Protein AF-A0A7W0F976-F1 (afdb_monomer)

Mean predicted aligned error: 13.37 Å

Sequence (453 aa):
MKKIIIAAAFLLFPNFLSAFEAGQNMPNFGLPSSDGSYYTLAGLLGNSRALVFSFFDSKCDPCRKELPSLSAAEKKYAGDKSVKFFMVAVGEDRQVINECIKEWGITQPVLYDESADLAKQCSVVTGSVKNIPRTFIVDKNGVVTKIFKGYQKDMLPALLLEIDKALNVQESVEKTIRILYTNSANGVIESCDCPSDPYGGLVRRLTFFSKLNPADIRISAGDFFSPNSEKIKNNYTIRIMEKLKFDAVCIGDQEFRTGSDFLKEMLSEHELPVVNANLQICDEKSCSVFGESFIIKEVKGVKIGITGVTSNSCFVFYPPKIKEGLKITASPEEALRDIVPLMRKKCDYVFAVVHAGEKEVEEIAKNIKGIDVIFSGHTQTLTYKRGNPVIVQAGAGGRYVGELTMRVSSGTAVYENKFFPLTQDIDKDAWGLSLNEKYLIEYKKSLEKFQKN

Structure (mmCIF, N/CA/C/O backbone):
data_AF-A0A7W0F976-F1
#
_entry.id   AF-A0A7W0F976-F1
#
loop_
_atom_site.group_PDB
_atom_site.id
_atom_site.type_symbol
_atom_site.label_atom_id
_atom_site.label_alt_id
_atom_site.label_comp_id
_atom_site.label_asym_id
_atom_site.label_entity_id
_atom_site.label_seq_id
_atom_site.pdbx_PDB_ins_code
_atom_site.Cartn_x
_atom_site.Cartn_y
_atom_site.Cartn_z
_atom_site.occupancy
_atom_site.B_iso_or_equiv
_atom_site.auth_seq_id
_atom_site.auth_comp_id
_atom_site.auth_asym_id
_atom_site.auth_atom_id
_atom_site.pdbx_PDB_model_num
ATOM 1 N N . MET A 1 1 ? 48.209 -16.416 23.752 1.00 39.00 1 MET A N 1
ATOM 2 C CA . MET A 1 1 ? 46.781 -16.440 23.360 1.00 39.00 1 MET A CA 1
ATOM 3 C C . MET A 1 1 ? 45.926 -16.117 24.582 1.00 39.00 1 MET A C 1
ATOM 5 O O . MET A 1 1 ? 45.677 -17.001 25.390 1.00 39.00 1 MET A O 1
ATOM 9 N N . LYS A 1 2 ? 45.560 -14.844 24.783 1.00 31.98 2 LYS A N 1
ATOM 10 C CA . LYS A 1 2 ? 44.650 -14.424 25.864 1.00 31.98 2 LYS A CA 1
ATOM 11 C C . LYS A 1 2 ? 43.218 -14.487 25.325 1.00 31.98 2 LYS A C 1
ATOM 13 O O . LYS A 1 2 ? 42.910 -13.799 24.359 1.00 31.98 2 LYS A O 1
ATOM 18 N N . LYS A 1 3 ? 42.379 -15.345 25.911 1.00 34.50 3 LYS A N 1
ATOM 19 C CA . LYS A 1 3 ? 40.943 -15.427 25.610 1.00 34.50 3 LYS A CA 1
ATOM 20 C C . LYS A 1 3 ? 40.235 -14.257 26.297 1.00 34.50 3 LYS A C 1
ATOM 22 O O . LYS A 1 3 ? 40.273 -14.162 27.519 1.00 34.50 3 LYS A O 1
ATOM 27 N N . ILE A 1 4 ? 39.625 -13.374 25.513 1.00 36.88 4 ILE A N 1
ATOM 28 C CA . ILE A 1 4 ? 38.732 -12.318 25.999 1.00 36.88 4 ILE A CA 1
ATOM 29 C C . ILE A 1 4 ? 37.325 -12.916 26.040 1.00 36.88 4 ILE A C 1
ATOM 31 O O . ILE A 1 4 ? 36.792 -13.321 25.010 1.00 36.88 4 ILE A O 1
ATOM 35 N N . ILE A 1 5 ? 36.754 -13.014 27.238 1.00 37.31 5 ILE A N 1
ATOM 36 C CA . ILE A 1 5 ? 35.351 -13.368 27.452 1.00 37.31 5 ILE A CA 1
ATOM 37 C C . ILE A 1 5 ? 34.561 -12.061 27.350 1.00 37.31 5 ILE A C 1
ATOM 39 O O . ILE A 1 5 ? 34.717 -11.180 28.192 1.00 37.31 5 ILE A O 1
ATOM 43 N N . ILE A 1 6 ? 33.748 -11.917 26.303 1.00 37.00 6 ILE A N 1
ATOM 44 C CA . ILE A 1 6 ? 32.803 -10.804 26.167 1.00 37.00 6 ILE A CA 1
ATOM 45 C C . ILE A 1 6 ? 31.517 -11.221 26.884 1.00 37.00 6 ILE A C 1
ATOM 47 O O . ILE A 1 6 ? 30.798 -12.104 26.421 1.00 37.00 6 ILE A O 1
ATOM 51 N N . ALA A 1 7 ? 31.248 -10.604 28.033 1.00 33.31 7 ALA A N 1
ATOM 52 C CA . ALA A 1 7 ? 29.966 -10.711 28.713 1.00 33.31 7 ALA A CA 1
ATOM 53 C C . ALA A 1 7 ? 28.938 -9.838 27.974 1.00 33.31 7 ALA A C 1
ATOM 55 O O . ALA A 1 7 ? 29.075 -8.617 27.918 1.00 33.31 7 ALA A O 1
ATOM 56 N N . ALA A 1 8 ? 27.920 -10.466 27.388 1.00 36.16 8 ALA A N 1
ATOM 57 C CA . ALA A 1 8 ? 26.780 -9.767 26.811 1.00 36.16 8 ALA A CA 1
ATOM 58 C C . ALA A 1 8 ? 25.874 -9.257 27.942 1.00 36.16 8 ALA A C 1
ATOM 60 O O . ALA A 1 8 ? 25.174 -10.033 28.591 1.00 36.16 8 ALA A O 1
ATOM 61 N N . ALA A 1 9 ? 25.897 -7.948 28.192 1.00 33.84 9 ALA A N 1
ATOM 62 C CA . ALA A 1 9 ? 24.925 -7.293 29.054 1.00 33.84 9 ALA A CA 1
ATOM 63 C C . ALA A 1 9 ? 23.592 -7.170 28.297 1.00 33.84 9 ALA A C 1
ATOM 65 O O . ALA A 1 9 ? 23.426 -6.302 27.442 1.00 33.84 9 ALA A O 1
ATOM 66 N N . PHE A 1 10 ? 22.642 -8.055 28.603 1.00 33.34 10 PHE A N 1
ATOM 67 C CA . PHE A 1 10 ? 21.238 -7.871 28.240 1.00 33.34 10 PHE A CA 1
ATOM 68 C C . PHE A 1 10 ? 20.685 -6.695 29.054 1.00 33.34 10 PHE A C 1
ATOM 70 O O . PHE A 1 10 ? 20.311 -6.843 30.217 1.00 33.34 10 PHE A O 1
ATOM 77 N N . LEU A 1 11 ? 20.655 -5.507 28.450 1.00 35.22 11 LEU A N 1
ATOM 78 C CA . LEU A 1 11 ? 19.847 -4.397 28.945 1.00 35.22 11 LEU A CA 1
ATOM 79 C C . LEU A 1 11 ? 18.375 -4.776 28.749 1.00 35.22 11 LEU A C 1
ATOM 81 O O . LEU A 1 11 ? 17.822 -4.647 27.659 1.00 35.22 11 LEU A O 1
ATOM 85 N N . LEU A 1 12 ? 17.757 -5.292 29.811 1.00 33.69 12 LEU A N 1
ATOM 86 C CA . LEU A 1 12 ? 16.308 -5.411 29.920 1.00 33.69 12 LEU A CA 1
ATOM 87 C C . LEU A 1 12 ? 15.731 -3.992 29.931 1.00 33.69 12 LEU A C 1
ATOM 89 O O . LEU A 1 12 ? 15.704 -3.328 30.965 1.00 33.69 12 LEU A O 1
ATOM 93 N N . PHE A 1 13 ? 15.293 -3.515 28.767 1.00 34.88 13 PHE A N 1
ATOM 94 C CA . PHE A 1 13 ? 14.397 -2.371 28.705 1.00 34.88 13 PHE A CA 1
ATOM 95 C C . PHE A 1 13 ? 13.114 -2.762 29.450 1.00 34.88 13 PHE A C 1
ATOM 97 O O . PHE A 1 13 ? 12.502 -3.773 29.090 1.00 34.88 13 PHE A O 1
ATOM 104 N N . PRO A 1 14 ? 12.692 -2.028 30.495 1.00 35.31 14 PRO A N 1
ATOM 105 C CA . PRO A 1 14 ? 11.383 -2.259 31.071 1.00 35.31 14 PRO A CA 1
ATOM 106 C C . PRO A 1 14 ? 10.358 -2.011 29.965 1.00 35.31 14 PRO A C 1
ATOM 108 O O . PRO A 1 14 ? 10.320 -0.926 29.382 1.00 35.31 14 PRO A O 1
ATOM 111 N N . ASN A 1 15 ? 9.554 -3.030 29.654 1.00 32.34 15 ASN A N 1
ATOM 112 C CA . ASN A 1 15 ? 8.349 -2.863 28.856 1.00 32.34 15 ASN A CA 1
ATOM 113 C C . ASN A 1 15 ? 7.480 -1.835 29.583 1.00 32.34 15 ASN A C 1
ATOM 115 O O . ASN A 1 15 ? 6.777 -2.167 30.537 1.00 32.34 15 ASN A O 1
ATOM 119 N N . PHE A 1 16 ? 7.554 -0.576 29.161 1.00 37.72 16 PHE A N 1
ATOM 120 C CA . PHE A 1 16 ? 6.522 0.395 29.470 1.00 37.72 16 PHE A CA 1
ATOM 121 C C . PHE A 1 16 ? 5.251 -0.140 28.812 1.00 37.72 16 PHE A C 1
ATOM 123 O O . PHE A 1 16 ? 5.076 -0.009 27.601 1.00 37.72 16 PHE A O 1
ATOM 130 N N . LEU A 1 17 ? 4.396 -0.814 29.589 1.00 49.00 17 LEU A N 1
ATOM 131 C CA . LEU A 1 17 ? 3.037 -1.091 29.147 1.00 49.00 17 LEU A CA 1
ATOM 132 C C . LEU A 1 17 ? 2.390 0.266 28.857 1.00 49.00 17 LEU A C 1
ATOM 134 O O . LEU A 1 17 ? 2.213 1.086 29.759 1.00 49.00 17 LEU A O 1
ATOM 138 N N . SER A 1 18 ? 2.092 0.514 27.585 1.00 59.41 18 SER A N 1
ATOM 139 C CA . SER A 1 18 ? 1.303 1.665 27.161 1.00 59.41 18 SER A CA 1
ATOM 140 C C . SER A 1 18 ? -0.062 1.620 27.844 1.00 59.41 18 SER A C 1
ATOM 142 O O . SER A 1 18 ? -0.662 0.549 27.943 1.00 59.41 18 SER A O 1
ATOM 144 N N . ALA A 1 19 ? -0.560 2.773 28.290 1.00 78.56 19 ALA A N 1
ATOM 145 C CA . ALA A 1 19 ? -1.901 2.874 28.851 1.00 78.56 19 ALA A CA 1
ATOM 146 C C . ALA A 1 19 ? -2.960 2.433 27.823 1.00 78.56 19 ALA A C 1
ATOM 148 O O . ALA A 1 19 ? -2.797 2.661 26.626 1.00 78.56 19 ALA A O 1
ATOM 149 N N . PHE A 1 20 ? -4.042 1.814 28.295 1.00 85.81 20 PHE A N 1
ATOM 150 C CA . PHE A 1 20 ? -5.182 1.455 27.452 1.00 85.81 20 PHE A CA 1
ATOM 151 C C . PHE A 1 20 ? -5.939 2.714 26.987 1.00 85.81 20 PHE A C 1
ATOM 153 O O . PHE A 1 20 ? -6.251 3.601 27.794 1.00 85.81 20 PHE A O 1
ATOM 160 N N . GLU A 1 21 ? -6.250 2.794 25.693 1.00 89.62 21 GLU A N 1
ATOM 161 C CA . GLU A 1 21 ? -6.800 3.981 25.026 1.00 89.62 21 GLU A CA 1
ATOM 162 C C . GLU A 1 21 ? -8.001 3.656 24.123 1.00 89.62 21 GLU A C 1
ATOM 164 O O . GLU A 1 21 ? -8.228 2.515 23.723 1.00 89.62 21 GLU A O 1
ATOM 169 N N . ALA A 1 22 ? -8.802 4.680 23.804 1.00 87.06 22 ALA A N 1
ATOM 170 C CA . ALA A 1 22 ? -9.892 4.541 22.840 1.00 87.06 22 ALA A CA 1
ATOM 171 C C . ALA A 1 22 ? -9.341 4.191 21.442 1.00 87.06 22 ALA A C 1
ATOM 173 O O . ALA A 1 22 ? -8.258 4.635 21.067 1.00 87.06 22 ALA A O 1
ATOM 174 N N . GLY A 1 23 ? -10.092 3.402 20.675 1.00 82.56 23 GLY A N 1
ATOM 175 C CA . GLY A 1 23 ? -9.676 2.803 19.403 1.00 82.56 23 GLY A CA 1
ATOM 176 C C . GLY A 1 23 ? -9.098 1.390 19.544 1.00 82.56 23 GLY A C 1
ATOM 177 O O . GLY A 1 23 ? -8.961 0.689 18.545 1.00 82.56 23 GLY A O 1
ATOM 178 N N . GLN A 1 24 ? -8.796 0.942 20.767 1.00 86.31 24 GLN A N 1
ATOM 179 C CA . GLN A 1 24 ? -8.396 -0.438 21.052 1.00 86.31 24 GLN A CA 1
ATOM 180 C C . GLN A 1 24 ? -9.617 -1.349 21.248 1.00 86.31 24 GLN A C 1
ATOM 182 O O . GLN A 1 24 ? -10.700 -0.891 21.616 1.00 86.31 24 GLN A O 1
ATOM 187 N N . ASN A 1 25 ? -9.440 -2.654 21.033 1.00 88.19 25 ASN A N 1
ATOM 188 C CA . ASN A 1 25 ? -10.476 -3.643 21.331 1.00 88.19 25 ASN A CA 1
ATOM 189 C C . ASN A 1 25 ? -10.624 -3.837 22.844 1.00 88.19 25 ASN A C 1
ATOM 191 O O . ASN A 1 25 ? -9.624 -3.929 23.560 1.00 88.19 25 ASN A O 1
ATOM 195 N N . MET A 1 26 ? -11.865 -3.951 23.317 1.00 93.00 26 MET A N 1
ATOM 196 C CA . MET A 1 26 ? -12.155 -4.342 24.694 1.00 93.00 26 MET A CA 1
ATOM 197 C C . MET A 1 26 ? -11.534 -5.726 24.962 1.00 93.00 26 MET A C 1
ATOM 199 O O . MET A 1 26 ? -11.744 -6.640 24.157 1.00 93.00 26 MET A O 1
ATOM 203 N N . PRO A 1 27 ? -10.766 -5.915 26.053 1.00 90.69 27 PRO A N 1
ATOM 204 C CA . PRO A 1 27 ? -10.184 -7.212 26.372 1.00 90.69 27 PRO A CA 1
ATOM 205 C C . PRO A 1 27 ? -11.263 -8.281 26.531 1.00 90.69 27 PRO A C 1
ATOM 207 O O . PRO A 1 27 ? -12.332 -8.023 27.086 1.00 90.69 27 PRO A O 1
ATOM 210 N N . ASN A 1 28 ? -10.983 -9.494 26.055 1.00 88.19 28 ASN A N 1
ATOM 211 C CA . ASN A 1 28 ? -11.921 -10.596 26.215 1.00 88.19 28 ASN A CA 1
ATOM 212 C C . ASN A 1 28 ? -12.048 -10.975 27.699 1.00 88.19 28 ASN A C 1
ATOM 214 O O . ASN A 1 28 ? -11.053 -11.034 28.420 1.00 88.19 28 ASN A O 1
ATOM 218 N N . PHE A 1 29 ? -13.268 -11.267 28.140 1.00 92.31 29 PHE A N 1
ATOM 219 C CA . PHE A 1 29 ? -13.553 -11.659 29.516 1.00 92.31 29 PHE A CA 1
ATOM 220 C C . PHE A 1 29 ? -14.713 -12.649 29.585 1.00 92.31 29 PHE A C 1
ATOM 222 O O . PHE A 1 29 ? -15.532 -12.745 28.667 1.00 92.31 29 PHE A O 1
ATOM 229 N N . GLY A 1 30 ? -14.786 -13.341 30.719 1.00 95.00 30 GLY A N 1
ATOM 230 C CA . GLY A 1 30 ? -15.951 -14.084 31.177 1.00 95.00 30 GLY A CA 1
ATOM 231 C C . GLY A 1 30 ? -16.127 -13.832 32.669 1.00 95.00 30 GLY A C 1
ATOM 232 O O . GLY A 1 30 ? -15.273 -14.247 33.452 1.00 95.00 30 GLY A O 1
ATOM 233 N N . LEU A 1 31 ? -17.190 -13.130 33.063 1.00 96.94 31 LEU A N 1
ATOM 234 C CA . LEU A 1 31 ? -17.416 -12.729 34.452 1.00 96.94 31 LEU A CA 1
ATOM 235 C C . LEU A 1 31 ? -18.829 -13.112 34.920 1.00 96.94 31 LEU A C 1
ATOM 237 O O . LEU A 1 31 ? -19.793 -12.950 34.164 1.00 96.94 31 LEU A O 1
ATOM 241 N N . PRO A 1 32 ? -18.977 -13.595 36.167 1.00 97.69 32 PRO A N 1
ATOM 242 C CA . PRO A 1 32 ? -20.282 -13.764 36.792 1.00 97.69 32 PRO A CA 1
ATOM 243 C C . PRO A 1 32 ? -20.894 -12.400 37.135 1.00 97.69 32 PRO A C 1
ATOM 245 O O . PRO A 1 32 ? -20.165 -11.429 37.360 1.00 97.69 32 PRO A O 1
ATOM 248 N N . SER A 1 33 ? -22.224 -12.336 37.211 1.00 97.94 33 SER A N 1
ATOM 249 C CA . SER A 1 33 ? -22.961 -11.102 37.490 1.00 97.94 33 SER A CA 1
ATOM 250 C C . SER A 1 33 ? -23.972 -11.219 38.630 1.00 97.94 33 SER A C 1
ATOM 252 O O . SER A 1 33 ? -24.412 -12.313 38.985 1.00 97.94 33 SER A O 1
ATOM 254 N N . SER A 1 34 ? -24.344 -10.074 39.207 1.00 97.00 34 SER A N 1
ATOM 255 C CA . SER A 1 34 ? -25.333 -9.943 40.283 1.00 97.00 34 SER A CA 1
ATOM 256 C C . SER A 1 34 ? -26.747 -10.384 39.906 1.00 97.00 34 SER A C 1
ATOM 258 O O . SER A 1 34 ? -27.543 -10.678 40.795 1.00 97.00 34 SER A O 1
ATOM 260 N N . ASP A 1 35 ? -27.061 -10.477 38.613 1.00 95.44 35 ASP A N 1
ATOM 261 C CA . ASP A 1 35 ? -28.325 -11.030 38.112 1.00 95.44 35 ASP A CA 1
ATOM 262 C C . ASP A 1 35 ? -28.331 -12.574 38.039 1.00 95.44 35 ASP A C 1
ATOM 264 O O . ASP A 1 35 ? -29.322 -13.173 37.623 1.00 95.44 35 ASP A O 1
ATOM 268 N N . GLY A 1 36 ? -27.235 -13.224 38.447 1.00 95.56 36 GLY A N 1
ATOM 269 C CA . GLY A 1 36 ? -27.052 -14.676 38.399 1.00 95.56 36 GLY A CA 1
ATOM 270 C C . GLY A 1 36 ? -26.530 -15.208 37.061 1.00 95.56 36 GLY A C 1
ATOM 271 O O . GLY A 1 36 ? -26.254 -16.405 36.956 1.00 95.56 36 GLY A O 1
ATOM 272 N N . SER A 1 37 ? -26.359 -14.353 36.051 1.00 97.06 37 SER A N 1
ATOM 273 C CA . SER A 1 37 ? -25.851 -14.733 34.731 1.00 97.06 37 SER A CA 1
ATOM 274 C C . SER A 1 37 ? -24.322 -14.748 34.680 1.00 97.06 37 SER A C 1
ATOM 276 O O . SER A 1 37 ? -23.628 -14.162 35.514 1.00 97.06 37 SER A O 1
ATOM 278 N N . TYR A 1 38 ? -23.784 -15.400 33.649 1.00 9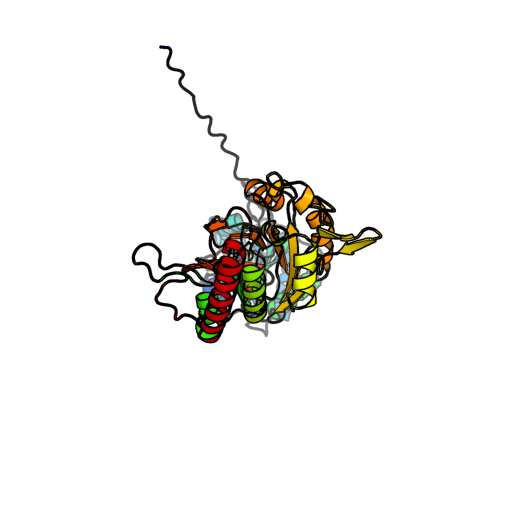6.44 38 TYR A N 1
ATOM 279 C CA . TYR A 1 38 ? -22.367 -15.351 33.299 1.00 96.44 38 TYR A CA 1
ATOM 280 C C . TYR A 1 38 ? -22.209 -14.684 31.933 1.00 96.44 38 TYR A C 1
ATOM 282 O O . TYR A 1 38 ? -22.713 -15.193 30.930 1.00 96.44 38 TYR A O 1
ATOM 290 N N . TYR A 1 39 ? -21.523 -13.545 31.891 1.00 96.38 39 TYR A N 1
ATOM 291 C CA . TYR A 1 39 ? -21.369 -12.751 30.676 1.00 96.38 39 TYR A CA 1
ATOM 292 C C . TYR A 1 39 ? -19.974 -12.916 30.093 1.00 96.38 39 TYR A C 1
ATOM 294 O O . TYR A 1 39 ? -18.972 -12.768 30.791 1.00 96.38 39 TYR A O 1
ATOM 302 N N . THR A 1 40 ? -19.915 -13.162 28.787 1.00 94.12 40 THR A N 1
ATOM 303 C CA . THR A 1 40 ? -18.681 -13.091 28.002 1.00 94.12 40 THR A CA 1
ATOM 304 C C . THR A 1 40 ? -18.750 -11.927 27.027 1.00 94.12 40 THR A C 1
ATOM 306 O O . THR A 1 40 ? -19.834 -11.602 26.533 1.00 94.12 40 THR A O 1
ATOM 309 N N . LEU A 1 41 ? -17.605 -11.322 26.696 1.00 90.19 41 LEU A N 1
ATOM 310 C CA . LEU A 1 41 ? -17.572 -10.239 25.706 1.00 90.19 41 LEU A CA 1
ATOM 311 C C . LEU A 1 41 ? -18.182 -10.691 24.368 1.00 90.19 41 LEU A C 1
ATOM 313 O O . LEU A 1 41 ? -19.023 -9.997 23.808 1.00 90.19 41 LEU A O 1
ATOM 317 N N . ALA A 1 42 ? -17.823 -11.888 23.896 1.00 87.00 42 ALA A N 1
ATOM 318 C CA . ALA A 1 42 ? -18.360 -12.448 22.655 1.00 87.00 42 ALA A CA 1
ATOM 319 C C . ALA A 1 42 ? -19.893 -12.609 22.685 1.00 87.00 42 ALA A C 1
ATOM 321 O O . ALA A 1 42 ? -20.570 -12.246 21.724 1.00 87.00 42 ALA A O 1
ATOM 322 N N . GLY A 1 43 ? -20.457 -13.106 23.793 1.00 88.88 43 GLY A N 1
ATOM 323 C CA . GLY A 1 43 ? -21.909 -13.250 23.945 1.00 88.88 43 GLY A CA 1
ATOM 324 C C . GLY A 1 43 ? -22.645 -11.908 23.990 1.00 88.88 43 GLY A C 1
ATOM 325 O O . GLY A 1 43 ? -23.747 -11.784 23.449 1.00 88.88 43 GLY A O 1
ATOM 326 N N . LEU A 1 44 ? -22.019 -10.892 24.592 1.00 92.50 44 LEU A N 1
ATOM 327 C CA . LEU A 1 44 ? -22.548 -9.529 24.644 1.00 92.50 44 LEU A CA 1
ATOM 328 C C . LEU A 1 44 ? -22.547 -8.857 23.267 1.00 92.50 44 LEU A C 1
ATOM 330 O O . LEU A 1 44 ? -23.569 -8.290 22.872 1.00 92.50 44 LEU A O 1
ATOM 334 N N . LEU A 1 45 ? -21.440 -8.961 22.526 1.00 88.12 45 LEU A N 1
ATOM 335 C CA . LEU A 1 45 ? -21.307 -8.397 21.178 1.00 88.12 45 LEU A CA 1
ATOM 336 C C . LEU A 1 45 ? -22.258 -9.056 20.171 1.00 88.12 45 LEU A C 1
ATOM 338 O O . LEU A 1 45 ? -22.756 -8.385 19.274 1.00 88.12 45 LEU A O 1
ATOM 342 N N . GLY A 1 46 ? -22.590 -10.339 20.349 1.00 84.12 46 GLY A N 1
ATOM 343 C CA . GLY A 1 46 ? -23.538 -11.039 19.475 1.00 84.12 46 GLY A CA 1
ATOM 344 C C . GLY A 1 46 ? -24.972 -10.490 19.505 1.00 84.12 46 GLY A C 1
ATOM 345 O O . GLY A 1 46 ? -25.738 -10.754 18.584 1.00 84.12 46 GLY A O 1
ATOM 346 N N . ASN A 1 47 ? -25.343 -9.730 20.542 1.00 82.81 47 ASN A N 1
ATOM 347 C CA . ASN A 1 47 ? -26.716 -9.258 20.761 1.00 82.81 47 ASN A CA 1
ATOM 348 C C . ASN A 1 47 ? -26.827 -7.743 20.995 1.00 82.81 47 ASN A C 1
ATOM 350 O O . ASN A 1 47 ? -27.931 -7.241 21.217 1.00 82.81 47 ASN A O 1
ATOM 354 N N . SER A 1 48 ? -25.709 -7.015 20.969 1.00 88.12 48 SER A N 1
ATOM 355 C CA . SER A 1 48 ? -25.658 -5.597 21.341 1.00 88.12 48 SER A CA 1
ATOM 356 C C . SER A 1 48 ? -24.897 -4.789 20.298 1.00 88.12 48 SER A C 1
ATOM 358 O O . SER A 1 48 ? -23.907 -5.247 19.736 1.00 88.12 48 SER A O 1
ATOM 360 N N . ARG A 1 49 ? -25.349 -3.560 20.053 1.00 88.94 49 ARG A N 1
ATOM 361 C CA . ARG A 1 49 ? -24.668 -2.579 19.200 1.00 88.94 49 ARG A CA 1
ATOM 362 C C . ARG A 1 49 ? -23.822 -1.586 19.990 1.00 88.94 49 ARG A C 1
ATOM 364 O O . ARG A 1 49 ? -22.894 -1.017 19.425 1.00 88.94 49 ARG A O 1
ATOM 371 N N . ALA A 1 50 ? -24.134 -1.389 21.269 1.00 95.12 50 ALA A N 1
ATOM 372 C CA . ALA A 1 50 ? -23.342 -0.581 22.183 1.00 95.12 50 ALA A CA 1
ATOM 373 C C . ALA A 1 50 ? -23.320 -1.213 23.582 1.00 95.12 50 ALA A C 1
ATOM 375 O O . ALA A 1 50 ? -24.361 -1.598 24.121 1.00 95.12 50 ALA A O 1
ATOM 376 N N . LEU A 1 51 ? -22.136 -1.300 24.182 1.00 97.06 51 LEU A N 1
ATOM 377 C CA . LEU A 1 51 ? -21.939 -1.756 25.558 1.00 97.06 51 LEU A CA 1
ATOM 378 C C . LEU A 1 51 ? -21.312 -0.629 26.377 1.00 97.06 51 LEU A C 1
ATOM 380 O O . LEU A 1 51 ? -20.393 0.045 25.910 1.00 97.06 51 LEU A O 1
ATOM 384 N N . VAL A 1 52 ? -21.783 -0.448 27.606 1.00 97.94 52 VAL A N 1
ATOM 385 C CA . VAL A 1 52 ? -21.241 0.518 28.563 1.00 97.94 52 VAL A CA 1
ATOM 386 C C . VAL A 1 52 ? -20.758 -0.231 29.797 1.00 97.94 52 VAL A C 1
ATOM 388 O O . VAL A 1 52 ? -21.548 -0.919 30.438 1.00 97.94 52 VAL A O 1
ATOM 391 N N . PHE A 1 53 ? -19.479 -0.082 30.142 1.00 98.19 53 PHE A N 1
ATOM 392 C CA . PHE A 1 53 ? -18.880 -0.676 31.342 1.00 98.19 53 PHE A CA 1
ATOM 393 C C . PHE A 1 53 ? -18.342 0.426 32.255 1.00 98.19 53 PHE A C 1
ATOM 395 O O . PHE A 1 53 ? -17.401 1.111 31.857 1.00 98.19 53 PHE A O 1
ATOM 402 N N . SER A 1 54 ? -18.891 0.592 33.463 1.00 97.94 54 SER A N 1
ATOM 403 C CA . SER A 1 54 ? -18.325 1.492 34.486 1.00 97.94 54 SER A CA 1
ATOM 404 C C . SER A 1 54 ? -17.655 0.705 35.607 1.00 97.94 54 SER A C 1
ATOM 406 O O . SER A 1 54 ? -18.294 -0.083 36.304 1.00 97.94 54 SER A O 1
ATOM 408 N N . PHE A 1 55 ? -16.351 0.912 35.777 1.00 98.25 55 PHE A N 1
ATOM 409 C CA . PHE A 1 55 ? -15.551 0.263 36.811 1.00 98.25 55 PHE A CA 1
ATOM 410 C C . PHE A 1 55 ? -15.620 1.041 38.125 1.00 98.25 55 PHE A C 1
ATOM 412 O O . PHE A 1 55 ? -15.375 2.251 38.140 1.00 98.25 55 PHE A O 1
ATOM 419 N N . PHE A 1 56 ? -15.874 0.337 39.229 1.00 97.94 56 PHE A N 1
ATOM 420 C CA . PHE A 1 56 ? -16.018 0.915 40.565 1.00 97.94 56 PHE A CA 1
ATOM 421 C C . PHE A 1 56 ? -15.523 -0.029 41.673 1.00 97.94 56 PHE A C 1
ATOM 423 O O . PHE A 1 56 ? -15.187 -1.190 41.431 1.00 97.94 56 PHE A O 1
ATOM 430 N N . ASP A 1 57 ? -15.494 0.490 42.898 1.00 96.81 57 ASP A N 1
ATOM 431 C CA . ASP A 1 57 ? -15.389 -0.289 44.129 1.00 96.81 57 ASP A CA 1
ATOM 432 C C . ASP A 1 57 ? -16.332 0.283 45.203 1.00 96.81 57 ASP A C 1
ATOM 434 O O . ASP A 1 57 ? -16.872 1.388 45.054 1.00 96.81 57 ASP A O 1
ATOM 438 N N . SER A 1 58 ? -16.549 -0.477 46.275 1.00 95.25 58 SER A N 1
ATOM 439 C CA . SER A 1 58 ? -17.523 -0.193 47.335 1.00 95.25 58 SER A CA 1
ATOM 440 C C . SER A 1 58 ? -17.234 1.078 48.144 1.00 95.25 58 SER A C 1
ATOM 442 O O . SER A 1 58 ? -18.105 1.567 48.863 1.00 95.25 58 SER A O 1
ATOM 444 N N . LYS A 1 59 ? -16.024 1.640 48.027 1.00 94.31 59 LYS A N 1
ATOM 445 C CA . LYS A 1 59 ? -15.550 2.812 48.787 1.00 94.31 59 LYS A CA 1
ATOM 446 C C . LYS A 1 59 ? -15.342 4.044 47.900 1.00 94.31 59 LYS A C 1
ATOM 448 O O . LYS A 1 59 ? -14.792 5.050 48.348 1.00 94.31 59 LYS A O 1
ATOM 453 N N . CYS A 1 60 ? -15.771 3.985 46.643 1.00 94.38 60 CYS A N 1
ATOM 454 C CA . CYS A 1 60 ? -15.547 5.035 45.661 1.00 94.38 60 CYS A CA 1
ATOM 455 C C . CYS A 1 60 ? -16.669 6.090 45.657 1.00 94.38 60 CYS A C 1
ATOM 457 O O . CYS A 1 60 ? -17.637 6.001 44.896 1.00 94.38 60 CYS A O 1
ATOM 459 N N . ASP A 1 61 ? -16.495 7.164 46.432 1.00 94.31 61 ASP A N 1
ATOM 460 C CA . ASP A 1 61 ? -17.427 8.304 46.438 1.00 94.31 61 ASP A CA 1
ATOM 461 C C . ASP A 1 61 ? -17.677 8.913 45.043 1.00 94.31 61 ASP A C 1
ATOM 463 O O . ASP A 1 61 ? -18.832 9.213 44.719 1.00 94.31 61 ASP A O 1
ATOM 467 N N . PRO A 1 62 ? -16.660 9.114 44.174 1.00 95.44 62 PRO A N 1
ATOM 468 C CA . PRO A 1 62 ? -16.915 9.624 42.831 1.00 95.44 62 PRO A CA 1
ATOM 469 C C . PRO A 1 62 ? -17.724 8.646 41.968 1.00 95.44 62 PRO A C 1
ATOM 471 O O . PRO A 1 62 ? -18.541 9.098 41.172 1.00 95.44 62 PRO A O 1
ATOM 474 N N . CYS A 1 63 ? -17.561 7.332 42.152 1.00 96.19 63 CYS A N 1
ATOM 475 C CA . CYS A 1 63 ? -18.356 6.317 41.458 1.00 96.19 63 CYS A CA 1
ATOM 476 C C . CYS A 1 63 ? -19.827 6.409 41.880 1.00 96.19 63 CYS A C 1
ATOM 478 O O . CYS A 1 63 ? -20.716 6.440 41.032 1.00 96.19 63 CYS A O 1
ATOM 480 N N . ARG A 1 64 ? -20.097 6.580 43.182 1.00 94.94 64 ARG A N 1
ATOM 481 C CA . ARG A 1 64 ? -21.459 6.809 43.689 1.00 94.94 64 ARG A CA 1
ATOM 482 C C . ARG A 1 64 ? -22.099 8.067 43.091 1.00 94.94 64 ARG A C 1
ATOM 484 O O . ARG A 1 64 ? -23.294 8.071 42.808 1.00 94.94 64 ARG A O 1
ATOM 491 N N . LYS A 1 65 ? -21.314 9.128 42.865 1.00 94.56 65 LYS A N 1
ATOM 492 C CA . LYS A 1 65 ? -21.776 10.356 42.187 1.00 94.56 65 LYS A CA 1
ATOM 493 C C . LYS A 1 65 ? -22.032 10.161 40.685 1.00 94.56 65 LYS A C 1
ATOM 495 O O . LYS A 1 65 ? -22.837 10.900 40.127 1.00 94.56 65 LYS A O 1
ATOM 500 N N . GLU A 1 66 ? -21.390 9.183 40.044 1.00 95.12 66 GLU A N 1
ATOM 501 C CA . GLU A 1 66 ? -21.579 8.828 38.627 1.00 95.12 66 GLU A CA 1
ATOM 502 C C . GLU A 1 66 ? -22.909 8.096 38.374 1.00 95.12 66 GLU A C 1
ATOM 504 O O . GLU A 1 66 ? -23.566 8.325 37.353 1.00 95.12 66 GLU A O 1
ATOM 509 N N . LEU A 1 67 ? -23.337 7.258 39.328 1.00 94.44 67 LEU A N 1
ATOM 510 C CA . LEU A 1 67 ? -24.503 6.372 39.209 1.00 94.44 67 LEU A CA 1
ATOM 511 C C . LEU A 1 67 ? -25.796 7.036 38.704 1.00 94.44 67 LEU A C 1
ATOM 513 O O . LEU A 1 67 ? -26.459 6.428 37.856 1.00 94.44 67 LEU A O 1
ATOM 517 N N . PRO A 1 68 ? -26.189 8.253 39.143 1.00 94.56 68 PRO A N 1
ATOM 518 C CA . PRO A 1 68 ? -27.392 8.900 38.626 1.00 94.56 68 PRO A CA 1
ATOM 519 C C . PRO A 1 68 ? -27.324 9.169 37.119 1.00 94.56 68 PRO A C 1
ATOM 521 O O . PRO A 1 68 ? -28.331 9.024 36.428 1.00 94.56 68 PRO A O 1
ATOM 524 N N . SER A 1 69 ? -26.143 9.515 36.591 1.00 95.06 69 SER A N 1
ATOM 525 C CA . SER A 1 69 ? -25.955 9.743 35.152 1.00 95.06 69 SER A CA 1
ATOM 526 C C . SER A 1 69 ? -26.013 8.435 34.365 1.00 95.06 69 SER A C 1
ATOM 528 O O . SER A 1 69 ? -26.657 8.387 33.319 1.00 95.06 69 SER A O 1
ATOM 530 N N . LEU A 1 70 ? -25.403 7.361 34.880 1.00 95.12 70 LEU A N 1
ATOM 531 C CA . LEU A 1 70 ? -25.475 6.029 34.266 1.00 95.12 70 LEU A CA 1
ATOM 532 C C . LEU A 1 70 ? -26.916 5.503 34.237 1.00 95.12 70 LEU A C 1
ATOM 534 O O . LEU A 1 70 ? -27.395 5.080 33.188 1.00 95.12 70 LEU A O 1
ATOM 538 N N . SER A 1 71 ? -27.640 5.630 35.349 1.00 94.94 71 SER A N 1
ATOM 539 C CA . SER A 1 71 ? -29.037 5.188 35.455 1.00 94.94 71 SER A CA 1
ATOM 540 C C . SER A 1 71 ? -29.978 6.011 34.572 1.00 94.94 71 SER A C 1
ATOM 542 O O . SER A 1 71 ? -30.898 5.471 33.959 1.00 94.94 71 SER A O 1
ATOM 544 N N . ALA A 1 72 ? -29.748 7.324 34.456 1.00 94.88 72 ALA A N 1
ATOM 545 C CA . ALA A 1 72 ? -30.500 8.169 33.532 1.00 94.88 72 ALA A CA 1
ATOM 546 C C . ALA A 1 72 ? -30.232 7.800 32.062 1.00 94.88 72 ALA A C 1
ATOM 548 O O . ALA A 1 72 ? -31.169 7.779 31.258 1.00 94.88 72 ALA A O 1
ATOM 549 N N . ALA A 1 73 ? -28.981 7.480 31.714 1.00 95.25 73 ALA A N 1
ATOM 550 C CA . ALA A 1 73 ? -28.622 7.018 30.378 1.00 95.25 73 ALA A CA 1
ATOM 551 C C . ALA A 1 73 ? -29.267 5.664 30.055 1.00 95.25 73 ALA A C 1
ATOM 553 O O . ALA A 1 73 ? -29.907 5.537 29.014 1.00 95.25 73 ALA A O 1
ATOM 554 N N . GLU A 1 74 ? -29.186 4.689 30.959 1.00 94.81 74 GLU A N 1
ATOM 555 C CA . GLU A 1 74 ? -29.842 3.389 30.789 1.00 94.81 74 GLU A CA 1
ATOM 556 C C . GLU A 1 74 ? -31.355 3.536 30.615 1.00 94.81 74 GLU A C 1
ATOM 558 O O . GLU A 1 74 ? -31.931 2.965 29.690 1.00 94.81 74 GLU A O 1
ATOM 563 N N . LYS A 1 75 ? -32.002 4.388 31.420 1.00 95.06 75 LYS A N 1
ATOM 564 C CA . LYS A 1 75 ? -33.436 4.666 31.288 1.00 95.06 75 LYS A CA 1
ATOM 565 C C . LYS A 1 75 ? -33.802 5.242 29.916 1.00 95.06 75 LYS A C 1
ATOM 567 O O . LYS A 1 75 ? -34.856 4.887 29.389 1.00 95.06 75 LYS A O 1
ATOM 572 N N . LYS A 1 76 ? -32.957 6.096 29.319 1.00 95.25 76 LYS A N 1
ATOM 573 C CA . LYS A 1 76 ? -33.174 6.610 27.951 1.00 95.25 76 LYS A CA 1
ATOM 574 C C . LYS A 1 76 ? -33.180 5.475 26.920 1.00 95.25 76 LYS A C 1
ATOM 576 O O . LYS A 1 76 ? -33.982 5.525 25.991 1.00 95.25 76 LYS A O 1
ATOM 581 N N . TYR A 1 77 ? -32.333 4.460 27.094 1.00 94.69 77 TYR A N 1
ATOM 582 C CA . TYR A 1 77 ? -32.208 3.327 26.169 1.00 94.69 77 TYR A CA 1
ATOM 583 C C . TYR A 1 77 ? -32.981 2.072 26.603 1.00 94.69 77 TYR A C 1
ATOM 585 O O . TYR A 1 77 ? -32.845 1.034 25.969 1.00 94.69 77 TYR A O 1
ATOM 593 N N . ALA A 1 78 ? -33.841 2.139 27.625 1.00 89.25 78 ALA A N 1
ATOM 594 C CA . ALA A 1 78 ? -34.540 0.965 28.162 1.00 89.25 78 ALA A CA 1
ATOM 595 C C . ALA A 1 78 ? -35.395 0.203 27.121 1.00 89.25 78 ALA A C 1
ATOM 597 O O . ALA A 1 78 ? -35.637 -0.994 27.274 1.00 89.25 78 ALA A O 1
ATOM 598 N N . GLY A 1 79 ? -35.848 0.882 26.059 1.00 87.50 79 GLY A N 1
ATOM 599 C CA . GLY A 1 79 ? -36.565 0.269 24.933 1.00 87.50 79 GLY A CA 1
ATOM 600 C C . GLY A 1 79 ? -35.670 -0.318 23.831 1.00 87.50 79 GLY A C 1
ATOM 601 O O . GLY A 1 79 ? -36.160 -1.091 23.008 1.00 87.50 79 GLY A O 1
ATOM 602 N N . ASP A 1 80 ? -34.379 0.016 23.806 1.00 91.31 80 ASP A N 1
ATOM 603 C CA . ASP A 1 80 ? -33.421 -0.444 22.801 1.00 91.31 80 ASP A CA 1
ATOM 604 C C . ASP A 1 80 ? -32.553 -1.569 23.372 1.00 91.31 80 ASP A C 1
ATOM 606 O O . ASP A 1 80 ? -31.549 -1.353 24.050 1.00 91.31 80 ASP A O 1
ATOM 610 N N . LYS A 1 81 ? -32.931 -2.812 23.058 1.00 88.31 81 LYS A N 1
ATOM 611 C CA . LYS A 1 81 ? -32.211 -4.008 23.520 1.00 88.31 81 LYS A CA 1
ATOM 612 C C . LYS A 1 81 ? -30.770 -4.092 23.008 1.00 88.31 81 LYS A C 1
ATOM 614 O O . LYS A 1 81 ? -30.029 -4.930 23.520 1.00 88.31 81 LYS A O 1
ATOM 619 N N . SER A 1 82 ? -30.388 -3.270 22.028 1.00 90.44 82 SER A N 1
ATOM 620 C CA . SER A 1 82 ? -29.036 -3.235 21.478 1.00 90.44 82 SER A CA 1
ATOM 621 C C . SER A 1 82 ? -28.057 -2.395 22.309 1.00 90.44 82 SER A C 1
ATOM 623 O O . SER A 1 82 ? -26.855 -2.465 22.052 1.00 90.44 82 SER A O 1
ATOM 625 N N . VAL A 1 83 ? -28.523 -1.659 23.325 1.00 95.50 83 VAL A N 1
ATOM 626 C CA . VAL A 1 83 ? -27.659 -0.995 24.312 1.00 95.50 83 VAL A CA 1
ATOM 627 C C . VAL A 1 83 ? -27.692 -1.764 25.626 1.00 95.50 83 VAL A C 1
ATOM 629 O O . VAL A 1 83 ? -28.765 -2.074 26.148 1.00 95.50 83 VAL A O 1
ATOM 632 N N . LYS A 1 84 ? -26.520 -2.056 26.194 1.00 95.94 84 LYS A N 1
ATOM 633 C CA . LYS A 1 84 ? -26.406 -2.688 27.514 1.00 95.94 84 LYS A CA 1
ATOM 634 C C . LYS A 1 84 ? -25.464 -1.917 28.423 1.00 95.94 84 LYS A C 1
ATOM 636 O O . LYS A 1 84 ? -24.421 -1.442 27.982 1.00 95.94 84 LYS A O 1
ATOM 641 N N . PHE A 1 85 ? -25.835 -1.839 29.694 1.00 97.31 85 PHE A N 1
ATOM 642 C CA . PHE A 1 85 ? -25.066 -1.189 30.744 1.00 97.31 85 PHE A CA 1
ATOM 643 C C . PHE A 1 85 ? -24.641 -2.225 31.775 1.00 97.31 85 PHE A C 1
ATOM 645 O O . PHE A 1 85 ? -25.435 -3.073 32.175 1.00 97.31 85 PHE A O 1
ATOM 652 N N . PHE A 1 86 ? -23.390 -2.131 32.205 1.00 97.88 86 PHE A N 1
ATOM 653 C CA . PHE A 1 86 ? -22.808 -2.973 33.234 1.00 97.88 86 PHE A CA 1
ATOM 654 C C . PHE A 1 86 ? -21.969 -2.120 34.175 1.00 97.88 86 PHE A C 1
ATOM 656 O O . PHE A 1 86 ? -21.174 -1.277 33.745 1.00 97.88 86 PHE A O 1
ATOM 663 N N . MET A 1 87 ? -22.101 -2.387 35.467 1.00 98.12 87 MET A N 1
ATOM 664 C CA . MET A 1 87 ? -21.101 -1.969 36.444 1.00 98.12 87 MET A CA 1
ATOM 665 C C . MET A 1 87 ? -20.067 -3.089 36.580 1.00 98.12 87 MET A C 1
ATOM 667 O O . MET A 1 87 ? -20.415 -4.261 36.470 1.00 98.12 87 MET A O 1
ATOM 671 N N . VAL A 1 88 ? -18.803 -2.762 36.831 1.00 98.38 88 VAL A N 1
ATOM 672 C CA . VAL A 1 88 ? -17.724 -3.743 37.023 1.00 98.38 88 VAL A CA 1
ATOM 673 C C . VAL A 1 88 ? -17.070 -3.496 38.375 1.00 98.38 88 VAL A C 1
ATOM 675 O O . VAL A 1 88 ? -16.400 -2.481 38.570 1.00 98.38 88 VAL A O 1
ATOM 678 N N . ALA A 1 89 ? -17.291 -4.408 39.316 1.00 98.06 89 ALA A N 1
ATOM 679 C CA . ALA A 1 89 ? -16.740 -4.327 40.662 1.00 98.06 89 ALA A CA 1
ATOM 680 C C . ALA A 1 89 ? -15.305 -4.867 40.686 1.00 98.06 89 ALA A C 1
ATOM 682 O O . ALA A 1 89 ? -15.072 -6.009 40.289 1.00 98.06 89 ALA A O 1
ATOM 683 N N . VAL A 1 90 ? -14.349 -4.053 41.143 1.00 97.31 90 VAL A N 1
ATOM 684 C CA . VAL A 1 90 ? -12.912 -4.333 40.985 1.00 97.31 90 VAL A CA 1
ATOM 685 C C . VAL A 1 90 ? -12.268 -4.838 42.272 1.00 97.31 90 VAL A C 1
ATOM 687 O O . VAL A 1 90 ? -12.009 -4.054 43.192 1.00 97.31 90 VAL A O 1
ATOM 690 N N . GLY A 1 91 ? -11.868 -6.110 42.279 1.00 93.50 91 GLY A N 1
ATOM 691 C CA . GLY A 1 91 ? -10.976 -6.670 43.295 1.00 93.50 91 GLY A CA 1
ATOM 692 C C . GLY A 1 91 ? -11.578 -6.737 44.700 1.00 93.50 91 GLY A C 1
ATOM 693 O O . GLY A 1 91 ? -10.861 -6.504 45.671 1.00 93.50 91 GLY A O 1
ATOM 694 N N . GLU A 1 92 ? -12.887 -6.968 44.808 1.00 94.75 92 GLU A N 1
ATOM 695 C CA . GLU A 1 92 ? -13.614 -7.047 46.079 1.00 94.75 92 GLU A CA 1
ATOM 696 C C . GLU A 1 92 ? -14.484 -8.303 46.146 1.00 94.75 92 GLU A C 1
ATOM 698 O O . GLU A 1 92 ? -14.940 -8.813 45.124 1.00 94.75 92 GLU A O 1
ATOM 703 N N . ASP A 1 93 ? -14.716 -8.775 47.371 1.00 96.06 93 ASP A N 1
ATOM 704 C CA . ASP A 1 93 ? -15.561 -9.932 47.652 1.00 96.06 93 ASP A CA 1
ATOM 705 C C . ASP A 1 93 ? -17.029 -9.671 47.271 1.00 96.06 93 ASP A C 1
ATOM 707 O O . ASP A 1 93 ? -17.572 -8.579 47.485 1.00 96.06 93 ASP A O 1
ATOM 711 N N . ARG A 1 94 ? -17.702 -10.695 46.734 1.00 95.44 94 ARG A N 1
ATOM 712 C CA . ARG A 1 94 ? -19.089 -10.580 46.255 1.00 95.44 94 ARG A CA 1
ATOM 713 C C . ARG A 1 94 ? -20.069 -10.146 47.329 1.00 95.44 94 ARG A C 1
ATOM 715 O O . ARG A 1 94 ? -21.025 -9.448 47.000 1.00 95.44 94 ARG A O 1
ATOM 722 N N . GLN A 1 95 ? -19.887 -10.557 48.582 1.00 96.06 95 GLN A N 1
ATOM 723 C CA . GLN A 1 95 ? -20.793 -10.171 49.658 1.00 96.06 95 GLN A CA 1
ATOM 724 C C . GLN A 1 95 ? -20.737 -8.658 49.890 1.00 96.06 95 GLN A C 1
ATOM 726 O O . GLN A 1 95 ? -21.787 -8.015 49.926 1.00 96.06 95 GLN A O 1
ATOM 731 N N . VAL A 1 96 ? -19.529 -8.088 49.937 1.00 97.12 96 VAL A N 1
ATOM 732 C CA . VAL A 1 96 ? -19.309 -6.638 50.083 1.00 97.12 96 VAL A CA 1
ATOM 733 C C . VAL A 1 96 ? -19.957 -5.878 48.926 1.00 97.12 96 VAL A C 1
ATOM 735 O O . VAL A 1 96 ? -20.678 -4.901 49.134 1.00 97.12 96 VAL A O 1
ATOM 738 N N . ILE A 1 97 ? -19.765 -6.359 47.696 1.00 97.69 97 ILE A N 1
ATOM 739 C CA . ILE A 1 97 ? -20.376 -5.746 46.513 1.00 97.69 97 ILE A CA 1
ATOM 740 C C . ILE A 1 97 ? -21.902 -5.865 46.537 1.00 97.69 97 ILE A C 1
ATOM 742 O O . ILE A 1 97 ? -22.591 -4.910 46.195 1.00 97.69 97 ILE A O 1
ATOM 746 N N . ASN A 1 98 ? -22.460 -6.991 46.978 1.00 97.25 98 ASN A N 1
ATOM 747 C CA . ASN A 1 98 ? -23.909 -7.183 47.065 1.00 97.25 98 ASN A CA 1
ATOM 748 C C . ASN A 1 98 ? -24.573 -6.276 48.105 1.00 97.25 98 ASN A C 1
ATOM 750 O O . ASN A 1 98 ? -25.703 -5.828 47.897 1.00 97.25 98 ASN A O 1
ATOM 754 N N . GLU A 1 99 ? -23.891 -5.999 49.213 1.00 97.19 99 GLU A N 1
ATOM 755 C CA . GLU A 1 99 ? -24.322 -4.997 50.189 1.00 97.19 99 GLU A CA 1
ATOM 756 C C . GLU A 1 99 ? -24.266 -3.590 49.575 1.00 97.19 99 GLU A C 1
ATOM 758 O O . GLU A 1 99 ? -25.260 -2.862 49.629 1.00 97.19 99 GLU A O 1
ATOM 763 N N . CYS A 1 100 ? -23.174 -3.258 48.879 1.00 97.06 100 CYS A N 1
ATOM 764 C CA . CYS A 1 100 ? -23.010 -1.990 48.165 1.00 97.06 100 CYS A CA 1
ATOM 765 C C . CYS A 1 100 ? -24.096 -1.765 47.095 1.00 97.06 100 CYS A C 1
ATOM 767 O O . CYS A 1 100 ? -24.686 -0.687 47.041 1.00 97.06 100 CYS A O 1
ATOM 769 N N . ILE A 1 101 ? -24.434 -2.783 46.293 1.00 97.25 101 ILE A N 1
ATOM 770 C CA . ILE A 1 101 ? -25.511 -2.726 45.287 1.00 97.25 101 ILE A CA 1
ATOM 771 C C . ILE A 1 101 ? -26.834 -2.303 45.930 1.00 97.25 101 ILE A C 1
ATOM 773 O O . ILE A 1 101 ? -27.517 -1.418 45.409 1.00 97.25 101 ILE A O 1
ATOM 777 N N . LYS A 1 102 ? -27.183 -2.911 47.072 1.00 96.31 102 LYS A N 1
ATOM 778 C CA . LYS A 1 102 ? -28.416 -2.602 47.809 1.00 96.31 102 LYS A CA 1
ATOM 779 C C . LYS A 1 102 ? -28.381 -1.196 48.398 1.00 96.31 102 LYS A C 1
ATOM 781 O O . LYS A 1 102 ? -29.364 -0.472 48.277 1.00 96.31 102 LYS A O 1
ATOM 786 N N . GLU A 1 103 ? -27.269 -0.810 49.019 1.00 96.56 103 GLU A N 1
ATOM 787 C CA . GLU A 1 103 ? -27.117 0.498 49.663 1.00 96.56 103 GLU A CA 1
ATOM 788 C C . GLU A 1 103 ? -27.151 1.648 48.648 1.00 96.56 103 GLU A C 1
ATOM 790 O O . GLU A 1 103 ? -27.771 2.686 48.883 1.00 96.56 103 GLU A O 1
ATOM 795 N N . TRP A 1 104 ? -26.480 1.477 47.509 1.00 96.00 104 TRP A N 1
ATOM 796 C CA . TRP A 1 104 ? -26.355 2.515 46.486 1.00 96.00 104 TRP A CA 1
ATOM 797 C C . TRP A 1 104 ? -27.521 2.513 45.493 1.00 96.00 104 TRP A C 1
ATOM 799 O O . TRP A 1 104 ? -27.646 3.455 44.711 1.00 96.00 104 TRP A O 1
ATOM 809 N N . GLY A 1 105 ? -28.381 1.491 45.530 1.00 94.50 105 GLY A N 1
ATOM 810 C CA . GLY A 1 105 ? -29.511 1.351 44.614 1.00 94.50 105 GLY A CA 1
ATOM 811 C C . GLY A 1 105 ? -29.069 1.122 43.168 1.00 94.50 105 GLY A C 1
ATOM 812 O O . GLY A 1 105 ? -29.677 1.669 42.248 1.00 94.50 105 GLY A O 1
ATOM 813 N N . ILE A 1 106 ? -27.994 0.352 42.963 1.00 94.75 106 ILE A N 1
ATOM 814 C CA . ILE A 1 106 ? -27.496 0.016 41.623 1.00 94.75 106 ILE A CA 1
ATOM 815 C C . ILE A 1 106 ? -28.523 -0.894 40.945 1.00 94.75 106 ILE A C 1
ATOM 817 O O . ILE A 1 106 ? -28.879 -1.945 41.476 1.00 94.75 106 ILE A O 1
ATOM 821 N N . THR A 1 107 ? -29.006 -0.476 39.777 1.00 89.50 107 THR A N 1
ATOM 822 C CA . THR A 1 107 ? -30.041 -1.200 39.015 1.00 89.50 107 THR A CA 1
ATOM 823 C C . THR A 1 107 ? -29.468 -1.972 37.830 1.00 89.50 107 THR A C 1
ATOM 825 O O . THR A 1 107 ? -30.072 -2.948 37.390 1.00 89.50 107 THR A O 1
ATOM 828 N N . GLN A 1 108 ? -28.285 -1.579 37.359 1.00 93.00 108 GLN A N 1
ATOM 829 C CA . GLN A 1 108 ? -27.541 -2.267 36.312 1.00 93.00 108 GLN A CA 1
ATOM 830 C C . GLN A 1 108 ? -27.011 -3.617 36.821 1.00 93.00 108 GLN A C 1
ATOM 832 O O . GLN A 1 108 ? -26.603 -3.713 37.985 1.00 93.00 108 GLN A O 1
ATOM 837 N N . PRO A 1 109 ? -26.905 -4.644 35.959 1.00 96.38 109 PRO A N 1
ATOM 838 C CA . PRO A 1 109 ? -26.133 -5.839 36.275 1.00 96.38 109 PRO A CA 1
ATOM 839 C C . PRO A 1 109 ? -24.687 -5.479 36.642 1.00 96.38 109 PRO A C 1
ATOM 841 O O . PRO A 1 109 ? -24.021 -4.697 35.953 1.00 96.38 109 PRO A O 1
ATOM 844 N N . VAL A 1 110 ? -24.192 -6.058 37.734 1.00 98.44 110 VAL A N 1
ATOM 845 C CA . VAL A 1 110 ? -22.825 -5.843 38.220 1.00 98.44 110 VAL A CA 1
ATOM 846 C C . VAL A 1 110 ? -21.991 -7.069 37.902 1.00 98.44 110 VAL A C 1
ATOM 848 O O . VAL A 1 110 ? -22.354 -8.165 38.314 1.00 98.44 110 VAL A O 1
ATOM 851 N N . LEU A 1 111 ? -20.901 -6.905 37.157 1.00 98.44 111 LEU A N 1
ATOM 852 C CA . LEU A 1 111 ? -19.915 -7.945 36.870 1.00 98.44 111 LEU A CA 1
ATOM 853 C C . LEU A 1 111 ? -18.871 -7.986 37.990 1.00 98.44 111 LEU A C 1
ATOM 855 O O . LEU A 1 111 ? -18.325 -6.945 38.364 1.00 98.44 111 LEU A O 1
ATOM 859 N N . TYR A 1 112 ? -18.573 -9.178 38.505 1.00 98.19 112 TYR A N 1
ATOM 860 C CA . TYR A 1 112 ? -17.587 -9.356 39.575 1.00 98.19 112 TYR A CA 1
ATOM 861 C C . TYR A 1 112 ? -16.194 -9.638 38.996 1.00 98.19 112 TYR A C 1
ATOM 863 O O . TYR A 1 112 ? -15.909 -10.766 38.599 1.00 98.19 112 TYR A O 1
ATOM 871 N N . ASP A 1 113 ? -15.315 -8.633 38.971 1.00 97.38 113 ASP A N 1
ATOM 872 C CA . ASP A 1 113 ? -13.897 -8.766 38.598 1.00 97.38 113 ASP A CA 1
ATOM 873 C C . ASP A 1 113 ? -13.037 -8.955 39.862 1.00 97.38 113 ASP A C 1
ATOM 875 O O . ASP A 1 113 ? -12.229 -8.102 40.237 1.00 97.38 113 ASP A O 1
ATOM 879 N N . GLU A 1 114 ? -13.255 -10.070 40.569 1.00 95.38 114 GLU A N 1
ATOM 880 C CA . GLU A 1 114 ? -12.663 -10.361 41.891 1.00 95.38 114 GLU A CA 1
ATOM 881 C C . GLU A 1 114 ? -11.124 -10.417 41.863 1.00 95.38 114 GLU A C 1
ATOM 883 O O . GLU A 1 114 ? -10.470 -10.020 42.826 1.00 95.38 114 GLU A O 1
ATOM 888 N N . SER A 1 115 ? -10.521 -10.855 40.751 1.00 93.50 115 SER A N 1
ATOM 889 C CA . SER A 1 115 ? -9.062 -10.856 40.551 1.00 93.50 115 SER A CA 1
ATOM 890 C C . SER A 1 115 ? -8.515 -9.536 39.988 1.00 93.50 115 SER A C 1
ATOM 892 O O . SER A 1 115 ? -7.293 -9.356 39.884 1.00 93.50 115 SER A O 1
ATOM 894 N N . ALA A 1 116 ? -9.403 -8.592 39.654 1.00 95.81 116 ALA A N 1
ATOM 895 C CA . ALA A 1 116 ? -9.108 -7.340 38.963 1.00 95.81 116 ALA A CA 1
ATOM 896 C C . ALA A 1 116 ? -8.396 -7.534 37.606 1.00 95.81 116 ALA A C 1
ATOM 898 O O . ALA A 1 116 ? -7.649 -6.655 37.168 1.00 95.81 116 ALA A O 1
ATOM 899 N N . ASP A 1 117 ? -8.544 -8.690 36.958 1.00 94.56 117 ASP A N 1
ATOM 900 C CA . ASP A 1 117 ? -7.789 -9.022 35.746 1.00 94.56 117 ASP A CA 1
ATOM 901 C C . ASP A 1 117 ? -8.292 -8.251 34.531 1.00 94.56 117 ASP A C 1
ATOM 903 O O . ASP A 1 117 ? -7.481 -7.785 33.722 1.00 94.56 117 ASP A O 1
ATOM 907 N N . LEU A 1 118 ? -9.608 -8.058 34.411 1.00 95.19 118 LEU A N 1
ATOM 908 C CA . LEU A 1 118 ? -10.160 -7.197 33.367 1.00 95.19 118 LEU A CA 1
ATOM 909 C C . LEU A 1 118 ? -9.760 -5.740 33.627 1.00 95.19 118 LEU A C 1
ATOM 911 O O . LEU A 1 118 ? -9.296 -5.045 32.721 1.00 95.19 118 LEU A O 1
ATOM 915 N N . ALA A 1 119 ? -9.852 -5.289 34.878 1.00 96.25 119 ALA A N 1
ATOM 916 C CA . ALA A 1 119 ? -9.469 -3.940 35.272 1.00 96.25 119 ALA A CA 1
ATOM 917 C C . ALA A 1 119 ? -7.979 -3.643 35.004 1.00 96.25 119 ALA A C 1
ATOM 919 O O . ALA A 1 119 ? -7.646 -2.541 34.561 1.00 96.25 119 ALA A O 1
ATOM 920 N N . LYS A 1 120 ? -7.072 -4.606 35.212 1.00 95.00 120 LYS A N 1
ATOM 921 C CA . LYS A 1 120 ? -5.647 -4.472 34.848 1.00 95.00 120 LYS A CA 1
ATOM 922 C C . LYS A 1 120 ? -5.457 -4.364 33.334 1.00 95.00 120 LYS A C 1
ATOM 924 O O . LYS A 1 120 ? -4.745 -3.470 32.879 1.00 95.00 120 LYS A O 1
ATOM 929 N N . GLN A 1 121 ? -6.113 -5.223 32.549 1.00 92.00 121 GLN A N 1
ATOM 930 C CA . GLN A 1 121 ? -6.018 -5.202 31.080 1.00 92.00 121 GLN A CA 1
ATOM 931 C C . GLN A 1 121 ? -6.532 -3.885 30.482 1.00 92.00 121 GLN A C 1
ATOM 933 O O . GLN A 1 121 ? -5.930 -3.346 29.557 1.00 92.00 121 GLN A O 1
ATOM 938 N N . CYS A 1 122 ? -7.581 -3.311 31.070 1.00 93.00 122 CYS A N 1
ATOM 939 C CA . CYS A 1 122 ? -8.118 -2.004 30.688 1.00 93.00 122 CYS A CA 1
ATOM 940 C C . CYS A 1 122 ? -7.346 -0.813 31.292 1.00 93.00 122 CYS A C 1
ATOM 942 O O . CYS A 1 122 ? -7.813 0.325 31.208 1.00 93.00 122 CYS A O 1
ATOM 944 N N . SER A 1 123 ? -6.197 -1.039 31.948 1.00 93.88 123 SER A N 1
ATOM 945 C CA . SER A 1 123 ? -5.428 -0.009 32.674 1.00 93.88 123 SER A CA 1
ATOM 946 C C . SER A 1 123 ? -6.252 0.793 33.701 1.00 93.88 123 SER A C 1
ATOM 948 O O . SER A 1 123 ? -5.927 1.938 34.027 1.00 93.88 123 SER A O 1
ATOM 950 N N . VAL A 1 124 ? -7.338 0.211 34.217 1.00 95.44 124 VAL A N 1
ATOM 951 C CA . VAL A 1 124 ? -8.109 0.745 35.350 1.00 95.44 124 VAL A CA 1
ATOM 952 C C . VAL A 1 124 ? -7.313 0.541 36.634 1.00 95.44 124 VAL A C 1
ATOM 954 O O . VAL A 1 124 ? -7.242 1.448 37.462 1.00 95.44 124 VAL A O 1
ATOM 957 N N . VAL A 1 125 ? -6.656 -0.613 36.767 1.00 94.31 125 VAL A N 1
ATOM 958 C CA . VAL A 1 125 ? -5.719 -0.914 37.854 1.00 94.31 125 VAL A CA 1
ATOM 959 C C . VAL A 1 125 ? -4.296 -0.908 37.315 1.00 94.31 125 VAL A C 1
ATOM 961 O O . VAL A 1 125 ? -3.966 -1.658 36.400 1.00 94.31 125 VAL A O 1
ATOM 964 N N . THR A 1 126 ? -3.442 -0.072 37.899 1.00 89.38 126 THR A N 1
ATOM 965 C CA . THR A 1 126 ? -2.020 0.038 37.546 1.00 89.38 126 THR A CA 1
ATOM 966 C C . THR A 1 126 ? -1.180 -0.127 38.806 1.00 89.38 126 THR A C 1
ATOM 968 O O . THR A 1 126 ? -1.157 0.760 39.663 1.00 89.38 126 THR A O 1
ATOM 971 N N . GLY A 1 127 ? -0.512 -1.275 38.944 1.00 87.00 127 GLY A N 1
ATOM 972 C CA . GLY A 1 127 ? 0.131 -1.654 40.203 1.00 87.00 127 GLY A CA 1
ATOM 973 C C . GLY A 1 127 ? -0.904 -1.744 41.328 1.00 87.00 127 GLY A C 1
ATOM 974 O O . GLY A 1 127 ? -1.904 -2.443 41.188 1.00 87.00 127 GLY A O 1
ATOM 975 N N . SER A 1 128 ? -0.690 -1.001 42.414 1.00 84.69 128 SER A N 1
ATOM 976 C CA . SER A 1 128 ? -1.611 -0.944 43.562 1.00 84.69 128 SER A CA 1
ATOM 977 C C . SER A 1 128 ? -2.664 0.170 43.465 1.00 84.69 128 SER A C 1
ATOM 979 O O . SER A 1 128 ? -3.425 0.370 44.409 1.00 84.69 128 SER A O 1
ATOM 981 N N . VAL A 1 129 ? -2.699 0.930 42.364 1.00 89.00 129 VAL A N 1
ATOM 982 C CA . VAL A 1 129 ? -3.587 2.093 42.205 1.00 89.00 129 VAL A CA 1
ATOM 983 C C . VAL A 1 129 ? -4.815 1.719 41.379 1.00 89.00 129 VAL A C 1
ATOM 985 O O . VAL A 1 129 ? -4.679 1.253 40.246 1.00 89.00 129 VAL A O 1
ATOM 988 N N . LYS A 1 130 ? -6.014 1.975 41.922 1.00 92.44 130 LYS A N 1
ATOM 989 C CA . LYS A 1 130 ? -7.291 1.892 41.198 1.00 92.44 130 LYS A CA 1
ATOM 990 C C . LYS A 1 130 ? -7.681 3.278 40.671 1.00 92.44 130 LYS A C 1
ATOM 992 O O . LYS A 1 130 ? -7.910 4.197 41.450 1.00 92.44 130 LYS A O 1
ATOM 997 N N . ASN A 1 131 ? -7.788 3.433 39.354 1.00 93.50 131 ASN A N 1
ATOM 998 C CA . ASN A 1 131 ? -8.149 4.692 38.698 1.00 93.50 131 ASN A CA 1
ATOM 999 C C . ASN A 1 131 ? -9.641 4.733 38.321 1.00 93.50 131 ASN A C 1
ATOM 1001 O O . ASN A 1 131 ? -9.983 4.795 37.133 1.00 93.50 131 ASN A O 1
ATOM 1005 N N . ILE A 1 132 ? -10.500 4.687 39.340 1.00 95.12 132 ILE A N 1
ATOM 1006 C CA . ILE A 1 132 ? -11.967 4.628 39.246 1.00 95.12 132 ILE A CA 1
ATOM 1007 C C . ILE A 1 132 ? -12.636 5.964 39.664 1.00 95.12 132 ILE A C 1
ATOM 1009 O O . ILE A 1 132 ? -12.042 6.715 40.440 1.00 95.12 132 ILE A O 1
ATOM 1013 N N . PRO A 1 133 ? -13.853 6.285 39.175 1.00 96.25 133 PRO A N 1
ATOM 1014 C CA . PRO A 1 133 ? -14.609 5.541 38.173 1.00 96.25 133 PRO A CA 1
ATOM 1015 C C . PRO A 1 133 ? -13.951 5.615 36.799 1.00 96.25 133 PRO A C 1
ATOM 1017 O O . PRO A 1 133 ? -13.265 6.585 36.448 1.00 96.25 133 PRO A O 1
ATOM 1020 N N . ARG A 1 134 ? -14.153 4.561 36.014 1.00 96.94 134 ARG A N 1
ATOM 1021 C CA . ARG A 1 134 ? -13.712 4.512 34.623 1.00 96.94 134 ARG A CA 1
ATOM 1022 C C . ARG A 1 134 ? -14.811 3.906 33.773 1.00 96.94 134 ARG A C 1
ATOM 1024 O O . ARG A 1 134 ? -15.087 2.720 33.911 1.00 96.94 134 ARG A O 1
ATOM 1031 N N . THR A 1 135 ? -15.380 4.709 32.880 1.00 97.56 135 THR A N 1
ATOM 1032 C CA . THR A 1 135 ? -16.496 4.284 32.030 1.00 97.56 135 THR A CA 1
ATOM 1033 C C . THR A 1 135 ? -16.041 4.109 30.588 1.00 97.56 135 THR A C 1
ATOM 1035 O O . THR A 1 135 ? -15.459 5.020 29.999 1.00 97.56 135 THR A O 1
ATOM 1038 N N . PHE A 1 136 ? -16.305 2.936 30.023 1.00 97.81 136 PHE A N 1
ATOM 1039 C CA . PHE A 1 136 ? -15.963 2.544 28.659 1.00 97.81 136 PHE A CA 1
ATOM 1040 C C . PHE A 1 136 ? -17.234 2.426 27.828 1.00 97.81 136 PHE A C 1
ATOM 1042 O O . PHE A 1 136 ? -18.209 1.832 28.285 1.00 97.81 136 PHE A O 1
ATOM 1049 N N . ILE A 1 137 ? -17.200 2.949 26.604 1.00 97.44 137 ILE A N 1
ATOM 1050 C CA . ILE A 1 137 ? -18.217 2.698 25.581 1.00 97.44 137 ILE A CA 1
ATOM 1051 C C . ILE A 1 137 ? -17.578 1.834 24.505 1.00 97.44 137 ILE A C 1
ATOM 1053 O O . ILE A 1 137 ? -16.518 2.181 23.982 1.00 97.44 137 ILE A O 1
ATOM 1057 N N . VAL A 1 138 ? -18.226 0.717 24.198 1.00 95.50 138 VAL A N 1
ATOM 1058 C CA . VAL A 1 138 ? -17.773 -0.280 23.229 1.00 95.50 138 VAL A CA 1
ATOM 1059 C C . VAL A 1 138 ? -18.817 -0.403 22.127 1.00 95.50 138 VAL A C 1
ATOM 1061 O O . VAL A 1 138 ? -20.009 -0.497 22.422 1.00 95.50 138 VAL A O 1
ATOM 1064 N N . ASP A 1 139 ? -18.388 -0.383 20.868 1.00 93.69 139 ASP A N 1
ATOM 1065 C CA . ASP A 1 139 ? -19.275 -0.583 19.720 1.00 93.69 139 ASP A CA 1
ATOM 1066 C C . ASP A 1 139 ? -19.549 -2.072 19.429 1.00 93.69 139 ASP A C 1
ATOM 1068 O O . ASP A 1 139 ? -19.006 -2.976 20.071 1.00 93.69 139 ASP A O 1
ATOM 1072 N N . LYS A 1 140 ? -20.386 -2.335 18.417 1.00 90.00 140 LYS A N 1
ATOM 1073 C CA . LYS A 1 140 ? -20.747 -3.690 17.967 1.00 90.00 140 LYS A CA 1
ATOM 1074 C C . LYS A 1 140 ? -19.561 -4.555 17.519 1.00 90.00 140 LYS A C 1
ATOM 1076 O O . LYS A 1 140 ? -19.687 -5.774 17.478 1.00 90.00 140 LYS A O 1
ATOM 1081 N N . ASN A 1 141 ? -18.432 -3.943 17.155 1.00 85.31 141 ASN A N 1
ATOM 1082 C CA . ASN A 1 141 ? -17.229 -4.645 16.706 1.00 85.31 141 ASN A CA 1
ATOM 1083 C C . ASN A 1 141 ? -16.290 -4.975 17.878 1.00 85.31 141 ASN A C 1
ATOM 1085 O O . ASN A 1 141 ? -15.247 -5.591 17.671 1.00 85.31 141 ASN A O 1
ATOM 1089 N N . GLY A 1 142 ? -16.638 -4.563 19.102 1.00 89.81 142 GLY A N 1
ATOM 1090 C CA . GLY A 1 142 ? -15.792 -4.729 20.279 1.00 89.81 142 GLY A CA 1
ATOM 1091 C C . GLY A 1 142 ? -14.747 -3.628 20.452 1.00 89.81 142 GLY A C 1
ATOM 1092 O O . GLY A 1 142 ? -13.893 -3.755 21.331 1.00 89.81 142 GLY A O 1
ATOM 1093 N N . VAL A 1 143 ? -14.802 -2.548 19.665 1.00 90.19 143 VAL A N 1
ATOM 1094 C CA . VAL A 1 143 ? -13.858 -1.429 19.764 1.00 90.19 143 VAL A CA 1
ATOM 1095 C C . VAL A 1 143 ? -14.324 -0.458 20.843 1.00 90.19 143 VAL A C 1
ATOM 1097 O O . VAL A 1 143 ? -15.478 -0.028 20.856 1.00 90.19 143 VAL A O 1
ATOM 1100 N N . VAL A 1 144 ? -13.418 -0.068 21.738 1.00 94.12 144 VAL A N 1
ATOM 1101 C CA . VAL A 1 144 ? -13.665 0.975 22.738 1.00 94.12 144 VAL A CA 1
ATOM 1102 C C . VAL A 1 144 ? -13.652 2.335 22.047 1.00 94.12 144 VAL A C 1
ATOM 1104 O O . VAL A 1 144 ? -12.592 2.875 21.739 1.00 94.12 144 VAL A O 1
ATOM 1107 N N . THR A 1 145 ? -14.818 2.924 21.812 1.00 91.75 145 THR A N 1
ATOM 1108 C CA . THR A 1 145 ? -14.947 4.214 21.114 1.00 91.75 145 THR A CA 1
ATOM 1109 C C . THR A 1 145 ? -14.696 5.402 22.037 1.00 91.75 145 THR A C 1
ATOM 1111 O O . THR A 1 145 ? -14.220 6.449 21.593 1.00 91.75 145 THR A O 1
ATOM 1114 N N . LYS A 1 146 ? -14.961 5.244 23.340 1.00 95.56 146 LYS A N 1
ATOM 1115 C CA . LYS A 1 146 ? -14.767 6.301 24.335 1.00 95.56 146 LYS A CA 1
ATOM 1116 C C . LYS A 1 146 ? -14.411 5.749 25.710 1.00 95.56 146 LYS A C 1
ATOM 1118 O O . LYS A 1 146 ? -14.958 4.746 26.155 1.00 95.56 146 LYS A O 1
ATOM 1123 N N . ILE A 1 147 ? -13.542 6.484 26.407 1.00 96.19 147 ILE A N 1
ATOM 1124 C CA . ILE A 1 147 ? -13.209 6.273 27.818 1.00 96.19 147 ILE A CA 1
ATOM 1125 C C . ILE A 1 147 ? -13.451 7.579 28.586 1.00 96.19 147 ILE A C 1
ATOM 1127 O O . ILE A 1 147 ? -12.838 8.606 28.277 1.00 96.19 147 ILE A O 1
ATOM 1131 N N . PHE A 1 148 ? -14.307 7.545 29.604 1.00 95.50 148 PHE A N 1
ATOM 1132 C CA . PHE A 1 148 ? -14.481 8.620 30.582 1.00 95.50 148 PHE A CA 1
ATOM 1133 C C . PHE A 1 148 ? -13.613 8.328 31.801 1.00 95.50 148 PHE A C 1
ATOM 1135 O O . PHE A 1 148 ? -13.748 7.281 32.433 1.00 95.50 148 PHE A O 1
ATOM 1142 N N . LYS A 1 149 ? -12.691 9.245 32.109 1.00 93.94 149 LYS A N 1
ATOM 1143 C CA . LYS A 1 149 ? -11.754 9.128 33.231 1.00 93.94 149 LYS A CA 1
ATOM 1144 C C . LYS A 1 149 ? -12.288 9.947 34.409 1.00 93.94 149 LYS A C 1
ATOM 1146 O O . LYS A 1 149 ? -12.150 11.168 34.401 1.00 93.94 149 LYS A O 1
ATOM 1151 N N . GLY A 1 150 ? -12.869 9.276 35.402 1.00 91.38 150 GLY A N 1
ATOM 1152 C CA . GLY A 1 150 ? -13.453 9.911 36.582 1.00 91.38 150 GLY A CA 1
ATOM 1153 C C . GLY A 1 150 ? -14.850 10.504 36.357 1.00 91.38 150 GLY A C 1
ATOM 1154 O O . GLY A 1 150 ? -15.333 10.622 35.232 1.00 91.38 150 GLY A O 1
ATOM 1155 N N . TYR A 1 151 ? -15.483 10.901 37.464 1.00 91.12 151 TYR A N 1
ATOM 1156 C CA . TYR A 1 151 ? -16.799 11.540 37.471 1.00 91.12 151 TYR A CA 1
ATOM 1157 C C . TYR A 1 151 ? -16.721 13.011 37.045 1.00 91.12 151 TYR A C 1
ATOM 1159 O O . TYR A 1 151 ? -15.845 13.756 37.490 1.00 91.12 151 TYR A O 1
ATOM 1167 N N . GLN A 1 152 ? -17.691 13.445 36.239 1.00 89.69 152 GLN A N 1
ATOM 1168 C CA . GLN A 1 152 ? -17.894 14.843 35.855 1.00 89.69 152 GLN A CA 1
ATOM 1169 C C . GLN A 1 152 ? -19.355 15.228 36.111 1.00 89.69 152 GLN A C 1
ATOM 1171 O O . GLN A 1 152 ? -20.260 14.462 35.790 1.00 89.69 152 GLN A O 1
ATOM 1176 N N . LYS A 1 153 ? -19.587 16.426 36.668 1.00 82.06 153 LYS A N 1
ATOM 1177 C CA . LYS A 1 153 ? -20.912 16.869 37.146 1.00 82.06 153 LYS A CA 1
ATOM 1178 C C . LYS A 1 153 ? -22.007 16.830 36.069 1.00 82.06 153 LYS A C 1
ATOM 1180 O O . LYS A 1 153 ? -23.138 16.488 36.385 1.00 82.06 153 LYS A O 1
ATOM 1185 N N . ASP A 1 154 ? -21.642 17.095 34.816 1.00 85.56 154 ASP A N 1
ATOM 1186 C CA . ASP A 1 154 ? -22.558 17.157 33.671 1.00 85.56 154 ASP A CA 1
ATOM 1187 C C . ASP A 1 154 ? -22.207 16.106 32.604 1.00 85.56 154 ASP A C 1
ATOM 1189 O O . ASP A 1 154 ? -22.197 16.381 31.406 1.00 85.56 154 ASP A O 1
ATOM 1193 N N . MET A 1 155 ? -21.862 14.885 33.024 1.00 91.88 155 MET A N 1
ATOM 1194 C CA . MET A 1 155 ? -21.425 13.842 32.087 1.00 91.88 155 MET A CA 1
ATOM 1195 C C . MET A 1 155 ? -22.547 13.242 31.233 1.00 91.88 155 MET A C 1
ATOM 1197 O O . MET A 1 155 ? -22.258 12.684 30.177 1.00 91.88 155 MET A O 1
ATOM 1201 N N . LEU A 1 156 ? -23.812 13.335 31.662 1.00 94.31 156 LEU A N 1
ATOM 1202 C CA . LEU A 1 156 ? -24.933 12.664 30.995 1.00 94.31 156 LEU A CA 1
ATOM 1203 C C . LEU A 1 156 ? -25.046 13.021 29.496 1.00 94.31 156 LEU A C 1
ATOM 1205 O O . LEU A 1 156 ? -25.082 12.092 28.693 1.00 94.31 156 LEU A O 1
ATOM 1209 N N . PRO A 1 157 ? -25.035 14.297 29.059 1.00 94.88 157 PRO A N 1
ATOM 1210 C CA . PRO A 1 157 ? -25.084 14.625 27.631 1.00 94.88 157 PRO A CA 1
ATOM 1211 C C . PRO A 1 157 ? -23.927 14.023 26.826 1.00 94.88 157 PRO A C 1
ATOM 1213 O O . PRO A 1 157 ? -24.142 13.514 25.727 1.00 94.88 157 PRO A O 1
ATOM 1216 N N . ALA A 1 158 ? -22.712 14.040 27.382 1.00 92.94 158 ALA A N 1
ATOM 1217 C CA . ALA A 1 158 ? -21.538 13.468 26.731 1.00 92.94 158 ALA A CA 1
ATOM 1218 C C . ALA A 1 158 ? -21.637 11.938 26.641 1.00 92.94 158 ALA A C 1
ATOM 1220 O O . ALA A 1 158 ? -21.351 11.365 25.595 1.00 92.94 158 ALA A O 1
ATOM 1221 N N . LEU A 1 159 ? -22.090 11.281 27.710 1.00 95.31 159 LEU A N 1
ATOM 1222 C CA . LEU A 1 159 ? -22.339 9.842 27.737 1.00 95.31 159 LEU A CA 1
ATOM 1223 C C . LEU A 1 159 ? -23.371 9.444 26.673 1.00 95.31 159 LEU A C 1
ATOM 1225 O O . LEU A 1 159 ? -23.120 8.540 25.882 1.00 95.31 159 LEU A O 1
ATOM 1229 N N . LEU A 1 160 ? -24.502 10.154 26.609 1.00 96.06 160 LEU A N 1
ATOM 1230 C CA . LEU A 1 160 ? -25.555 9.893 25.627 1.00 96.06 160 LEU A CA 1
ATOM 1231 C C . LEU A 1 160 ? -25.060 10.050 24.188 1.00 96.06 160 LEU A C 1
ATOM 1233 O O . LEU A 1 160 ? -25.303 9.158 23.381 1.00 96.06 160 LEU A O 1
ATOM 1237 N N . LEU A 1 161 ? -24.337 11.136 23.895 1.00 92.12 161 LEU A N 1
ATOM 1238 C CA . LEU A 1 161 ? -23.765 11.400 22.574 1.00 92.12 161 LEU A CA 1
ATOM 1239 C C . LEU A 1 161 ? -22.833 10.274 22.115 1.00 92.12 161 LEU A C 1
ATOM 1241 O O . LEU A 1 161 ? -22.870 9.865 20.959 1.00 92.12 161 LEU A O 1
ATOM 1245 N N . GLU A 1 162 ? -21.972 9.788 23.003 1.00 94.81 162 GLU A N 1
ATOM 1246 C CA . GLU A 1 162 ? -20.988 8.763 22.654 1.00 94.81 162 GLU A CA 1
ATOM 1247 C C . GLU A 1 162 ? -21.631 7.371 22.515 1.00 94.81 162 GLU A C 1
ATOM 1249 O O . GLU A 1 162 ? -21.220 6.595 21.652 1.00 94.81 162 GLU A O 1
ATOM 1254 N N . ILE A 1 163 ? -22.700 7.079 23.268 1.00 95.44 163 ILE A N 1
ATOM 1255 C CA . ILE A 1 163 ? -23.525 5.877 23.050 1.00 95.44 163 ILE A CA 1
ATOM 1256 C C . ILE A 1 163 ? -24.247 5.963 21.700 1.00 95.44 163 ILE A C 1
ATOM 1258 O O . ILE A 1 163 ? -24.209 5.004 20.932 1.00 95.44 163 ILE A O 1
ATOM 1262 N N . ASP A 1 164 ? -24.845 7.114 21.373 1.00 91.44 164 ASP A N 1
ATOM 1263 C CA . ASP A 1 164 ? -25.509 7.339 20.083 1.00 91.44 164 ASP A CA 1
ATOM 1264 C C . ASP A 1 164 ? -24.516 7.168 18.913 1.00 91.44 164 ASP A C 1
ATOM 1266 O O . ASP A 1 164 ? -24.859 6.595 17.876 1.00 91.44 164 ASP A O 1
ATOM 1270 N N . LYS A 1 165 ? -23.255 7.591 19.074 1.00 88.81 165 LYS A N 1
ATOM 1271 C CA . LYS A 1 165 ? -22.188 7.317 18.093 1.00 88.81 165 LYS A CA 1
ATOM 1272 C C . LYS A 1 165 ? -21.884 5.825 17.969 1.00 88.81 165 LYS A C 1
ATOM 1274 O O . LYS A 1 165 ? -21.816 5.335 16.846 1.00 88.81 165 LYS A O 1
ATOM 1279 N N . ALA A 1 166 ? -21.726 5.112 19.087 1.00 89.94 166 ALA A N 1
ATOM 1280 C CA . ALA A 1 166 ? -21.449 3.673 19.091 1.00 89.94 166 ALA A CA 1
ATOM 1281 C C . ALA A 1 166 ? -22.586 2.863 18.438 1.00 89.94 166 ALA A C 1
ATOM 1283 O O . ALA A 1 166 ? -22.331 1.970 17.631 1.00 89.94 166 ALA A O 1
ATOM 1284 N N . LEU A 1 167 ? -23.842 3.235 18.703 1.00 88.19 167 LEU A N 1
ATOM 1285 C CA . LEU A 1 167 ? -25.023 2.646 18.069 1.00 88.19 167 LEU A CA 1
ATOM 1286 C C . LEU A 1 167 ? -25.018 2.811 16.548 1.00 88.19 167 LEU A C 1
ATOM 1288 O O . LEU A 1 167 ? -25.392 1.889 15.818 1.00 88.19 167 LEU A O 1
ATOM 1292 N N . ASN A 1 168 ? -24.588 3.977 16.068 1.00 80.88 168 ASN A N 1
ATOM 1293 C CA . ASN A 1 168 ? -24.594 4.345 14.656 1.00 80.88 168 ASN A CA 1
ATOM 1294 C C . ASN A 1 168 ? -23.300 3.987 13.913 1.00 80.88 168 ASN A C 1
ATOM 1296 O O . ASN A 1 168 ? -23.135 4.404 12.764 1.00 80.88 168 ASN A O 1
ATOM 1300 N N . VAL A 1 169 ? -22.411 3.184 14.512 1.00 68.12 169 VAL A N 1
ATOM 1301 C CA . VAL A 1 169 ? -21.277 2.596 13.789 1.00 68.12 169 VAL A CA 1
ATOM 1302 C C . VAL A 1 169 ? -21.836 1.705 12.679 1.00 68.12 169 VAL A C 1
ATOM 1304 O O . VAL A 1 169 ? -22.319 0.592 12.911 1.00 68.12 169 VAL A O 1
ATOM 1307 N N . GLN A 1 170 ? -21.812 2.227 11.449 1.00 57.28 170 GLN A N 1
ATOM 1308 C CA . GLN A 1 170 ? -22.012 1.411 10.260 1.00 57.28 170 GLN A CA 1
ATOM 1309 C C . GLN A 1 170 ? -20.968 0.297 10.282 1.00 57.28 170 GLN A C 1
ATOM 1311 O O . GLN A 1 170 ? -19.838 0.502 10.721 1.00 57.28 170 GLN A O 1
ATOM 1316 N N . GLU A 1 171 ? -21.365 -0.895 9.844 1.00 52.75 171 GLU A N 1
ATOM 1317 C CA . GLU A 1 171 ? -20.426 -1.990 9.624 1.00 52.75 171 GLU A CA 1
ATOM 1318 C C . GLU A 1 171 ? -19.257 -1.444 8.806 1.00 52.75 171 GLU A C 1
ATOM 1320 O O . GLU A 1 171 ? -19.467 -0.935 7.702 1.00 52.75 171 GLU A O 1
ATOM 1325 N N . SER A 1 172 ? -18.046 -1.450 9.367 1.00 54.09 172 SER A N 1
ATOM 1326 C CA . SER A 1 172 ? -16.869 -1.110 8.589 1.00 54.09 172 SER A CA 1
ATOM 1327 C C . SER A 1 172 ? -16.681 -2.254 7.605 1.00 54.09 172 SER A C 1
ATOM 1329 O O . SER A 1 172 ? -16.061 -3.269 7.903 1.00 54.09 172 SER A O 1
ATOM 1331 N N . VAL A 1 173 ? -17.309 -2.124 6.436 1.00 63.56 173 VAL A N 1
ATOM 1332 C CA . VAL A 1 173 ? -17.103 -3.051 5.331 1.00 63.56 173 VAL A CA 1
ATOM 1333 C C . VAL A 1 173 ? -15.605 -3.057 5.077 1.00 63.56 173 VAL A C 1
ATOM 1335 O O . VAL A 1 173 ? -15.047 -2.029 4.687 1.00 63.56 173 VAL A O 1
ATOM 1338 N N . GLU A 1 174 ? -14.950 -4.184 5.363 1.00 80.12 174 GLU A N 1
ATOM 1339 C CA . GLU A 1 174 ? -13.528 -4.338 5.091 1.00 80.12 174 GLU A CA 1
ATOM 1340 C C . GLU A 1 174 ? -13.324 -4.111 3.593 1.00 80.12 174 GLU A C 1
ATOM 1342 O O . GLU A 1 174 ? -13.838 -4.847 2.747 1.00 80.12 174 GLU A O 1
ATOM 1347 N N . LYS A 1 175 ? -12.586 -3.058 3.249 1.00 89.19 175 LYS A N 1
ATOM 1348 C CA . LYS A 1 175 ? -12.249 -2.756 1.863 1.00 89.19 175 LYS A CA 1
ATOM 1349 C C . LYS A 1 175 ? -10.919 -3.418 1.559 1.00 89.19 175 LYS A C 1
ATOM 1351 O O . LYS A 1 175 ? -9.887 -3.017 2.090 1.00 89.19 175 LYS A O 1
ATOM 1356 N N . THR A 1 176 ? -10.929 -4.421 0.691 1.00 95.12 176 THR A N 1
ATOM 1357 C CA . THR A 1 176 ? -9.694 -5.022 0.177 1.00 95.12 176 THR A CA 1
ATOM 1358 C C . THR A 1 176 ? -9.251 -4.292 -1.087 1.00 95.12 176 THR A C 1
ATOM 1360 O O . THR A 1 176 ? -9.995 -4.251 -2.067 1.00 95.12 176 THR A O 1
ATOM 1363 N N . ILE A 1 177 ? -8.044 -3.736 -1.082 1.00 97.25 177 ILE A N 1
ATOM 1364 C CA . ILE A 1 177 ? -7.386 -3.089 -2.221 1.00 97.25 177 ILE A CA 1
ATOM 1365 C C . ILE A 1 177 ? -6.178 -3.943 -2.606 1.00 97.25 177 ILE A C 1
ATOM 1367 O O . ILE A 1 177 ? -5.311 -4.212 -1.775 1.00 97.25 177 ILE A O 1
ATOM 1371 N N . ARG A 1 178 ? -6.125 -4.391 -3.860 1.00 97.81 178 ARG A N 1
ATOM 1372 C CA . ARG A 1 178 ? -5.013 -5.184 -4.397 1.00 97.81 178 ARG A CA 1
ATOM 1373 C C . ARG A 1 178 ? -4.077 -4.299 -5.198 1.00 97.81 178 ARG A C 1
ATOM 1375 O O . ARG A 1 178 ? -4.489 -3.714 -6.201 1.00 97.81 178 ARG A O 1
ATOM 1382 N N . ILE A 1 179 ? -2.819 -4.244 -4.780 1.00 98.69 179 ILE A N 1
ATOM 1383 C CA . ILE A 1 179 ? -1.769 -3.506 -5.47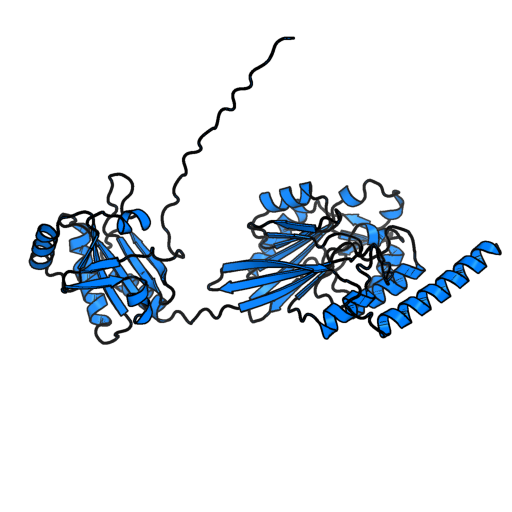3 1.00 98.69 179 ILE A CA 1
ATOM 1384 C C . ILE A 1 179 ? -0.787 -4.498 -6.088 1.00 98.69 179 ILE A C 1
ATOM 1386 O O . ILE A 1 179 ? -0.152 -5.264 -5.366 1.00 98.69 179 ILE A O 1
ATOM 1390 N N . LEU A 1 180 ? -0.629 -4.463 -7.411 1.00 98.62 180 LEU A N 1
ATOM 1391 C CA . LEU A 1 180 ? 0.475 -5.152 -8.076 1.00 98.62 180 LEU A CA 1
ATOM 1392 C C . LEU A 1 180 ? 1.649 -4.195 -8.233 1.00 98.62 180 LEU A C 1
ATOM 1394 O O . LEU A 1 180 ? 1.479 -3.066 -8.690 1.00 98.62 180 LEU A O 1
ATOM 1398 N N . TYR A 1 181 ? 2.847 -4.646 -7.883 1.00 98.69 181 TYR A N 1
ATOM 1399 C CA . TYR A 1 181 ? 4.050 -3.837 -7.994 1.00 98.69 181 TYR A CA 1
ATOM 1400 C C . TYR A 1 181 ? 5.215 -4.604 -8.615 1.00 98.69 181 TYR A C 1
ATOM 1402 O O . TYR A 1 181 ? 5.347 -5.823 -8.479 1.00 98.69 181 TYR A O 1
ATOM 1410 N N . THR A 1 182 ? 6.066 -3.866 -9.323 1.00 98.38 182 THR A N 1
ATOM 1411 C CA . THR A 1 182 ? 7.271 -4.389 -9.978 1.00 98.38 182 THR A CA 1
ATOM 1412 C C . THR A 1 182 ? 8.420 -3.395 -9.875 1.00 98.38 182 THR A C 1
ATOM 1414 O O . THR A 1 182 ? 8.189 -2.198 -9.731 1.00 98.38 182 THR A O 1
ATOM 1417 N N . ASN A 1 183 ? 9.651 -3.872 -10.018 1.00 97.69 183 ASN A N 1
ATOM 1418 C CA . ASN A 1 183 ? 10.848 -3.050 -10.180 1.00 97.69 183 ASN A CA 1
ATOM 1419 C C . ASN A 1 183 ? 11.846 -3.788 -11.083 1.00 97.69 183 ASN A C 1
ATOM 1421 O O . ASN A 1 183 ? 11.724 -5.003 -11.266 1.00 97.69 183 ASN A O 1
ATOM 1425 N N . SER A 1 184 ? 12.831 -3.067 -11.619 1.00 96.38 184 SER A N 1
ATOM 1426 C CA . SER A 1 184 ? 14.046 -3.642 -12.215 1.00 96.38 184 SER A CA 1
ATOM 1427 C C . SER A 1 184 ? 13.758 -4.734 -13.252 1.00 96.38 184 SER A C 1
ATOM 1429 O O . SER A 1 184 ? 14.211 -5.876 -13.135 1.00 96.38 184 SER A O 1
ATOM 1431 N N . ALA A 1 185 ? 12.953 -4.402 -14.268 1.00 96.00 185 ALA A N 1
ATOM 1432 C CA . ALA A 1 185 ? 12.760 -5.289 -15.415 1.00 96.00 185 ALA A CA 1
ATOM 1433 C C . ALA A 1 185 ? 14.006 -5.351 -16.309 1.00 96.00 185 ALA A C 1
ATOM 1435 O O . ALA A 1 185 ? 14.163 -6.332 -17.033 1.00 96.00 185 ALA A O 1
ATOM 1436 N N . ASN A 1 186 ? 14.895 -4.353 -16.225 1.00 95.56 186 ASN A N 1
ATOM 1437 C CA . ASN A 1 186 ? 16.217 -4.333 -16.853 1.00 95.56 186 ASN A CA 1
ATOM 1438 C C . ASN A 1 186 ? 16.171 -4.607 -18.374 1.00 95.56 186 ASN A C 1
ATOM 1440 O O . ASN A 1 186 ? 17.059 -5.256 -18.929 1.00 95.56 186 ASN A O 1
ATOM 1444 N N . GLY A 1 187 ? 15.097 -4.192 -19.057 1.00 94.75 187 GLY A N 1
ATOM 1445 C CA . GLY A 1 187 ? 14.892 -4.436 -20.488 1.00 94.75 187 GLY A CA 1
ATOM 1446 C C . GLY A 1 187 ? 14.618 -5.896 -20.886 1.00 94.75 187 GLY A C 1
ATOM 1447 O O . GLY A 1 187 ? 14.693 -6.219 -22.072 1.00 94.75 187 GLY A O 1
ATOM 1448 N N . VAL A 1 188 ? 14.308 -6.798 -19.948 1.00 94.94 188 VAL A N 1
ATOM 1449 C CA . VAL A 1 188 ? 14.006 -8.210 -20.254 1.00 94.94 188 VAL A CA 1
ATOM 1450 C C . VAL A 1 188 ? 12.605 -8.330 -20.868 1.00 94.94 188 VAL A C 1
ATOM 1452 O O . VAL A 1 188 ? 11.615 -8.544 -20.168 1.00 94.94 188 VAL A O 1
ATOM 1455 N N . ILE A 1 189 ? 12.509 -8.180 -22.194 1.00 95.00 189 ILE A N 1
ATOM 1456 C CA . ILE A 1 189 ? 11.245 -8.294 -22.942 1.00 95.00 189 ILE A CA 1
ATOM 1457 C C . ILE A 1 189 ? 10.713 -9.730 -22.889 1.00 95.00 189 ILE A C 1
ATOM 1459 O O . ILE A 1 189 ? 9.591 -9.963 -22.441 1.00 95.00 189 ILE A O 1
ATOM 1463 N N . GLU A 1 190 ? 11.535 -10.695 -23.288 1.00 92.56 190 GLU A N 1
ATOM 1464 C CA . GLU A 1 190 ? 11.220 -12.121 -23.274 1.00 92.56 190 GLU A CA 1
ATOM 1465 C C . GLU A 1 190 ? 12.243 -12.874 -22.420 1.00 92.56 190 GLU A C 1
ATOM 1467 O O . GLU A 1 190 ? 13.437 -12.580 -22.456 1.00 92.56 190 GLU A O 1
ATOM 1472 N N . SER A 1 191 ? 11.759 -13.842 -21.643 1.00 86.00 191 SER A N 1
ATOM 1473 C CA . SER A 1 191 ? 12.585 -14.814 -20.929 1.00 86.00 191 SER A CA 1
ATOM 1474 C C . SER A 1 191 ? 12.672 -16.115 -21.726 1.00 86.00 191 SER A C 1
ATOM 1476 O O . SER A 1 191 ? 11.715 -16.521 -22.397 1.00 86.00 191 SER A O 1
ATOM 1478 N N . CYS A 1 192 ? 13.827 -16.779 -21.659 1.00 78.50 192 CYS A N 1
ATOM 1479 C CA . CYS A 1 192 ? 13.959 -18.109 -22.237 1.00 78.50 192 CYS A CA 1
ATOM 1480 C C . CYS A 1 192 ? 13.180 -19.135 -21.410 1.00 78.50 192 CYS A C 1
ATOM 1482 O O . CYS A 1 192 ? 13.044 -18.990 -20.199 1.00 78.50 192 CYS A O 1
ATOM 1484 N N . ASP A 1 193 ? 12.739 -20.214 -22.052 1.00 81.62 193 ASP A N 1
ATOM 1485 C CA . ASP A 1 193 ? 12.125 -21.363 -21.369 1.00 81.62 193 ASP A CA 1
ATOM 1486 C C . ASP A 1 193 ? 13.208 -22.386 -20.994 1.00 81.62 193 ASP A C 1
ATOM 1488 O O . ASP A 1 193 ? 13.088 -23.591 -21.204 1.00 81.62 193 ASP A O 1
ATOM 1492 N N . CYS A 1 194 ? 14.342 -21.871 -20.512 1.00 79.94 194 CYS A N 1
ATOM 1493 C CA . CYS A 1 194 ? 15.502 -22.673 -20.165 1.00 79.94 194 CYS A CA 1
ATOM 1494 C C . CYS A 1 194 ? 15.209 -23.477 -18.887 1.00 79.94 194 CYS A C 1
ATOM 1496 O O . CYS A 1 194 ? 14.810 -22.866 -17.895 1.00 79.94 194 CYS A O 1
ATOM 1498 N N . PRO A 1 195 ? 15.503 -24.792 -18.832 1.00 74.75 195 PRO A N 1
ATOM 1499 C CA . PRO A 1 195 ? 15.194 -25.624 -17.664 1.00 74.75 195 PRO A CA 1
ATOM 1500 C C . PRO A 1 195 ? 15.752 -25.109 -16.327 1.00 74.75 195 PRO A C 1
ATOM 1502 O O . PRO A 1 195 ? 15.184 -25.387 -15.277 1.00 74.75 195 PRO A O 1
ATOM 1505 N N . SER A 1 196 ? 16.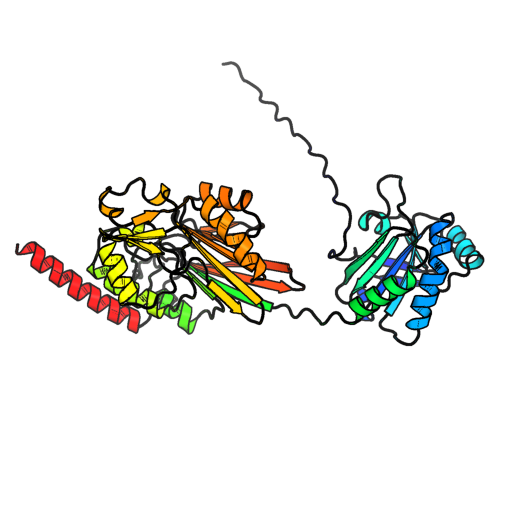861 -24.363 -16.350 1.00 77.19 196 SER A N 1
ATOM 1506 C CA . SER A 1 196 ? 17.529 -23.855 -15.148 1.00 77.19 196 SER A CA 1
ATOM 1507 C C . SER A 1 196 ? 17.043 -22.483 -14.668 1.00 77.19 196 SER A C 1
ATOM 1509 O O . SER A 1 196 ? 17.289 -22.147 -13.513 1.00 77.19 196 SER A O 1
ATOM 1511 N N . ASP A 1 197 ? 16.417 -21.668 -15.526 1.00 79.00 197 ASP A N 1
ATOM 1512 C CA . ASP A 1 197 ? 16.056 -20.277 -15.195 1.00 79.00 197 ASP A CA 1
ATOM 1513 C C . ASP A 1 197 ? 14.885 -19.724 -16.045 1.00 79.00 197 ASP A C 1
ATOM 1515 O O . ASP A 1 197 ? 15.043 -18.708 -16.724 1.00 79.00 197 ASP A O 1
ATOM 1519 N N . PRO A 1 198 ? 13.695 -20.361 -16.044 1.00 81.06 198 PRO A N 1
ATOM 1520 C CA . PRO A 1 198 ? 12.587 -19.991 -16.928 1.00 81.06 198 PRO A CA 1
ATOM 1521 C C . PRO A 1 198 ? 11.741 -18.827 -16.372 1.00 81.06 198 PRO A C 1
ATOM 1523 O O . PRO A 1 198 ? 10.509 -18.886 -16.385 1.00 81.06 198 PRO A O 1
ATOM 1526 N N . TYR A 1 199 ? 12.378 -17.795 -15.807 1.00 86.31 199 TYR A N 1
ATOM 1527 C CA . TYR A 1 199 ? 11.692 -16.725 -15.074 1.00 86.31 199 TYR A CA 1
ATOM 1528 C C . TYR A 1 199 ? 11.663 -15.387 -15.823 1.00 86.31 199 TYR A C 1
ATOM 1530 O O . TYR A 1 199 ? 12.657 -14.949 -16.402 1.00 86.31 199 TYR A O 1
ATOM 1538 N N . GLY A 1 200 ? 10.555 -14.658 -15.690 1.00 89.06 200 GLY A N 1
ATOM 1539 C CA . GLY A 1 200 ? 10.446 -13.240 -16.040 1.00 89.06 200 GLY A CA 1
ATOM 1540 C C . GLY A 1 200 ? 9.972 -12.972 -17.460 1.00 89.06 200 GLY A C 1
ATOM 1541 O O . GLY A 1 200 ? 9.232 -13.758 -18.046 1.00 89.06 200 GLY A O 1
ATOM 1542 N N . GLY A 1 201 ? 10.399 -11.842 -18.018 1.00 93.31 201 GLY A N 1
ATOM 1543 C CA . GLY A 1 201 ? 9.943 -11.368 -19.321 1.00 93.31 201 GLY A CA 1
ATOM 1544 C C . GLY A 1 201 ? 8.690 -10.502 -19.215 1.00 93.31 201 GLY A C 1
ATOM 1545 O O . GLY A 1 201 ? 7.653 -10.912 -18.684 1.00 93.31 201 GLY A O 1
ATOM 1546 N N . LEU A 1 202 ? 8.765 -9.297 -19.776 1.00 96.25 202 LEU A N 1
ATOM 1547 C CA . LEU A 1 202 ? 7.617 -8.403 -19.912 1.00 96.25 202 LEU A CA 1
ATOM 1548 C C . LEU A 1 202 ? 6.451 -9.055 -20.675 1.00 96.25 202 LEU A C 1
ATOM 1550 O O . LEU A 1 202 ? 5.295 -8.784 -20.351 1.00 96.25 202 LEU A O 1
ATOM 1554 N N . VAL A 1 203 ? 6.727 -9.963 -21.617 1.00 95.94 203 VAL A N 1
ATOM 1555 C CA . VAL A 1 203 ? 5.682 -10.715 -22.338 1.00 95.94 203 VAL A CA 1
ATOM 1556 C C . VAL A 1 203 ? 4.849 -11.616 -21.421 1.00 95.94 203 VAL A C 1
ATOM 1558 O O . VAL A 1 203 ? 3.637 -11.703 -21.596 1.00 95.94 203 VAL A O 1
ATOM 1561 N N . ARG A 1 204 ? 5.449 -12.241 -20.399 1.00 95.44 204 ARG A N 1
ATOM 1562 C CA . ARG A 1 204 ? 4.701 -13.013 -19.388 1.00 95.44 204 ARG A CA 1
ATOM 1563 C C . ARG A 1 204 ? 3.949 -12.099 -18.439 1.00 95.44 204 ARG A C 1
ATOM 1565 O O . ARG A 1 204 ? 2.828 -12.398 -18.037 1.00 95.44 204 ARG A O 1
ATOM 1572 N N . ARG A 1 205 ? 4.538 -10.946 -18.111 1.00 96.50 205 ARG A N 1
ATOM 1573 C CA . ARG A 1 205 ? 3.886 -9.938 -17.269 1.00 96.50 205 ARG A CA 1
ATOM 1574 C C . ARG A 1 205 ? 2.607 -9.396 -17.907 1.00 96.50 205 ARG A C 1
ATOM 1576 O O . ARG A 1 205 ? 1.627 -9.211 -17.192 1.00 96.50 205 ARG A O 1
ATOM 1583 N N . LEU A 1 206 ? 2.592 -9.192 -19.226 1.00 96.56 206 LEU A N 1
ATOM 1584 C CA . LEU A 1 206 ? 1.384 -8.808 -19.967 1.00 96.56 206 LEU A CA 1
ATOM 1585 C C . LEU A 1 206 ? 0.255 -9.826 -19.762 1.00 96.56 206 LEU A C 1
ATOM 1587 O O . LEU A 1 206 ? -0.863 -9.437 -19.413 1.00 96.56 206 LEU A O 1
ATOM 1591 N N . THR A 1 207 ? 0.547 -11.121 -19.897 1.00 96.25 207 THR A N 1
ATOM 1592 C CA . THR A 1 207 ? -0.418 -12.194 -19.612 1.00 96.25 207 THR A CA 1
ATOM 1593 C C . THR A 1 207 ? -0.854 -12.178 -18.151 1.00 96.25 207 THR A C 1
ATOM 1595 O O . THR A 1 207 ? -2.052 -12.220 -17.869 1.00 96.25 207 THR A O 1
ATOM 1598 N N . PHE A 1 208 ? 0.091 -12.055 -17.214 1.00 96.06 208 PHE A N 1
ATOM 1599 C CA . PHE A 1 208 ? -0.214 -12.036 -15.783 1.00 96.06 208 PHE A CA 1
ATOM 1600 C C . PHE A 1 208 ? -1.179 -10.895 -15.425 1.00 96.06 208 PHE A C 1
ATOM 1602 O O . PHE A 1 208 ? -2.207 -11.132 -14.794 1.00 96.06 208 PHE A O 1
ATOM 1609 N N . PHE A 1 209 ? -0.901 -9.677 -15.900 1.00 95.38 209 PHE A N 1
ATOM 1610 C CA . PHE A 1 209 ? -1.708 -8.484 -15.614 1.00 95.38 209 PHE A CA 1
ATOM 1611 C C . PHE A 1 209 ? -3.084 -8.521 -16.287 1.00 95.38 209 PHE A C 1
ATOM 1613 O O . PHE A 1 209 ? -4.032 -7.937 -15.765 1.00 95.38 209 PHE A O 1
ATOM 1620 N N . SER A 1 210 ? -3.202 -9.141 -17.462 1.00 90.56 210 SER A N 1
ATOM 1621 C CA . SER A 1 210 ? -4.451 -9.136 -18.234 1.00 90.56 210 SER A CA 1
ATOM 1622 C C . SER A 1 210 ? -5.375 -10.313 -17.925 1.00 90.56 210 SER A C 1
ATOM 1624 O O . SER A 1 210 ? -6.590 -10.143 -17.992 1.00 90.56 210 SER A O 1
ATOM 1626 N N . LYS A 1 211 ? -4.831 -11.489 -17.588 1.00 86.94 211 LYS A N 1
ATOM 1627 C CA . LYS A 1 211 ? -5.611 -12.735 -17.480 1.00 86.94 211 LYS A CA 1
ATOM 1628 C C . LYS A 1 211 ? -5.578 -13.386 -16.106 1.00 86.94 211 LYS A C 1
ATOM 1630 O O . LYS A 1 211 ? -6.547 -14.039 -15.739 1.00 86.94 211 LYS A O 1
ATOM 1635 N N . LEU A 1 212 ? -4.473 -13.258 -15.373 1.00 84.06 212 LEU A N 1
ATOM 1636 C CA . LEU A 1 212 ? -4.236 -14.091 -14.191 1.00 84.06 212 LEU A CA 1
ATOM 1637 C C . LEU A 1 212 ? -4.423 -13.338 -12.876 1.00 84.06 212 LEU A C 1
ATOM 1639 O O . LEU A 1 212 ? -4.748 -13.971 -11.874 1.00 84.06 212 LEU A O 1
ATOM 1643 N N . ASN A 1 213 ? -4.237 -12.013 -12.857 1.00 83.56 213 ASN A N 1
ATOM 1644 C CA . ASN A 1 213 ? -4.339 -11.261 -11.612 1.00 83.56 213 ASN A CA 1
ATOM 1645 C C . ASN A 1 213 ? -4.871 -9.819 -11.793 1.00 83.56 213 ASN A C 1
ATOM 1647 O O . ASN A 1 213 ? -4.122 -8.921 -12.194 1.00 83.56 213 ASN A O 1
ATOM 1651 N N . PRO A 1 214 ? -6.166 -9.568 -11.512 1.00 89.25 214 PRO A N 1
ATOM 1652 C CA . PRO A 1 214 ? -6.725 -8.222 -11.541 1.00 89.25 214 PRO A CA 1
ATOM 1653 C C . PRO A 1 214 ? -6.257 -7.407 -10.328 1.00 89.25 214 PRO A C 1
ATOM 1655 O O . PRO A 1 214 ? -6.416 -7.819 -9.179 1.00 89.25 214 PRO A O 1
ATOM 1658 N N . ALA A 1 215 ? -5.744 -6.209 -10.597 1.00 95.19 215 ALA A N 1
ATOM 1659 C CA . ALA A 1 215 ? -5.267 -5.260 -9.597 1.00 95.19 215 ALA A CA 1
ATOM 1660 C C . ALA A 1 215 ? -6.187 -4.040 -9.539 1.00 95.19 215 ALA A C 1
ATOM 1662 O O . ALA A 1 215 ? -6.722 -3.635 -10.571 1.00 95.19 215 ALA A O 1
ATOM 1663 N N . ASP A 1 216 ? -6.319 -3.434 -8.362 1.00 97.75 216 ASP A N 1
ATOM 1664 C CA . ASP A 1 216 ? -6.940 -2.117 -8.227 1.00 97.75 216 ASP A CA 1
ATOM 1665 C C . ASP A 1 216 ? -5.925 -0.988 -8.506 1.00 97.75 216 ASP A C 1
ATOM 1667 O O . ASP A 1 216 ? -6.307 0.077 -8.985 1.00 97.75 216 ASP A O 1
ATOM 1671 N N . ILE A 1 217 ? -4.640 -1.220 -8.194 1.00 98.38 217 ILE A N 1
ATOM 1672 C CA . ILE A 1 217 ? -3.524 -0.293 -8.442 1.00 98.38 217 ILE A CA 1
ATOM 1673 C C . ILE A 1 217 ? -2.313 -1.073 -8.972 1.00 98.38 217 ILE A C 1
ATOM 1675 O O . ILE A 1 217 ? -2.002 -2.162 -8.485 1.00 98.38 217 ILE A O 1
ATOM 1679 N N . ARG A 1 218 ? -1.597 -0.508 -9.943 1.00 98.50 218 ARG A N 1
ATOM 1680 C CA . ARG A 1 218 ? -0.353 -1.036 -10.512 1.00 98.50 218 ARG A CA 1
ATOM 1681 C C . ARG A 1 218 ? 0.780 -0.027 -10.366 1.00 98.50 218 ARG A C 1
ATOM 1683 O O . ARG A 1 218 ? 0.672 1.095 -10.854 1.00 98.50 218 ARG A O 1
ATOM 1690 N N . ILE A 1 219 ? 1.889 -0.436 -9.756 1.00 98.75 219 ILE A N 1
ATOM 1691 C CA . ILE A 1 219 ? 3.045 0.435 -9.491 1.00 98.75 219 ILE A CA 1
ATOM 1692 C C . ILE A 1 219 ? 4.321 -0.148 -10.104 1.00 98.75 219 ILE A C 1
ATOM 1694 O O . ILE A 1 219 ? 4.617 -1.333 -9.957 1.00 98.75 219 ILE A O 1
ATOM 1698 N N . SER A 1 220 ? 5.110 0.695 -10.765 1.00 98.44 220 SER A N 1
ATOM 1699 C CA . SER A 1 220 ? 6.481 0.369 -11.159 1.00 98.44 220 SER A CA 1
ATOM 1700 C C . SER A 1 220 ? 7.467 1.244 -10.393 1.00 98.44 220 SER A C 1
ATOM 1702 O O . SER A 1 220 ? 7.358 2.468 -10.431 1.00 98.44 220 SER A O 1
ATOM 1704 N N . ALA A 1 221 ? 8.450 0.634 -9.732 1.00 98.31 221 ALA A N 1
ATOM 1705 C CA . ALA A 1 221 ? 9.521 1.347 -9.038 1.00 98.31 221 ALA A CA 1
ATOM 1706 C C . ALA A 1 221 ? 10.748 1.629 -9.921 1.00 98.31 221 ALA A C 1
ATOM 1708 O O . ALA A 1 221 ? 11.844 1.788 -9.395 1.00 98.31 221 ALA A O 1
ATOM 1709 N N . GLY A 1 222 ? 10.578 1.699 -11.245 1.00 96.50 222 GLY A N 1
ATOM 1710 C CA . GLY A 1 222 ? 11.637 2.068 -12.192 1.00 96.50 222 GLY A CA 1
ATOM 1711 C C . GLY A 1 222 ? 12.585 0.926 -12.564 1.00 96.50 222 GLY A C 1
ATOM 1712 O O . GLY A 1 222 ? 12.351 -0.238 -12.210 1.00 96.50 222 GLY A O 1
ATOM 1713 N N . ASP A 1 223 ? 13.640 1.269 -13.303 1.00 97.56 223 ASP A N 1
ATOM 1714 C CA . ASP A 1 223 ? 14.590 0.349 -13.943 1.00 97.56 223 ASP A CA 1
ATOM 1715 C C . ASP A 1 223 ? 13.906 -0.648 -14.889 1.00 97.56 223 ASP A C 1
ATOM 1717 O O . ASP A 1 223 ? 14.112 -1.866 -14.846 1.00 97.56 223 ASP A O 1
ATOM 1721 N N . PHE A 1 224 ? 13.015 -0.152 -15.740 1.00 96.62 224 PHE A N 1
ATOM 1722 C CA . PHE A 1 224 ? 12.389 -0.978 -16.768 1.00 96.62 224 PHE A CA 1
ATOM 1723 C C . PHE A 1 224 ? 13.198 -1.007 -18.066 1.00 96.62 224 PHE A C 1
ATOM 1725 O O . PHE A 1 224 ? 13.122 -2.007 -18.786 1.00 96.62 224 PHE A O 1
ATOM 1732 N N . PHE A 1 225 ? 13.994 0.026 -18.352 1.00 96.94 225 PHE A N 1
ATOM 1733 C CA . PHE A 1 225 ? 14.954 0.017 -19.456 1.00 96.94 225 PHE A CA 1
ATOM 1734 C C . PHE A 1 225 ? 16.168 -0.865 -19.185 1.00 96.94 225 PHE A C 1
ATOM 1736 O O . PHE A 1 225 ? 16.381 -1.362 -18.085 1.00 96.94 225 PHE A O 1
ATOM 1743 N N . SER A 1 226 ? 16.923 -1.137 -20.248 1.00 94.12 226 SER A N 1
ATOM 1744 C CA . SER A 1 226 ? 18.160 -1.905 -20.160 1.00 94.12 226 SER A CA 1
ATOM 1745 C C . SER A 1 226 ? 19.212 -1.172 -19.314 1.00 94.12 226 SER A C 1
ATOM 1747 O O . SER A 1 226 ? 19.373 0.041 -19.476 1.00 94.12 226 SER A O 1
ATOM 1749 N N . PRO A 1 227 ? 20.024 -1.893 -18.516 1.00 92.38 227 PRO A N 1
ATOM 1750 C CA . PRO A 1 227 ? 21.186 -1.314 -17.833 1.00 92.38 227 PRO A CA 1
ATOM 1751 C C . PRO A 1 227 ? 22.290 -0.882 -18.818 1.00 92.38 227 PRO A C 1
ATOM 1753 O O . PRO A 1 227 ? 23.255 -0.201 -18.453 1.00 92.38 227 PRO A O 1
ATOM 1756 N N . ASN A 1 228 ? 22.165 -1.266 -20.092 1.00 91.56 228 ASN A N 1
ATOM 1757 C CA . ASN A 1 228 ? 23.030 -0.846 -21.184 1.00 91.56 228 ASN A CA 1
ATOM 1758 C C . ASN A 1 228 ? 22.346 0.206 -22.066 1.00 91.56 228 ASN A C 1
ATOM 1760 O O . ASN A 1 228 ? 21.126 0.339 -22.104 1.00 91.56 228 ASN A O 1
ATOM 1764 N N . SER A 1 229 ? 23.153 0.961 -22.813 1.00 91.06 229 SER A N 1
ATOM 1765 C CA . SER A 1 229 ? 22.645 1.958 -23.759 1.00 91.06 229 SER A CA 1
ATOM 1766 C C . SER A 1 229 ? 22.104 1.263 -25.018 1.00 91.06 229 SER A C 1
ATOM 1768 O O . SER A 1 229 ? 22.796 1.138 -26.026 1.00 91.06 229 SER A O 1
ATOM 1770 N N . GLU A 1 230 ? 20.876 0.747 -24.942 1.00 93.56 230 GLU A N 1
ATOM 1771 C CA . GLU A 1 230 ? 20.230 -0.043 -25.998 1.00 93.56 230 GLU A CA 1
ATOM 1772 C C . GLU A 1 230 ? 18.984 0.671 -26.553 1.00 93.56 230 GLU A C 1
ATOM 1774 O O . GLU A 1 230 ? 17.853 0.266 -26.286 1.00 93.56 230 GLU A O 1
ATOM 1779 N N . LYS A 1 231 ? 19.193 1.724 -27.361 1.00 94.94 231 LYS A N 1
ATOM 1780 C CA . LYS A 1 231 ? 18.124 2.555 -27.967 1.00 94.94 231 LYS A CA 1
ATOM 1781 C C . LYS A 1 231 ? 16.980 1.739 -28.568 1.00 94.94 231 LYS A C 1
ATOM 1783 O O . LYS A 1 231 ? 15.827 1.945 -28.205 1.00 94.94 231 LYS A O 1
ATOM 1788 N N . ILE A 1 232 ? 17.318 0.797 -29.456 1.00 96.56 232 ILE A N 1
ATOM 1789 C CA . ILE A 1 232 ? 16.329 -0.031 -30.158 1.00 96.56 232 ILE A CA 1
ATOM 1790 C C . ILE A 1 232 ? 15.503 -0.807 -29.129 1.00 96.56 232 ILE A C 1
ATOM 1792 O O . ILE A 1 232 ? 14.291 -0.654 -29.088 1.00 96.56 232 ILE A O 1
ATOM 1796 N N . LYS A 1 233 ? 16.150 -1.569 -28.236 1.00 96.62 233 LYS A N 1
ATOM 1797 C CA . LYS A 1 233 ? 15.453 -2.360 -27.208 1.00 96.62 233 LYS A CA 1
ATOM 1798 C C . LYS A 1 233 ? 14.542 -1.488 -26.344 1.00 96.62 233 LYS A C 1
ATOM 1800 O O . LYS A 1 233 ? 13.384 -1.837 -26.153 1.00 96.62 233 LYS A O 1
ATOM 1805 N N . ASN A 1 234 ? 15.035 -0.348 -25.865 1.00 96.81 234 ASN A N 1
ATOM 1806 C CA . ASN A 1 234 ? 14.274 0.537 -24.984 1.00 96.81 234 ASN A CA 1
ATOM 1807 C C . ASN A 1 234 ? 13.020 1.121 -25.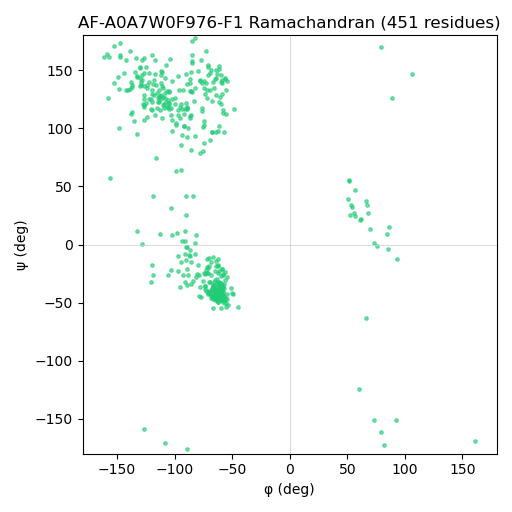668 1.00 96.81 234 ASN A C 1
ATOM 1809 O O . ASN A 1 234 ? 11.983 1.217 -25.012 1.00 96.81 234 ASN A O 1
ATOM 1813 N N . ASN A 1 235 ? 13.059 1.392 -26.981 1.00 96.75 235 ASN A N 1
ATOM 1814 C CA . ASN A 1 235 ? 11.872 1.797 -27.751 1.00 96.75 235 ASN A CA 1
ATOM 1815 C C . ASN A 1 235 ? 10.775 0.711 -27.751 1.00 96.75 235 ASN A C 1
ATOM 1817 O O . ASN A 1 235 ? 9.586 1.005 -27.652 1.00 96.75 235 ASN A O 1
ATOM 1821 N N . TYR A 1 236 ? 11.158 -0.566 -27.797 1.00 97.50 236 TYR A N 1
ATOM 1822 C CA . TYR A 1 236 ? 10.201 -1.671 -27.694 1.00 97.50 236 TYR A CA 1
ATOM 1823 C C . TYR A 1 236 ? 9.754 -1.930 -26.249 1.00 97.50 236 TYR A C 1
ATOM 1825 O O . TYR A 1 236 ? 8.578 -2.214 -26.015 1.00 97.50 236 TYR A O 1
ATOM 1833 N N . THR A 1 237 ? 10.649 -1.780 -25.268 1.00 97.31 237 THR A N 1
ATOM 1834 C CA . THR A 1 237 ? 10.320 -1.927 -23.842 1.00 97.31 237 THR A CA 1
ATOM 1835 C C . THR A 1 237 ? 9.244 -0.929 -23.409 1.00 97.31 237 THR A C 1
ATOM 1837 O O . THR A 1 237 ? 8.280 -1.336 -22.757 1.00 97.31 237 THR A O 1
ATOM 1840 N N . ILE A 1 238 ? 9.348 0.355 -23.782 1.00 97.25 238 ILE A N 1
ATOM 1841 C CA . ILE A 1 238 ? 8.376 1.367 -23.330 1.00 97.25 238 ILE A CA 1
ATOM 1842 C C . ILE A 1 238 ? 6.959 1.105 -23.858 1.00 97.25 238 ILE A C 1
ATOM 1844 O O . ILE A 1 238 ? 5.996 1.225 -23.105 1.00 97.25 238 ILE A O 1
ATOM 1848 N N . ARG A 1 239 ? 6.826 0.613 -25.095 1.00 97.56 239 ARG A N 1
ATOM 1849 C CA . ARG A 1 239 ? 5.532 0.201 -25.672 1.00 97.56 239 ARG A CA 1
ATOM 1850 C C . ARG A 1 239 ? 4.860 -0.898 -24.849 1.00 97.56 239 ARG A C 1
ATOM 1852 O O . ARG A 1 239 ? 3.638 -0.927 -24.710 1.00 97.56 239 ARG A O 1
ATOM 1859 N N . ILE A 1 240 ? 5.647 -1.823 -24.295 1.00 97.44 240 ILE A N 1
ATOM 1860 C CA . ILE A 1 240 ? 5.116 -2.858 -23.401 1.00 97.44 240 ILE A CA 1
ATOM 1861 C C . ILE A 1 240 ? 4.705 -2.247 -22.061 1.00 97.44 240 ILE A C 1
ATOM 1863 O O . ILE A 1 240 ? 3.632 -2.571 -21.553 1.00 97.44 240 ILE A O 1
ATOM 1867 N N . MET A 1 241 ? 5.516 -1.342 -21.506 1.00 97.56 241 MET A N 1
ATOM 1868 C CA . MET A 1 241 ? 5.191 -0.629 -20.265 1.00 97.56 241 MET A CA 1
ATOM 1869 C C . MET A 1 241 ? 3.877 0.158 -20.375 1.00 97.56 241 MET A C 1
ATOM 1871 O O . MET A 1 241 ? 3.043 0.077 -19.474 1.00 97.56 241 MET A O 1
ATOM 1875 N N . GLU A 1 242 ? 3.640 0.823 -21.504 1.00 96.69 242 GLU A N 1
ATOM 1876 C CA . GLU A 1 242 ? 2.387 1.525 -21.807 1.00 96.69 242 GLU A CA 1
ATOM 1877 C C . GLU A 1 242 ? 1.180 0.567 -21.849 1.00 96.69 242 GLU A C 1
ATOM 1879 O O . GLU A 1 242 ? 0.096 0.869 -21.335 1.00 96.69 242 GLU A O 1
ATOM 1884 N N . LYS A 1 243 ? 1.358 -0.641 -22.402 1.00 96.19 243 LYS A N 1
ATOM 1885 C CA . LYS A 1 243 ? 0.305 -1.670 -22.453 1.00 96.19 243 LYS A CA 1
ATOM 1886 C C . LYS A 1 243 ? 0.052 -2.351 -21.105 1.00 96.19 243 LYS A C 1
ATOM 1888 O O . LYS A 1 243 ? -1.053 -2.840 -20.876 1.00 96.19 243 LYS A O 1
ATOM 1893 N N . LEU A 1 244 ? 1.029 -2.362 -20.199 1.00 96.19 244 LEU A N 1
ATOM 1894 C CA . LEU A 1 244 ? 0.856 -2.874 -18.835 1.00 96.19 244 LEU A CA 1
ATOM 1895 C C . LEU A 1 244 ? -0.067 -1.984 -17.986 1.00 96.19 244 LEU A C 1
ATOM 1897 O O . LEU A 1 244 ? -0.576 -2.457 -16.966 1.00 96.19 244 LEU A O 1
ATOM 1901 N N . LYS A 1 245 ? -0.345 -0.746 -18.431 1.00 95.62 245 LYS A N 1
ATOM 1902 C CA . LYS A 1 245 ? -1.306 0.181 -17.808 1.00 95.62 245 LYS A CA 1
ATOM 1903 C C . LYS A 1 245 ? -1.042 0.341 -16.311 1.00 95.62 245 LYS A C 1
ATOM 1905 O O . LYS A 1 245 ? -1.907 0.067 -15.485 1.00 95.62 245 LYS A O 1
ATOM 1910 N N . PHE A 1 246 ? 0.194 0.710 -15.979 1.00 97.88 246 PHE A N 1
ATOM 1911 C CA . PHE A 1 246 ? 0.541 1.129 -14.624 1.00 97.88 246 PHE A CA 1
ATOM 1912 C C . PHE A 1 246 ? -0.262 2.372 -14.235 1.00 97.88 246 PHE A C 1
ATOM 1914 O O . PHE A 1 246 ? -0.610 3.166 -15.100 1.00 97.88 246 PHE A O 1
ATOM 1921 N N . ASP A 1 247 ? -0.531 2.536 -12.943 1.00 98.12 247 ASP A N 1
ATOM 1922 C CA . ASP A 1 247 ? -1.148 3.738 -12.379 1.00 98.12 247 ASP A CA 1
ATOM 1923 C C . ASP A 1 247 ? -0.101 4.745 -11.899 1.00 98.12 247 ASP A C 1
ATOM 1925 O O . ASP A 1 247 ? -0.383 5.936 -11.848 1.00 98.12 247 ASP A O 1
ATOM 1929 N N . ALA A 1 248 ? 1.094 4.268 -11.546 1.00 98.44 248 ALA A N 1
ATOM 1930 C CA . ALA A 1 248 ? 2.231 5.097 -11.175 1.00 98.44 248 ALA A CA 1
ATOM 1931 C C . ALA A 1 248 ? 3.548 4.421 -11.575 1.00 98.44 248 ALA A C 1
ATOM 1933 O O . ALA A 1 248 ? 3.760 3.232 -11.305 1.00 98.44 248 ALA A O 1
ATOM 1934 N N . VAL A 1 249 ? 4.445 5.184 -12.191 1.00 98.31 249 VAL A N 1
ATOM 1935 C CA . VAL A 1 249 ? 5.786 4.741 -12.586 1.00 98.31 249 VAL A CA 1
ATOM 1936 C C . VAL A 1 249 ? 6.812 5.714 -12.015 1.00 98.31 249 VAL A C 1
ATOM 1938 O O . VAL A 1 249 ? 6.803 6.896 -12.342 1.00 98.31 249 VAL A O 1
ATOM 1941 N N . CYS A 1 250 ? 7.703 5.220 -11.160 1.00 97.00 250 CYS A N 1
ATOM 1942 C CA . CYS A 1 250 ? 8.909 5.952 -10.784 1.00 97.00 250 CYS A CA 1
ATOM 1943 C C . CYS A 1 250 ? 10.010 5.706 -11.824 1.00 97.00 250 CYS A C 1
ATOM 1945 O O . CYS A 1 250 ? 9.982 4.713 -12.554 1.00 97.00 250 CYS A O 1
ATOM 1947 N N . ILE A 1 251 ? 10.977 6.615 -11.878 1.00 94.94 251 ILE A N 1
ATOM 1948 C CA . ILE A 1 251 ? 12.073 6.605 -12.846 1.00 94.94 251 ILE A CA 1
ATOM 1949 C C . ILE A 1 251 ? 13.352 6.260 -12.092 1.00 94.94 251 ILE A C 1
ATOM 1951 O O . ILE A 1 251 ? 13.725 6.954 -11.145 1.00 94.94 251 ILE A O 1
ATOM 1955 N N . GLY A 1 252 ? 13.998 5.173 -12.498 1.00 95.12 252 GLY A N 1
ATOM 1956 C CA . GLY A 1 252 ? 15.270 4.722 -11.953 1.00 95.12 252 GLY A CA 1
ATOM 1957 C C . GLY A 1 252 ? 16.474 5.316 -12.671 1.00 95.12 252 GLY A C 1
ATOM 1958 O O . GLY A 1 252 ? 16.348 6.150 -13.573 1.00 95.12 252 GLY A O 1
ATOM 1959 N N . ASP A 1 253 ? 17.667 4.883 -12.275 1.00 94.31 253 ASP A N 1
ATOM 1960 C CA . ASP A 1 253 ? 18.904 5.313 -12.926 1.00 94.31 253 ASP A CA 1
ATOM 1961 C C . ASP A 1 253 ? 19.055 4.734 -14.341 1.00 94.31 253 ASP A C 1
ATOM 1963 O O . ASP A 1 253 ? 19.573 5.415 -15.235 1.00 94.31 253 ASP A O 1
ATOM 1967 N N . GLN A 1 254 ? 18.541 3.523 -14.589 1.00 94.88 254 GLN A N 1
ATOM 1968 C CA . GLN A 1 254 ? 18.687 2.859 -15.889 1.00 94.88 254 GLN A CA 1
ATOM 1969 C C . GLN A 1 254 ? 17.904 3.561 -17.005 1.00 94.88 254 GLN A C 1
ATOM 1971 O O . GLN A 1 254 ? 18.325 3.534 -18.165 1.00 94.88 254 GLN A O 1
ATOM 1976 N N . GLU A 1 255 ? 16.824 4.272 -16.671 1.00 94.31 255 GLU A N 1
ATOM 1977 C CA . GLU A 1 255 ? 16.059 5.049 -17.649 1.00 94.31 255 GLU A CA 1
ATOM 1978 C C . GLU A 1 255 ? 16.911 6.138 -18.335 1.00 94.31 255 GLU A C 1
ATOM 1980 O O . GLU A 1 255 ? 16.686 6.467 -19.501 1.00 94.31 255 GLU A O 1
ATOM 1985 N N . PHE A 1 256 ? 17.958 6.629 -17.662 1.00 92.25 256 PHE A N 1
ATOM 1986 C CA . PHE A 1 256 ? 18.874 7.644 -18.189 1.00 92.25 256 PHE A CA 1
ATOM 1987 C C . PHE A 1 256 ? 20.040 7.06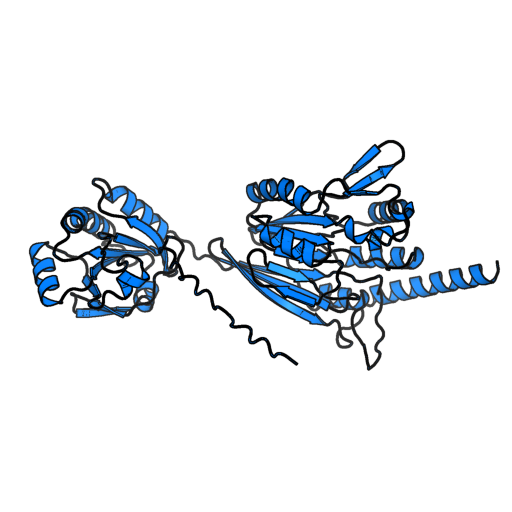4 -18.995 1.00 92.25 256 PHE A C 1
ATOM 1989 O O . PHE A 1 256 ? 20.762 7.808 -19.658 1.00 92.25 256 PHE A O 1
ATOM 1996 N N . ARG A 1 257 ? 20.241 5.738 -19.014 1.00 91.31 257 ARG A N 1
ATOM 1997 C CA . ARG A 1 257 ? 21.418 5.095 -19.638 1.00 91.31 257 ARG A CA 1
ATOM 1998 C C . ARG A 1 257 ? 21.587 5.411 -21.128 1.00 91.31 257 ARG A C 1
ATOM 2000 O O . ARG A 1 257 ? 22.695 5.359 -21.668 1.00 91.31 257 ARG A O 1
ATOM 2007 N N . THR A 1 258 ? 20.486 5.725 -21.799 1.00 90.25 258 THR A N 1
ATOM 2008 C CA . THR A 1 258 ? 20.451 6.069 -23.228 1.00 90.25 258 THR A CA 1
ATOM 2009 C C . THR A 1 258 ? 20.606 7.576 -23.490 1.00 90.25 258 THR A C 1
ATOM 2011 O O . THR A 1 258 ? 20.828 7.984 -24.629 1.00 90.25 258 THR A O 1
ATOM 2014 N N . GLY A 1 259 ? 20.576 8.385 -22.429 1.00 88.81 259 GLY A N 1
ATOM 2015 C CA . GLY A 1 259 ? 20.612 9.844 -22.450 1.00 88.81 259 GLY A CA 1
ATOM 2016 C C . GLY A 1 259 ? 19.250 10.455 -22.118 1.00 88.81 259 GLY A C 1
ATOM 2017 O O . GLY A 1 259 ? 18.207 9.907 -22.480 1.00 88.81 259 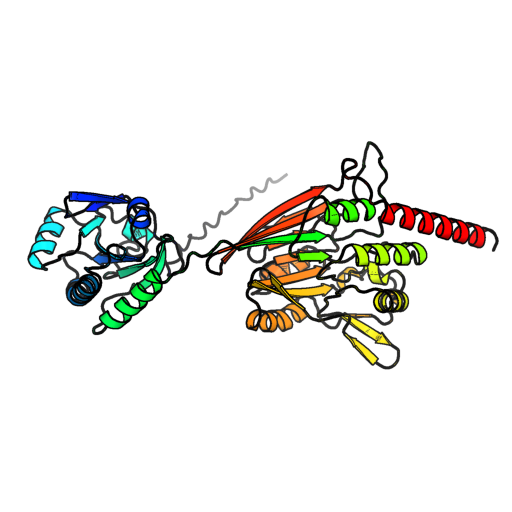GLY A O 1
ATOM 2018 N N . SER A 1 260 ? 19.272 11.611 -21.453 1.00 86.88 260 SER A N 1
ATOM 2019 C CA . SER A 1 260 ? 18.071 12.340 -21.029 1.00 86.88 260 SER A CA 1
ATOM 2020 C C . SER A 1 260 ? 17.157 12.705 -22.201 1.00 86.88 260 SER A C 1
ATOM 2022 O O . SER A 1 260 ? 15.943 12.618 -22.065 1.00 86.88 260 SER A O 1
ATOM 2024 N N . ASP A 1 261 ? 17.713 13.047 -23.368 1.00 87.69 261 ASP A N 1
ATOM 2025 C CA . ASP A 1 261 ? 16.905 13.401 -24.544 1.00 87.69 261 ASP A CA 1
ATOM 2026 C C . ASP A 1 261 ? 16.127 12.213 -25.107 1.00 87.69 261 ASP A C 1
ATOM 2028 O O . ASP A 1 261 ? 14.961 12.362 -25.453 1.00 87.69 261 ASP A O 1
ATOM 2032 N N . PHE A 1 262 ? 16.726 11.019 -25.109 1.00 90.81 262 PHE A N 1
ATOM 2033 C CA . PHE A 1 262 ? 16.007 9.804 -25.486 1.00 90.81 262 PHE A CA 1
ATOM 2034 C C . PHE A 1 262 ? 14.861 9.524 -24.510 1.00 90.81 262 PHE A C 1
ATOM 2036 O O . PHE A 1 262 ? 13.761 9.189 -24.929 1.00 90.81 262 PHE A O 1
ATOM 2043 N N . LEU A 1 263 ? 15.092 9.676 -23.203 1.00 90.88 263 LEU A N 1
ATOM 2044 C CA . LEU A 1 263 ? 14.038 9.471 -22.212 1.00 90.88 263 LEU A CA 1
ATOM 2045 C C . LEU A 1 263 ? 12.894 10.490 -22.372 1.00 90.88 263 LEU A C 1
ATOM 2047 O O . LEU A 1 263 ? 11.730 10.098 -22.302 1.00 90.88 263 LEU A O 1
ATOM 2051 N N . LYS A 1 264 ? 13.212 11.770 -22.624 1.00 88.38 264 LYS A N 1
ATOM 2052 C CA . LYS A 1 264 ? 12.215 12.809 -22.944 1.00 88.38 264 LYS A CA 1
ATOM 2053 C C . LYS A 1 264 ? 11.387 12.420 -24.168 1.00 88.38 264 LYS A C 1
ATOM 2055 O O . LYS A 1 264 ? 10.166 12.474 -24.100 1.00 88.38 264 LYS A O 1
ATOM 2060 N N . GLU A 1 265 ? 12.049 12.028 -25.257 1.00 90.94 265 GLU A N 1
ATOM 2061 C CA . GLU A 1 265 ? 11.404 11.592 -26.500 1.00 90.94 265 GLU A CA 1
ATOM 2062 C C . GLU A 1 265 ? 10.435 10.440 -26.213 1.00 90.94 265 GLU A C 1
ATOM 2064 O O . GLU A 1 265 ? 9.235 10.567 -26.450 1.00 90.94 265 GLU A O 1
ATOM 2069 N N . MET A 1 266 ? 10.917 9.377 -25.565 1.00 92.75 266 MET A N 1
ATOM 2070 C CA . MET A 1 266 ? 10.107 8.206 -25.230 1.00 92.75 266 MET A CA 1
ATOM 2071 C C . MET A 1 266 ? 8.886 8.545 -24.366 1.00 92.75 266 MET A C 1
ATOM 2073 O O . MET A 1 266 ? 7.808 8.018 -24.609 1.00 92.75 266 MET A O 1
ATOM 2077 N N . LEU A 1 267 ? 9.006 9.439 -23.386 1.00 89.44 267 LEU A N 1
ATOM 2078 C CA . LEU A 1 267 ? 7.861 9.841 -22.560 1.00 89.44 267 LEU A CA 1
ATOM 2079 C C . LEU A 1 267 ? 6.937 10.865 -23.232 1.00 89.44 267 LEU A C 1
ATOM 2081 O O . LEU A 1 267 ? 5.806 11.029 -22.788 1.00 89.44 267 LEU A O 1
ATOM 2085 N N . SER A 1 268 ? 7.390 11.550 -24.284 1.00 89.19 268 SER A N 1
ATOM 2086 C CA . SER A 1 268 ? 6.522 12.404 -25.106 1.00 89.19 268 SER A CA 1
ATOM 2087 C C . SER A 1 268 ? 5.684 11.603 -26.107 1.00 89.19 268 SER A C 1
ATOM 2089 O O . SER A 1 268 ? 4.598 12.037 -26.484 1.00 89.19 268 SER A O 1
ATOM 2091 N N . GLU A 1 269 ? 6.171 10.427 -26.511 1.00 92.88 269 GLU A N 1
ATOM 2092 C CA . GLU A 1 269 ? 5.511 9.534 -27.470 1.00 92.88 269 GLU A CA 1
ATOM 2093 C C . GLU A 1 269 ? 4.648 8.442 -26.819 1.00 92.88 269 GLU A C 1
ATOM 2095 O O . GLU A 1 269 ? 3.837 7.821 -27.507 1.00 92.88 269 GLU A O 1
ATOM 2100 N N . HIS A 1 270 ? 4.811 8.200 -25.514 1.00 92.94 270 HIS A N 1
ATOM 2101 C CA . HIS A 1 270 ? 4.138 7.124 -24.785 1.00 92.94 270 HIS A CA 1
ATOM 2102 C C . HIS A 1 270 ? 3.474 7.616 -23.501 1.00 92.94 270 HIS A C 1
ATOM 2104 O O . HIS A 1 270 ? 4.077 8.325 -22.693 1.00 92.94 270 HIS A O 1
ATOM 2110 N N . GLU A 1 271 ? 2.251 7.156 -23.253 1.00 90.25 271 GLU A N 1
ATOM 2111 C CA . GLU A 1 271 ? 1.492 7.517 -22.058 1.00 90.25 271 GLU A CA 1
ATOM 2112 C C . GLU A 1 271 ? 1.912 6.655 -20.857 1.00 90.25 271 GLU A C 1
ATOM 2114 O O . GLU A 1 271 ? 1.381 5.564 -20.619 1.00 90.25 271 GLU A O 1
ATOM 2119 N N . LEU A 1 272 ? 2.864 7.156 -20.063 1.00 94.38 272 LEU A N 1
ATOM 2120 C CA . LEU A 1 272 ? 3.218 6.586 -18.760 1.00 94.38 272 LEU A CA 1
ATOM 2121 C C . LEU A 1 272 ? 2.906 7.574 -17.626 1.00 94.38 272 LEU A C 1
ATOM 2123 O O . LEU A 1 272 ? 3.351 8.720 -17.685 1.00 94.38 272 LEU A O 1
ATOM 2127 N N . PRO A 1 273 ? 2.206 7.152 -16.554 1.00 96.00 273 PRO A N 1
ATOM 2128 C CA . PRO A 1 273 ? 1.924 8.018 -15.412 1.00 96.00 273 PRO A CA 1
ATOM 2129 C C . PRO A 1 273 ? 3.158 8.134 -14.516 1.00 96.00 273 PRO A C 1
ATOM 2131 O O . PRO A 1 273 ? 3.288 7.454 -13.493 1.00 96.00 273 PRO A O 1
ATOM 2134 N N . VAL A 1 274 ? 4.100 8.971 -14.941 1.00 96.88 274 VAL A N 1
ATOM 2135 C CA . VAL A 1 274 ? 5.345 9.206 -14.213 1.00 96.88 274 VAL A CA 1
ATOM 2136 C C . VAL A 1 274 ? 5.065 10.013 -12.948 1.00 96.88 274 VAL A C 1
ATOM 2138 O O . VAL A 1 274 ? 4.486 11.098 -13.012 1.00 96.88 274 VAL A O 1
ATOM 2141 N N . VAL A 1 275 ? 5.512 9.488 -11.805 1.00 97.25 275 VAL A N 1
ATOM 2142 C CA . VAL A 1 275 ? 5.502 10.197 -10.521 1.00 97.25 275 VAL A CA 1
ATOM 2143 C C . VAL A 1 275 ? 6.923 10.453 -10.044 1.00 97.25 275 VAL A C 1
ATOM 2145 O O . VAL A 1 275 ? 7.710 9.517 -9.879 1.00 97.25 275 VAL A O 1
ATOM 2148 N N . ASN A 1 276 ? 7.262 11.718 -9.806 1.00 96.00 276 ASN A N 1
ATOM 2149 C CA . ASN A 1 276 ? 8.546 12.087 -9.235 1.00 96.00 276 ASN A CA 1
ATOM 2150 C C . ASN A 1 276 ? 8.542 13.466 -8.551 1.00 96.00 276 ASN A C 1
ATOM 2152 O O . ASN A 1 276 ? 8.209 14.482 -9.157 1.00 96.00 276 ASN A O 1
ATOM 2156 N N . ALA A 1 277 ? 8.963 13.509 -7.288 1.00 97.19 277 ALA A N 1
ATOM 2157 C CA . ALA A 1 277 ? 9.027 14.721 -6.475 1.00 97.19 277 ALA A CA 1
ATOM 2158 C C . ALA A 1 277 ? 10.415 15.385 -6.435 1.00 97.19 277 ALA A C 1
ATOM 2160 O O . ALA A 1 277 ? 10.528 16.496 -5.920 1.00 97.19 277 ALA A O 1
ATOM 2161 N N . ASN A 1 278 ? 11.472 14.738 -6.939 1.00 97.00 278 ASN A N 1
ATOM 2162 C CA . ASN A 1 278 ? 12.845 15.234 -6.812 1.00 97.00 278 ASN A CA 1
ATOM 2163 C C . ASN A 1 278 ? 13.674 15.215 -8.105 1.00 97.00 278 ASN A C 1
ATOM 2165 O O . ASN A 1 278 ? 14.885 15.429 -8.050 1.00 97.00 278 ASN A O 1
ATOM 2169 N N . LEU A 1 279 ? 13.043 14.992 -9.258 1.00 94.06 279 LEU A N 1
ATOM 2170 C CA . LEU A 1 279 ? 13.668 15.025 -10.573 1.00 94.06 279 LEU A CA 1
ATOM 2171 C C . LEU A 1 279 ? 13.123 16.180 -11.406 1.00 94.06 279 LEU A C 1
ATOM 2173 O O . LEU A 1 279 ? 11.917 16.384 -11.561 1.00 94.06 279 LEU A O 1
ATOM 2177 N N . GLN A 1 280 ? 14.055 16.901 -12.007 1.00 92.00 280 GLN A N 1
ATOM 2178 C CA . GLN A 1 280 ? 13.809 17.841 -13.078 1.00 92.00 280 GLN A CA 1
ATOM 2179 C C . GLN A 1 280 ? 14.639 17.445 -14.283 1.00 92.00 280 GLN A C 1
ATOM 2181 O O . GLN A 1 280 ? 15.769 16.964 -14.155 1.00 92.00 280 GLN A O 1
ATOM 2186 N N . ILE A 1 281 ? 14.087 17.710 -15.456 1.00 86.62 281 ILE A N 1
ATOM 2187 C CA . ILE A 1 281 ? 14.839 17.643 -16.690 1.00 86.62 281 ILE A CA 1
ATOM 2188 C C . ILE A 1 281 ? 15.066 19.058 -17.205 1.00 86.62 281 ILE A C 1
ATOM 2190 O O . ILE A 1 281 ? 14.140 19.859 -17.283 1.00 86.62 281 ILE A O 1
ATOM 2194 N N . CYS A 1 282 ? 16.318 19.350 -17.529 1.00 86.06 282 CYS A N 1
ATOM 2195 C CA . CYS A 1 282 ? 16.788 20.643 -17.980 1.00 86.06 282 CYS A CA 1
ATOM 2196 C C . CYS A 1 282 ? 17.225 20.598 -19.448 1.00 86.06 282 CYS A C 1
ATOM 2198 O O . CYS A 1 282 ? 17.756 19.595 -19.937 1.00 86.06 282 CYS A O 1
ATOM 2200 N N . ASP A 1 283 ? 17.001 21.704 -20.142 1.00 82.56 283 ASP A N 1
ATOM 2201 C CA . ASP A 1 283 ? 17.662 22.064 -21.392 1.00 82.56 283 ASP A CA 1
ATOM 2202 C C . ASP A 1 283 ? 18.638 23.231 -21.142 1.00 82.56 283 ASP A C 1
ATOM 2204 O O . ASP A 1 283 ? 18.913 23.592 -19.996 1.00 82.56 283 ASP A O 1
ATOM 2208 N N . GLU A 1 284 ? 19.195 23.823 -22.201 1.00 78.38 284 GLU A N 1
ATOM 2209 C CA . GLU A 1 284 ? 20.125 24.958 -22.085 1.00 78.38 284 GLU A CA 1
ATOM 2210 C C . GLU A 1 284 ? 19.498 26.213 -21.444 1.00 78.38 284 GLU A C 1
ATOM 2212 O O . GLU A 1 284 ? 20.224 27.115 -21.027 1.00 78.38 284 GLU A O 1
ATOM 2217 N N . LYS A 1 285 ? 18.163 26.309 -21.381 1.00 80.75 285 LYS A N 1
ATOM 2218 C CA . LYS A 1 285 ? 17.427 27.534 -21.025 1.00 80.75 285 LYS A CA 1
ATOM 2219 C C . LYS A 1 285 ? 16.563 27.392 -19.771 1.00 80.75 285 LYS A C 1
ATOM 2221 O O . LYS A 1 285 ? 16.269 28.399 -19.131 1.00 80.75 285 LYS A O 1
ATOM 2226 N N . SER A 1 286 ? 16.113 26.188 -19.433 1.00 83.75 286 SER A N 1
ATOM 2227 C CA . SER A 1 286 ? 15.081 25.949 -18.425 1.00 83.75 286 SER A CA 1
ATOM 2228 C C . SER A 1 286 ? 15.114 24.524 -17.865 1.00 83.75 286 SER A C 1
ATOM 2230 O O . SER A 1 286 ? 15.718 23.626 -18.443 1.00 83.75 286 SER A O 1
ATOM 2232 N N . CYS A 1 287 ? 14.447 24.317 -16.727 1.00 85.75 287 CYS A N 1
ATOM 2233 C CA . CYS A 1 287 ? 14.214 23.001 -16.135 1.00 85.75 287 CYS A CA 1
ATOM 2234 C C . CYS A 1 287 ? 12.718 22.809 -15.881 1.00 85.75 287 CYS A C 1
ATOM 2236 O O . CYS A 1 287 ? 12.067 23.705 -15.342 1.00 85.75 287 CYS A O 1
ATOM 2238 N N . SER A 1 288 ? 12.188 21.632 -16.200 1.00 81.00 288 SER A N 1
ATOM 2239 C CA . SER A 1 288 ? 10.809 21.231 -15.912 1.00 81.00 288 SER A CA 1
ATOM 2240 C C . SER A 1 288 ? 10.779 20.042 -14.957 1.00 81.00 288 SER A C 1
ATOM 2242 O O . SER A 1 288 ? 11.659 19.181 -15.006 1.00 81.00 288 SER A O 1
ATOM 2244 N N . VAL A 1 289 ? 9.762 19.976 -14.094 1.00 80.62 289 VAL A N 1
ATOM 2245 C CA . VAL A 1 289 ? 9.517 18.797 -13.246 1.00 80.62 289 VAL A CA 1
ATOM 2246 C C . VAL A 1 289 ? 9.298 17.578 -14.134 1.00 80.62 289 VAL A C 1
ATOM 2248 O O . VAL A 1 289 ? 8.686 17.676 -15.199 1.00 80.62 289 VAL A O 1
ATOM 2251 N N . PHE A 1 290 ? 9.850 16.443 -13.720 1.00 83.94 290 PHE A N 1
ATOM 2252 C CA . PHE A 1 290 ? 9.772 15.219 -14.491 1.00 83.94 290 PHE A CA 1
ATOM 2253 C C . PHE A 1 290 ? 8.584 14.355 -14.057 1.00 83.94 290 PHE A C 1
ATOM 2255 O O . PHE A 1 290 ? 8.684 13.570 -13.117 1.00 83.94 290 PHE A O 1
ATOM 2262 N N . GLY A 1 291 ? 7.457 14.512 -14.753 1.00 88.75 291 GLY A N 1
ATOM 2263 C CA . GLY A 1 291 ? 6.179 13.914 -14.362 1.00 88.75 291 GLY A CA 1
ATOM 2264 C C . GLY A 1 291 ? 5.478 14.704 -13.255 1.00 88.75 291 GLY A C 1
ATOM 2265 O O . GLY A 1 291 ? 5.775 15.876 -13.023 1.00 88.75 291 GLY A O 1
ATOM 2266 N N . GLU A 1 292 ? 4.536 14.060 -12.571 1.00 94.62 292 GLU A N 1
ATOM 2267 C CA . GLU A 1 292 ? 3.784 14.663 -11.466 1.00 94.62 292 GLU A CA 1
ATOM 2268 C C . GLU A 1 292 ? 4.501 14.440 -10.128 1.00 94.62 292 GLU A C 1
ATOM 2270 O O . GLU A 1 292 ? 4.953 13.333 -9.836 1.00 94.62 292 GLU A O 1
ATOM 2275 N N . SER A 1 293 ? 4.556 15.445 -9.248 1.00 95.81 293 SER A N 1
ATOM 2276 C CA . SER A 1 293 ? 5.186 15.266 -7.925 1.00 95.81 293 SER A CA 1
ATOM 2277 C C . SER A 1 293 ? 4.467 14.232 -7.057 1.00 95.81 293 SER A C 1
ATOM 2279 O O . SER A 1 293 ? 5.095 13.529 -6.265 1.00 95.81 293 SER A O 1
ATOM 2281 N N . PHE A 1 294 ? 3.150 14.114 -7.211 1.00 97.88 294 PHE A N 1
ATOM 2282 C CA . PHE A 1 294 ? 2.354 13.007 -6.695 1.00 97.88 294 PHE A CA 1
ATOM 2283 C C . PHE A 1 294 ? 1.016 12.946 -7.434 1.00 97.88 294 PHE A C 1
ATOM 2285 O O . PHE A 1 294 ? 0.548 13.942 -7.981 1.00 97.88 294 PHE A O 1
ATOM 2292 N N . ILE A 1 295 ? 0.357 11.796 -7.365 1.00 98.12 295 ILE A N 1
ATOM 2293 C CA . ILE A 1 295 ? -1.024 11.609 -7.817 1.00 98.12 295 ILE A CA 1
ATOM 2294 C C . ILE A 1 295 ? -1.905 11.162 -6.653 1.00 98.12 295 ILE A C 1
ATOM 2296 O O . ILE A 1 295 ? -1.412 10.684 -5.631 1.00 98.12 295 ILE A O 1
ATOM 2300 N N . ILE A 1 296 ? -3.221 11.293 -6.811 1.00 98.44 296 ILE A N 1
ATOM 2301 C CA . ILE A 1 296 ? -4.209 10.759 -5.869 1.00 98.44 296 ILE A CA 1
ATOM 2302 C C . ILE A 1 296 ? -5.106 9.787 -6.628 1.00 98.44 296 ILE A C 1
ATOM 2304 O O . ILE A 1 296 ? -5.714 10.152 -7.633 1.00 98.44 296 ILE A O 1
ATOM 2308 N N . LYS A 1 297 ? -5.206 8.555 -6.133 1.00 97.81 297 LYS A N 1
ATOM 2309 C CA . LYS A 1 297 ? -6.101 7.520 -6.654 1.00 97.81 297 LYS A CA 1
ATOM 2310 C C . LYS A 1 297 ? -7.181 7.239 -5.626 1.00 97.81 297 LYS A C 1
ATOM 2312 O O . LYS A 1 297 ? -6.881 6.921 -4.480 1.00 97.81 297 LYS A O 1
ATOM 2317 N N . GLU A 1 298 ? -8.438 7.341 -6.039 1.00 97.38 298 GLU A N 1
ATOM 2318 C CA . GLU A 1 298 ? -9.566 6.921 -5.216 1.00 97.38 298 GLU A CA 1
ATOM 2319 C C . GLU A 1 298 ? -9.996 5.512 -5.625 1.00 97.38 298 GLU A C 1
ATOM 2321 O O . GLU A 1 298 ? -10.419 5.281 -6.757 1.00 97.38 298 GLU A O 1
ATOM 2326 N N . VAL A 1 299 ? -9.864 4.558 -4.706 1.00 95.44 299 VAL A N 1
ATOM 2327 C CA . VAL A 1 299 ? -10.188 3.148 -4.935 1.00 95.44 299 VAL A CA 1
ATOM 2328 C C . VAL A 1 299 ? -11.145 2.695 -3.850 1.00 95.44 299 VAL A C 1
ATOM 2330 O O . VAL A 1 299 ? -10.821 2.748 -2.667 1.00 95.44 299 VAL A O 1
ATOM 2333 N N . LYS A 1 300 ? -12.345 2.252 -4.241 1.00 93.00 300 LYS A N 1
ATOM 2334 C CA . LYS A 1 300 ? -13.386 1.784 -3.302 1.00 93.00 300 LYS A CA 1
ATOM 2335 C C . LYS A 1 300 ? -13.689 2.833 -2.209 1.00 93.00 300 LYS A C 1
ATOM 2337 O O . LYS A 1 300 ? -13.967 2.501 -1.057 1.00 93.00 300 LYS A O 1
ATOM 2342 N N . GLY A 1 301 ? -13.613 4.120 -2.565 1.00 90.69 301 GLY A N 1
ATOM 2343 C CA . GLY A 1 301 ? -13.796 5.250 -1.649 1.00 90.69 301 GLY A CA 1
ATOM 2344 C C . GLY A 1 301 ? -12.683 5.402 -0.606 1.00 90.69 301 GLY A C 1
ATOM 2345 O O . GLY A 1 301 ? -12.966 5.848 0.501 1.00 90.69 301 GLY A O 1
ATOM 2346 N N . VAL A 1 302 ? -11.465 4.942 -0.907 1.00 94.12 302 VAL A N 1
ATOM 2347 C CA . VAL A 1 302 ? -10.235 5.205 -0.143 1.00 94.12 302 VAL A CA 1
ATOM 2348 C C . VAL A 1 302 ? -9.307 6.026 -1.030 1.00 94.12 302 VAL A C 1
ATOM 2350 O O . VAL A 1 302 ? -9.018 5.618 -2.158 1.00 94.12 302 VAL A O 1
ATOM 2353 N N . LYS A 1 303 ? -8.840 7.175 -0.542 1.00 97.56 303 LYS A N 1
ATOM 2354 C CA . LYS A 1 303 ? -7.920 8.063 -1.261 1.00 97.56 303 LYS A CA 1
ATOM 2355 C C . LYS A 1 303 ? -6.480 7.709 -0.925 1.00 97.56 303 LYS A C 1
ATOM 2357 O O . LYS A 1 303 ? -6.038 7.866 0.211 1.00 97.56 303 LYS A O 1
ATOM 2362 N N . ILE A 1 304 ? -5.739 7.272 -1.931 1.00 98.62 304 ILE A N 1
ATOM 2363 C CA . ILE A 1 304 ? -4.337 6.877 -1.827 1.00 98.62 304 ILE A CA 1
ATOM 2364 C C . ILE A 1 304 ? -3.503 7.885 -2.612 1.00 98.62 304 ILE A C 1
ATOM 2366 O O . ILE A 1 304 ? -3.641 8.005 -3.830 1.00 98.62 304 ILE A O 1
ATOM 2370 N N . GLY A 1 305 ? -2.640 8.615 -1.915 1.00 98.75 305 GLY A N 1
ATOM 2371 C CA . GLY A 1 305 ? -1.628 9.457 -2.539 1.00 98.75 305 GLY A CA 1
ATOM 2372 C C . GLY A 1 305 ? -0.413 8.619 -2.921 1.00 98.75 305 GLY A C 1
ATOM 2373 O O . GLY A 1 305 ? 0.064 7.842 -2.098 1.00 98.75 305 GLY A O 1
ATOM 2374 N N . ILE A 1 306 ? 0.118 8.794 -4.129 1.00 98.88 306 ILE A N 1
ATOM 2375 C CA . ILE A 1 306 ? 1.309 8.082 -4.610 1.00 98.88 306 ILE A CA 1
ATOM 2376 C C . ILE A 1 306 ? 2.333 9.102 -5.109 1.00 98.88 306 ILE A C 1
ATOM 2378 O O . ILE A 1 306 ? 2.015 9.921 -5.967 1.00 98.88 306 ILE A O 1
ATOM 2382 N N . THR A 1 307 ? 3.554 9.051 -4.583 1.00 98.69 307 THR A N 1
ATOM 2383 C CA . THR A 1 307 ? 4.691 9.887 -5.010 1.00 98.69 307 THR A CA 1
ATOM 2384 C C . THR A 1 307 ? 5.901 9.017 -5.347 1.00 98.69 307 THR A C 1
ATOM 2386 O O . THR A 1 307 ? 5.966 7.864 -4.918 1.00 98.69 307 THR A O 1
ATOM 2389 N N . GLY A 1 308 ? 6.853 9.553 -6.109 1.00 98.25 308 GLY A N 1
ATOM 2390 C CA . GLY A 1 308 ? 8.104 8.881 -6.455 1.00 98.25 308 GLY A CA 1
ATOM 2391 C C . GLY A 1 308 ? 9.320 9.736 -6.114 1.00 98.25 308 GLY A C 1
ATOM 2392 O O . GLY A 1 308 ? 9.250 10.959 -6.194 1.00 98.25 308 GLY A O 1
ATOM 2393 N N . VAL A 1 309 ? 10.434 9.109 -5.746 1.00 98.50 309 VAL A N 1
ATOM 2394 C CA . VAL A 1 309 ? 11.731 9.779 -5.555 1.00 98.50 309 VAL A CA 1
ATOM 2395 C C . VAL A 1 309 ? 12.877 8.883 -6.014 1.00 98.50 309 VAL A C 1
ATOM 2397 O O . VAL A 1 309 ? 12.818 7.660 -5.859 1.00 98.50 309 VAL A O 1
ATOM 2400 N N . THR A 1 310 ? 13.940 9.499 -6.526 1.00 97.56 310 THR A N 1
ATOM 2401 C CA . THR A 1 310 ? 15.126 8.805 -7.052 1.00 97.56 310 THR A CA 1
ATOM 2402 C C . THR A 1 310 ? 16.383 9.350 -6.389 1.00 97.56 310 THR A C 1
ATOM 2404 O O . THR A 1 310 ? 16.597 10.563 -6.346 1.00 97.56 310 THR A O 1
ATOM 2407 N N . SER A 1 311 ? 17.225 8.472 -5.848 1.00 96.88 311 SER A N 1
ATOM 2408 C CA . SER A 1 311 ? 18.439 8.891 -5.147 1.00 96.88 311 SER A CA 1
ATOM 2409 C C . SER A 1 311 ? 19.554 9.281 -6.114 1.00 96.88 311 SER A C 1
ATOM 2411 O O . SER A 1 311 ? 19.819 8.601 -7.104 1.00 96.88 311 SER A O 1
ATOM 2413 N N . ASN A 1 312 ? 20.298 10.339 -5.780 1.00 94.38 312 ASN A N 1
ATOM 2414 C CA . ASN A 1 312 ? 21.527 10.680 -6.502 1.00 94.38 312 ASN A CA 1
ATOM 2415 C C . ASN A 1 312 ? 22.617 9.604 -6.336 1.00 94.38 312 ASN A C 1
ATOM 2417 O O . ASN A 1 312 ? 23.501 9.493 -7.190 1.00 94.38 312 ASN A O 1
ATOM 2421 N N . SER A 1 313 ? 22.546 8.793 -5.271 1.00 93.19 313 SER A N 1
ATOM 2422 C CA . SER A 1 313 ? 23.499 7.704 -5.023 1.00 93.19 313 SER A CA 1
ATOM 2423 C C . SER A 1 313 ? 23.451 6.619 -6.107 1.00 93.19 313 SER A C 1
ATOM 2425 O O . SER A 1 313 ? 24.493 6.060 -6.454 1.00 93.19 313 SER A O 1
ATOM 2427 N N . CYS A 1 314 ? 22.287 6.405 -6.732 1.00 93.00 314 CYS A N 1
ATOM 2428 C CA . CYS A 1 314 ? 22.097 5.438 -7.817 1.00 93.00 314 CYS A CA 1
ATOM 2429 C C . CYS A 1 314 ? 22.961 5.752 -9.047 1.00 93.00 314 CYS A C 1
ATOM 2431 O O . CYS A 1 314 ? 23.307 4.868 -9.825 1.00 93.00 314 CYS A O 1
ATOM 2433 N N . PHE A 1 315 ? 23.384 7.007 -9.199 1.00 91.50 315 PHE A N 1
ATOM 2434 C CA . PHE A 1 315 ? 24.136 7.457 -10.360 1.00 91.50 315 PHE A CA 1
ATOM 2435 C C . PHE A 1 315 ? 25.648 7.604 -10.119 1.00 91.50 315 PHE A C 1
ATOM 2437 O O . PHE A 1 315 ? 26.345 8.169 -10.963 1.00 91.50 315 PHE A O 1
ATOM 2444 N N . VAL A 1 316 ? 26.180 7.171 -8.970 1.00 88.06 316 VAL A N 1
ATOM 2445 C CA . VAL A 1 316 ? 27.600 7.380 -8.602 1.00 88.06 316 VAL A CA 1
ATOM 2446 C C . VAL A 1 316 ? 28.567 6.740 -9.603 1.00 88.06 316 VAL A C 1
ATOM 2448 O O . VAL A 1 316 ? 29.631 7.292 -9.866 1.00 88.06 316 VAL A O 1
ATOM 2451 N N . PHE A 1 317 ? 28.184 5.616 -10.210 1.00 85.94 317 PHE A N 1
ATOM 2452 C CA . PHE A 1 317 ? 29.022 4.882 -11.167 1.00 85.94 317 PHE A CA 1
ATOM 2453 C C . PHE A 1 317 ? 28.770 5.256 -12.633 1.00 85.94 317 PHE A C 1
ATOM 2455 O O . PHE A 1 317 ? 29.365 4.668 -13.539 1.00 85.94 317 PHE A O 1
ATOM 2462 N N . TYR A 1 318 ? 27.890 6.223 -12.890 1.00 87.50 318 TYR A N 1
ATOM 2463 C CA . TYR A 1 318 ? 27.571 6.644 -14.246 1.00 87.50 318 TYR A CA 1
ATOM 2464 C C . TYR A 1 318 ? 28.557 7.709 -14.744 1.00 87.50 318 TYR A C 1
ATOM 2466 O O . TYR A 1 318 ? 28.939 8.603 -13.988 1.00 87.50 318 TYR A O 1
ATOM 2474 N N . PRO A 1 319 ? 28.938 7.674 -16.037 1.00 87.25 319 PRO A N 1
ATOM 2475 C CA . PRO A 1 319 ? 29.672 8.772 -16.651 1.00 87.25 319 PRO A CA 1
ATOM 2476 C C . PRO A 1 319 ? 28.906 10.099 -16.500 1.00 87.25 319 PRO A C 1
ATOM 2478 O O . PRO A 1 319 ? 27.684 10.085 -16.673 1.00 87.25 319 PRO A O 1
ATOM 2481 N N . PRO A 1 320 ? 29.585 11.245 -16.279 1.00 84.25 320 PRO A N 1
ATOM 2482 C CA . PRO A 1 320 ? 28.927 12.542 -16.078 1.00 84.25 320 PRO A CA 1
ATOM 2483 C C . PRO A 1 320 ? 27.898 12.895 -17.157 1.00 84.25 320 PRO A C 1
ATOM 2485 O O . PRO A 1 320 ? 26.817 13.373 -16.831 1.00 84.25 320 PRO A O 1
ATOM 2488 N N . LYS A 1 321 ? 28.181 12.537 -18.418 1.00 84.38 321 LYS A N 1
ATOM 2489 C CA . LYS A 1 321 ? 27.286 12.756 -19.563 1.00 84.38 321 LYS A CA 1
ATOM 2490 C C . LYS A 1 321 ? 25.887 12.150 -19.428 1.00 84.38 321 LYS A C 1
ATOM 2492 O O . LYS A 1 321 ? 24.960 12.598 -20.081 1.00 84.38 321 LYS A O 1
ATOM 2497 N N . ILE A 1 322 ? 25.711 11.116 -18.602 1.00 82.44 322 ILE A N 1
ATOM 2498 C CA . ILE A 1 322 ? 24.389 10.506 -18.384 1.00 82.44 322 ILE A CA 1
ATOM 2499 C C . ILE A 1 322 ? 23.497 11.411 -17.525 1.00 82.44 322 ILE A C 1
ATOM 2501 O O . ILE A 1 322 ? 22.278 11.355 -17.634 1.00 82.44 322 ILE A O 1
ATOM 2505 N N . LYS A 1 323 ? 24.104 12.272 -16.703 1.00 79.38 323 LYS A N 1
ATOM 2506 C CA . LYS A 1 323 ? 23.395 13.271 -15.904 1.00 79.38 323 LYS A CA 1
ATOM 2507 C C . LYS A 1 323 ? 23.212 14.597 -16.642 1.00 79.38 323 LYS A C 1
ATOM 2509 O O . LYS A 1 323 ? 22.621 15.512 -16.079 1.00 79.38 323 LYS A O 1
ATOM 2514 N N . GLU A 1 324 ? 23.721 14.744 -17.867 1.00 85.12 324 GLU A N 1
ATOM 2515 C CA . GLU A 1 324 ? 23.495 15.964 -18.644 1.00 85.12 324 GLU A CA 1
ATOM 2516 C C . GLU A 1 324 ? 21.989 16.150 -18.872 1.00 85.12 324 GLU A C 1
ATOM 2518 O O . GLU A 1 324 ? 21.274 15.230 -19.278 1.00 85.12 324 GLU A O 1
ATOM 2523 N N . GLY A 1 325 ? 21.487 17.331 -18.511 1.00 83.44 325 GLY A N 1
ATOM 2524 C CA . GLY A 1 325 ? 20.058 17.632 -18.529 1.00 83.44 325 GLY A CA 1
ATOM 2525 C C . GLY A 1 325 ? 19.235 16.967 -17.418 1.00 83.44 325 GLY A C 1
ATOM 2526 O O . GLY A 1 325 ? 18.034 17.194 -17.377 1.00 83.44 325 GLY A O 1
ATOM 2527 N N . LEU A 1 326 ? 19.823 16.192 -16.500 1.00 89.38 326 LEU A N 1
ATOM 2528 C CA . LEU A 1 326 ? 19.136 15.669 -15.316 1.00 89.38 326 LEU A CA 1
ATOM 2529 C C . LEU A 1 326 ? 19.520 16.489 -14.086 1.00 89.38 326 LEU A C 1
ATOM 2531 O O . LEU A 1 326 ? 20.694 16.592 -13.726 1.00 89.38 326 LEU A O 1
ATOM 2535 N N . LYS A 1 327 ? 18.519 17.010 -13.383 1.00 90.81 327 LYS A N 1
ATOM 2536 C CA . LYS A 1 327 ? 18.705 17.686 -12.103 1.00 90.81 327 LYS A CA 1
ATOM 2537 C C . LYS A 1 327 ? 17.915 16.976 -11.015 1.00 90.81 327 LYS A C 1
ATOM 2539 O O . LYS A 1 327 ? 16.690 16.964 -11.030 1.00 90.81 327 LYS A O 1
ATOM 2544 N N . ILE A 1 328 ? 18.636 16.435 -10.038 1.00 92.62 328 ILE A N 1
ATOM 2545 C CA . ILE A 1 328 ? 18.053 15.921 -8.797 1.00 92.62 328 ILE A CA 1
ATOM 2546 C C . ILE A 1 328 ? 17.958 17.102 -7.831 1.00 92.62 328 ILE A C 1
ATOM 2548 O O . ILE A 1 328 ? 18.983 17.657 -7.435 1.00 92.62 328 ILE A O 1
ATOM 2552 N N . THR A 1 329 ? 16.744 17.556 -7.528 1.00 93.56 329 THR A N 1
ATOM 2553 C CA . THR A 1 329 ? 16.513 18.840 -6.842 1.00 93.56 329 THR A CA 1
ATOM 2554 C C . THR A 1 329 ? 16.704 18.776 -5.333 1.00 93.56 329 THR A C 1
ATOM 2556 O O . THR A 1 329 ? 16.989 19.804 -4.726 1.00 93.56 329 THR A O 1
ATOM 2559 N N . ALA A 1 330 ? 16.540 17.595 -4.743 1.00 95.12 330 ALA A N 1
ATOM 2560 C CA . ALA A 1 330 ? 16.669 17.340 -3.314 1.00 95.12 330 ALA A CA 1
ATOM 2561 C C . ALA A 1 330 ? 16.982 15.856 -3.071 1.00 95.12 330 ALA A C 1
ATOM 2563 O O . ALA A 1 330 ? 16.735 15.007 -3.941 1.00 95.12 330 ALA A O 1
ATOM 2564 N N . SER A 1 331 ? 17.495 15.527 -1.884 1.00 97.12 331 SER A N 1
ATOM 2565 C CA . SER A 1 331 ? 17.564 14.125 -1.461 1.00 97.12 331 SER A CA 1
ATOM 2566 C C . SER A 1 331 ? 16.154 13.515 -1.385 1.00 97.12 331 SER A C 1
ATOM 2568 O O . SER A 1 331 ? 15.178 14.240 -1.155 1.00 97.12 331 SER A O 1
ATOM 2570 N N . PRO A 1 332 ? 16.012 12.188 -1.553 1.00 98.06 332 PRO A N 1
ATOM 2571 C CA . PRO A 1 332 ? 14.737 11.504 -1.351 1.00 98.06 332 PRO A CA 1
ATOM 2572 C C . PRO A 1 332 ? 14.069 11.842 -0.012 1.00 98.06 332 PRO A C 1
ATOM 2574 O O . PRO A 1 332 ? 12.864 12.075 0.028 1.00 98.06 332 PRO A O 1
ATOM 2577 N N . GLU A 1 333 ? 14.843 11.917 1.076 1.00 97.94 333 GLU A N 1
ATOM 2578 C CA . GLU A 1 333 ? 14.315 12.244 2.402 1.00 97.94 333 GLU A CA 1
ATOM 2579 C C . GLU A 1 333 ? 13.762 13.677 2.471 1.00 97.94 333 GLU A C 1
ATOM 2581 O O . GLU A 1 333 ? 12.658 13.879 2.977 1.00 97.94 333 GLU A O 1
ATOM 2586 N N . GLU A 1 334 ? 14.485 14.669 1.942 1.00 98.25 334 GLU A N 1
ATOM 2587 C CA . GLU A 1 334 ? 14.025 16.065 1.896 1.00 98.25 334 GLU A CA 1
ATOM 2588 C C . GLU A 1 334 ? 12.751 16.215 1.059 1.00 98.25 334 GLU A C 1
ATOM 2590 O O . GLU A 1 334 ? 11.765 16.767 1.543 1.00 98.25 334 GLU A O 1
ATOM 2595 N N . ALA A 1 335 ? 12.730 15.655 -0.153 1.00 98.06 335 ALA A N 1
ATOM 2596 C CA . ALA A 1 335 ? 11.568 15.743 -1.035 1.00 98.06 335 ALA A CA 1
ATOM 2597 C C . ALA A 1 335 ? 10.320 15.083 -0.423 1.00 98.06 335 ALA A C 1
ATOM 2599 O O . ALA A 1 335 ? 9.213 15.625 -0.496 1.00 98.06 335 ALA A O 1
ATOM 2600 N N . LEU A 1 336 ? 10.490 13.926 0.230 1.00 98.62 336 LEU A N 1
ATOM 2601 C CA . LEU A 1 336 ? 9.397 13.254 0.932 1.00 98.62 336 LEU A CA 1
ATOM 2602 C C . LEU A 1 336 ? 8.925 14.050 2.154 1.00 98.62 336 LEU A C 1
ATOM 2604 O O . LEU A 1 336 ? 7.720 14.109 2.405 1.00 98.62 336 LEU A O 1
ATOM 2608 N N . ARG A 1 337 ? 9.836 14.695 2.892 1.00 98.38 337 ARG A N 1
ATOM 2609 C CA . ARG A 1 337 ? 9.487 15.547 4.039 1.00 98.38 337 ARG A CA 1
ATOM 2610 C C . ARG A 1 337 ? 8.587 16.717 3.634 1.00 98.38 337 ARG A C 1
ATOM 2612 O O . ARG A 1 337 ? 7.695 17.073 4.404 1.00 98.38 337 ARG A O 1
ATOM 2619 N N . ASP A 1 338 ? 8.767 17.244 2.426 1.00 97.12 338 ASP A N 1
ATOM 2620 C CA . ASP A 1 338 ? 7.951 18.334 1.889 1.00 97.12 338 ASP A CA 1
ATOM 2621 C C . ASP A 1 338 ? 6.590 17.848 1.362 1.00 97.12 338 ASP A C 1
ATOM 2623 O O . ASP A 1 338 ? 5.552 18.453 1.653 1.00 97.12 338 ASP A O 1
ATOM 2627 N N . ILE A 1 339 ? 6.557 16.742 0.608 1.00 97.75 339 ILE A N 1
ATOM 2628 C CA . ILE A 1 339 ? 5.341 16.318 -0.107 1.00 97.75 339 ILE A CA 1
ATOM 2629 C C . ILE A 1 339 ? 4.385 15.471 0.747 1.00 97.75 339 ILE A C 1
ATOM 2631 O O . ILE A 1 339 ? 3.163 15.606 0.624 1.00 97.75 339 ILE A O 1
ATOM 2635 N N . VAL A 1 340 ? 4.896 14.634 1.658 1.00 98.38 340 VAL A N 1
ATOM 2636 C CA . VAL A 1 340 ? 4.073 13.706 2.460 1.00 98.38 340 VAL A CA 1
ATOM 2637 C C . VAL A 1 340 ? 3.031 14.442 3.320 1.00 98.38 340 VAL A C 1
ATOM 2639 O O . VAL A 1 340 ? 1.862 14.038 3.293 1.00 98.38 340 VAL A O 1
ATOM 2642 N N . PRO A 1 341 ? 3.355 15.550 4.024 1.00 97.75 341 PRO A N 1
ATOM 2643 C CA . PRO A 1 341 ? 2.354 16.310 4.775 1.00 97.75 341 PRO A CA 1
ATOM 2644 C C . PRO A 1 341 ? 1.247 16.897 3.891 1.00 97.75 341 PRO A C 1
ATOM 2646 O O . PRO A 1 341 ? 0.096 16.999 4.322 1.00 97.75 341 PRO A O 1
ATOM 2649 N N . LEU A 1 342 ? 1.567 17.283 2.651 1.00 97.69 342 LEU A N 1
ATOM 2650 C CA . LEU A 1 342 ? 0.586 17.805 1.696 1.00 97.69 342 LEU A CA 1
ATOM 2651 C C . LEU A 1 342 ? -0.361 16.702 1.217 1.00 97.69 342 LEU A C 1
ATOM 2653 O O . LEU A 1 342 ? -1.571 16.926 1.137 1.00 97.69 342 LEU A O 1
ATOM 2657 N N . MET A 1 343 ? 0.175 15.510 0.952 1.00 98.12 343 MET A N 1
ATOM 2658 C CA . MET A 1 343 ? -0.612 14.337 0.572 1.00 98.12 343 MET A CA 1
ATOM 2659 C C . MET A 1 343 ? -1.529 13.889 1.714 1.00 98.12 343 MET A C 1
ATOM 2661 O O . MET A 1 343 ? -2.713 13.661 1.475 1.00 98.12 343 MET A O 1
ATOM 2665 N N . ARG A 1 344 ? -1.042 13.860 2.963 1.00 95.00 344 ARG A N 1
ATOM 2666 C CA . ARG A 1 344 ? -1.843 13.472 4.142 1.00 95.00 344 ARG A CA 1
ATOM 2667 C C . ARG A 1 344 ? -3.032 14.377 4.436 1.00 95.00 344 ARG A C 1
ATOM 2669 O O . ARG A 1 344 ? -4.006 13.919 5.016 1.00 95.00 344 ARG A O 1
ATOM 2676 N N . LYS A 1 345 ? -3.004 15.639 4.004 1.00 96.06 345 LYS A N 1
ATOM 2677 C CA . LYS A 1 345 ? -4.178 16.529 4.093 1.00 96.06 345 LYS A CA 1
ATOM 2678 C C . LYS A 1 345 ? -5.301 16.143 3.124 1.00 96.06 345 LYS A C 1
ATOM 2680 O O . LYS A 1 345 ? -6.420 16.619 3.284 1.00 96.06 345 LYS A O 1
ATOM 2685 N N . LYS A 1 346 ? -4.997 15.355 2.087 1.00 96.69 346 LYS A N 1
ATOM 2686 C CA . LYS A 1 346 ? -5.902 15.047 0.967 1.00 96.69 346 LYS A CA 1
ATOM 2687 C C . LYS A 1 346 ? -6.215 13.553 0.820 1.00 96.69 346 LYS A C 1
ATOM 2689 O O . LYS A 1 346 ? -7.167 13.215 0.118 1.00 96.69 346 LYS A O 1
ATOM 2694 N N . CYS A 1 347 ? -5.408 12.689 1.431 1.00 96.38 347 CYS A N 1
ATOM 2695 C CA . CYS A 1 347 ? -5.420 11.243 1.235 1.00 96.38 347 CYS A CA 1
ATOM 2696 C C . CYS A 1 347 ? -5.496 10.516 2.576 1.00 96.38 347 CYS A C 1
ATOM 2698 O O . CYS A 1 347 ? -4.868 10.940 3.546 1.00 96.38 347 CYS A O 1
ATOM 2700 N N . ASP A 1 348 ? -6.189 9.382 2.585 1.00 92.88 348 ASP A N 1
ATOM 2701 C CA . ASP A 1 348 ? -6.262 8.478 3.732 1.00 92.88 348 ASP A CA 1
ATOM 2702 C C . ASP A 1 348 ? -4.921 7.759 3.927 1.00 92.88 348 ASP A C 1
ATOM 2704 O O . ASP A 1 348 ? -4.427 7.642 5.048 1.00 92.88 348 ASP A O 1
ATOM 2708 N N . TYR A 1 349 ? -4.292 7.353 2.817 1.00 97.88 349 TYR A N 1
ATOM 2709 C CA . TYR A 1 349 ? -3.012 6.647 2.801 1.00 97.88 349 TYR A CA 1
ATOM 2710 C C . TYR A 1 349 ? -2.018 7.279 1.825 1.00 97.88 349 TYR A C 1
ATOM 2712 O O . TYR A 1 349 ? -2.405 7.896 0.830 1.00 97.88 349 TYR A O 1
ATOM 2720 N N . VAL A 1 350 ? -0.728 7.133 2.113 1.00 98.69 350 VAL A N 1
ATOM 2721 C CA . VAL A 1 350 ? 0.389 7.669 1.333 1.00 98.69 350 VAL A CA 1
ATOM 2722 C C . VAL A 1 350 ? 1.377 6.560 1.013 1.00 98.69 350 VAL A C 1
ATOM 2724 O O . VAL A 1 350 ? 1.966 5.944 1.905 1.00 98.69 350 VAL A O 1
ATOM 2727 N N . PHE A 1 351 ? 1.582 6.344 -0.280 1.00 98.81 351 PHE A N 1
ATOM 2728 C CA . PHE A 1 351 ? 2.551 5.415 -0.837 1.00 98.81 351 PHE A CA 1
ATOM 2729 C C . PHE A 1 351 ? 3.721 6.191 -1.441 1.00 98.81 351 PHE A C 1
ATOM 2731 O O . PHE A 1 351 ? 3.528 7.133 -2.213 1.00 98.81 351 PHE A O 1
ATOM 2738 N N . ALA A 1 352 ? 4.937 5.772 -1.106 1.00 98.81 352 ALA A N 1
ATOM 2739 C CA . ALA A 1 352 ? 6.162 6.319 -1.671 1.00 98.81 352 ALA A CA 1
ATOM 2740 C C . ALA A 1 352 ? 6.852 5.261 -2.534 1.00 98.81 352 ALA A C 1
ATOM 2742 O O . ALA A 1 352 ? 7.097 4.142 -2.087 1.00 98.81 352 ALA A O 1
ATOM 2743 N N . VAL A 1 353 ? 7.179 5.610 -3.773 1.00 98.81 353 VAL A N 1
ATOM 2744 C CA . VAL A 1 353 ? 7.971 4.774 -4.674 1.00 98.81 353 VAL A CA 1
ATOM 2745 C C . VAL A 1 353 ? 9.410 5.279 -4.635 1.00 98.81 353 VAL A C 1
ATOM 2747 O O . VAL A 1 353 ? 9.715 6.343 -5.168 1.00 98.81 353 VAL A O 1
ATOM 2750 N N . VAL A 1 354 ? 10.290 4.550 -3.954 1.00 98.62 354 VAL A N 1
ATOM 2751 C CA . VAL A 1 354 ? 11.641 5.016 -3.616 1.00 98.62 354 VAL A CA 1
ATOM 2752 C C . VAL A 1 354 ? 12.669 4.221 -4.409 1.00 98.62 354 VAL A C 1
ATOM 2754 O O . VAL A 1 354 ? 12.912 3.044 -4.140 1.00 98.62 354 VAL A O 1
ATOM 2757 N N . HIS A 1 355 ? 13.296 4.871 -5.384 1.00 98.44 355 HIS A N 1
ATOM 2758 C CA . HIS A 1 355 ? 14.371 4.289 -6.174 1.00 98.44 355 HIS A CA 1
ATOM 2759 C C . HIS A 1 355 ? 15.728 4.672 -5.567 1.00 98.44 355 HIS A C 1
ATOM 2761 O O . HIS A 1 355 ? 16.320 5.694 -5.919 1.00 98.44 355 HIS A O 1
ATOM 2767 N N . ALA A 1 356 ? 16.176 3.889 -4.584 1.00 97.94 356 ALA A N 1
ATOM 2768 C CA . ALA A 1 356 ? 17.366 4.174 -3.788 1.00 97.94 356 ALA A CA 1
ATOM 2769 C C . ALA A 1 356 ? 18.011 2.892 -3.240 1.00 97.94 356 ALA A C 1
ATOM 2771 O O . ALA A 1 356 ? 17.438 1.805 -3.308 1.00 97.94 356 ALA A O 1
ATOM 2772 N N . GLY A 1 357 ? 19.205 3.020 -2.658 1.00 97.25 357 GLY A N 1
ATOM 2773 C CA . GLY A 1 357 ? 19.844 1.924 -1.933 1.00 97.25 357 GLY A CA 1
ATOM 2774 C C . GLY A 1 357 ? 19.051 1.502 -0.688 1.00 97.25 357 GLY A C 1
ATOM 2775 O O . GLY A 1 357 ? 18.409 2.322 -0.037 1.00 97.25 357 GLY A O 1
ATOM 2776 N N . GLU A 1 358 ? 19.148 0.227 -0.304 1.00 96.00 358 GLU A N 1
ATOM 2777 C CA . GLU A 1 358 ? 18.351 -0.348 0.795 1.00 96.00 358 GLU A CA 1
ATOM 2778 C C . GLU A 1 358 ? 18.544 0.387 2.132 1.00 96.00 358 GLU A C 1
ATOM 2780 O O . GLU A 1 358 ? 17.579 0.596 2.862 1.00 96.00 358 GLU A O 1
ATOM 2785 N N . LYS A 1 359 ? 19.769 0.837 2.437 1.00 96.75 359 LYS A N 1
ATOM 2786 C CA . LYS A 1 359 ? 20.047 1.613 3.658 1.00 96.75 359 LYS A CA 1
ATOM 2787 C C . LYS A 1 359 ? 19.288 2.940 3.689 1.00 96.75 359 LYS A C 1
ATOM 2789 O O . LYS A 1 359 ? 18.687 3.268 4.703 1.00 96.75 359 LYS A O 1
ATOM 2794 N N . GLU A 1 360 ? 19.281 3.661 2.572 1.00 98.12 360 GLU A N 1
ATOM 2795 C CA . GLU A 1 360 ? 18.582 4.943 2.444 1.00 98.12 360 GLU A CA 1
ATOM 2796 C C . GLU A 1 360 ? 17.061 4.742 2.547 1.00 98.12 360 GLU A C 1
ATOM 2798 O O . GLU A 1 360 ? 16.376 5.493 3.234 1.00 98.12 360 GLU A O 1
ATOM 2803 N N . VAL A 1 361 ? 16.529 3.663 1.958 1.00 98.44 361 VAL A N 1
ATOM 2804 C CA . VAL A 1 361 ? 15.117 3.271 2.113 1.00 98.44 361 VAL A CA 1
ATOM 2805 C C . VAL A 1 361 ? 14.758 3.018 3.583 1.00 98.44 361 VAL A C 1
ATOM 2807 O O . VAL A 1 361 ? 13.711 3.469 4.051 1.00 98.44 361 VAL A O 1
ATOM 2810 N N . GLU A 1 362 ? 15.614 2.321 4.335 1.00 97.56 362 GLU A N 1
ATOM 2811 C CA . GLU A 1 362 ? 15.401 2.088 5.768 1.00 97.56 362 GLU A CA 1
ATOM 2812 C C . GLU A 1 362 ? 15.482 3.370 6.606 1.00 97.56 362 GLU A C 1
ATOM 2814 O O . GLU A 1 362 ? 14.746 3.509 7.585 1.00 97.56 362 GLU A O 1
ATOM 2819 N N . GLU A 1 363 ? 16.366 4.299 6.251 1.00 98.12 363 GLU A N 1
ATOM 2820 C CA . GLU A 1 363 ? 16.482 5.608 6.902 1.00 98.12 363 GLU A CA 1
ATOM 2821 C C . GLU A 1 363 ? 15.230 6.458 6.654 1.00 98.12 363 GLU A C 1
ATOM 2823 O O . GLU A 1 363 ? 14.628 6.949 7.612 1.00 98.12 363 GLU A O 1
ATOM 2828 N N . ILE A 1 364 ? 14.752 6.522 5.407 1.00 98.44 364 ILE A N 1
ATOM 2829 C CA . ILE A 1 364 ? 13.488 7.182 5.044 1.00 98.44 364 ILE A CA 1
ATOM 2830 C C . ILE A 1 364 ? 12.323 6.591 5.842 1.00 98.44 364 ILE A C 1
ATOM 2832 O O . ILE A 1 364 ? 11.542 7.340 6.429 1.00 98.44 364 ILE A O 1
ATOM 2836 N N . ALA A 1 365 ? 12.225 5.260 5.922 1.00 97.06 365 ALA A N 1
ATOM 2837 C CA . ALA A 1 365 ? 11.169 4.581 6.673 1.00 97.06 365 ALA A CA 1
ATOM 2838 C C . ALA A 1 365 ? 11.173 4.938 8.172 1.00 97.06 365 ALA A C 1
ATOM 2840 O O . ALA A 1 365 ? 10.116 5.015 8.801 1.00 97.06 365 ALA A O 1
ATOM 2841 N N . LYS A 1 366 ? 12.352 5.165 8.763 1.00 95.81 366 LYS A N 1
ATOM 2842 C CA . LYS A 1 366 ? 12.490 5.558 10.175 1.00 95.81 366 LYS A CA 1
ATOM 2843 C C . LYS A 1 366 ? 12.146 7.033 10.387 1.00 95.81 366 LYS A C 1
ATOM 2845 O O . LYS A 1 366 ? 11.418 7.360 11.337 1.00 95.81 366 LYS A O 1
ATOM 2850 N N . ASN A 1 367 ? 12.654 7.900 9.514 1.00 96.38 367 ASN A N 1
ATOM 2851 C CA . ASN A 1 367 ? 12.686 9.346 9.722 1.00 96.38 367 ASN A CA 1
ATOM 2852 C C . ASN A 1 367 ? 11.431 10.062 9.209 1.00 96.38 367 ASN A C 1
ATOM 2854 O O . ASN A 1 367 ? 10.982 11.024 9.835 1.00 96.38 367 ASN A O 1
ATOM 2858 N N . ILE A 1 368 ? 10.827 9.596 8.113 1.00 96.94 368 ILE A N 1
ATOM 2859 C CA . ILE A 1 368 ? 9.676 10.264 7.498 1.00 96.94 368 ILE A CA 1
ATOM 2860 C C . ILE A 1 368 ? 8.369 9.645 7.987 1.00 96.94 368 ILE A C 1
ATOM 2862 O O . ILE A 1 368 ? 7.995 8.528 7.631 1.00 96.94 368 ILE A O 1
ATOM 2866 N N . LYS A 1 369 ? 7.645 10.396 8.820 1.00 92.69 369 LYS A N 1
ATOM 2867 C CA . LYS A 1 369 ? 6.328 9.992 9.323 1.00 92.69 369 LYS A CA 1
ATOM 2868 C C . LYS A 1 369 ? 5.242 10.257 8.288 1.00 92.69 369 LYS A C 1
ATOM 2870 O O . LYS A 1 369 ? 5.309 11.214 7.525 1.00 92.69 369 LYS A O 1
ATOM 2875 N N . GLY A 1 370 ? 4.205 9.424 8.309 1.00 91.81 370 GLY A N 1
ATOM 2876 C CA . GLY A 1 370 ? 3.069 9.566 7.406 1.00 91.81 370 GLY A CA 1
ATOM 2877 C C . GLY A 1 370 ? 3.258 8.891 6.049 1.00 91.81 370 GLY A C 1
ATOM 2878 O O . GLY A 1 370 ? 2.449 9.141 5.168 1.00 91.81 370 GLY A O 1
ATOM 2879 N N . ILE A 1 371 ? 4.234 8.004 5.866 1.00 98.38 371 ILE A N 1
ATOM 2880 C CA . ILE A 1 371 ? 4.246 7.050 4.745 1.00 98.38 371 ILE A CA 1
ATOM 2881 C C . ILE A 1 371 ? 3.673 5.727 5.264 1.00 98.38 371 ILE A C 1
ATOM 2883 O O . ILE A 1 371 ? 4.075 5.294 6.339 1.00 98.38 371 ILE A O 1
ATOM 2887 N N . ASP A 1 372 ? 2.746 5.100 4.535 1.00 97.75 372 ASP A N 1
ATOM 2888 C CA . ASP A 1 372 ? 2.195 3.786 4.913 1.00 97.75 372 ASP A CA 1
ATOM 2889 C C . ASP A 1 372 ? 2.911 2.630 4.214 1.00 97.75 372 ASP A C 1
ATOM 2891 O O . ASP A 1 372 ? 3.105 1.565 4.801 1.00 97.75 372 ASP A O 1
ATOM 2895 N N . VAL A 1 373 ? 3.303 2.830 2.952 1.00 98.81 373 VAL A N 1
ATOM 2896 C CA . VAL A 1 373 ? 3.972 1.811 2.136 1.00 98.81 373 VAL A CA 1
ATOM 2897 C C . VAL A 1 373 ? 5.096 2.446 1.327 1.00 98.81 373 VAL A C 1
ATOM 2899 O O . VAL A 1 373 ? 4.899 3.476 0.680 1.00 98.81 373 VAL A O 1
ATOM 2902 N N . ILE A 1 374 ? 6.258 1.799 1.334 1.00 98.94 374 ILE A N 1
ATOM 2903 C CA . ILE A 1 374 ? 7.385 2.094 0.457 1.00 98.94 374 ILE A CA 1
ATOM 2904 C C . ILE A 1 374 ? 7.532 0.968 -0.569 1.00 98.94 374 ILE A C 1
ATOM 2906 O O . ILE A 1 374 ? 7.816 -0.178 -0.217 1.00 98.94 374 ILE A O 1
ATOM 2910 N N . PHE A 1 375 ? 7.377 1.315 -1.845 1.00 98.81 375 PHE A N 1
ATOM 2911 C CA . PHE A 1 375 ? 7.724 0.464 -2.981 1.00 98.81 375 PHE A CA 1
ATOM 2912 C C . PHE A 1 375 ? 9.166 0.777 -3.386 1.00 98.81 375 PHE A C 1
ATOM 2914 O O . PHE A 1 375 ? 9.434 1.813 -3.992 1.00 98.81 375 PHE A O 1
ATOM 2921 N N . SER A 1 376 ? 10.096 -0.090 -2.997 1.00 98.25 376 SER A N 1
ATOM 2922 C CA . SER A 1 376 ? 11.533 0.096 -3.210 1.00 98.25 376 SER A CA 1
ATOM 2923 C C . SER A 1 376 ? 11.975 -0.410 -4.589 1.00 98.25 376 SER A C 1
ATOM 2925 O O . SER A 1 376 ? 11.402 -1.362 -5.124 1.00 98.25 376 SER A O 1
ATOM 2927 N N . GLY A 1 377 ? 12.999 0.224 -5.161 1.00 96.75 377 GLY A N 1
ATOM 2928 C CA . GLY A 1 377 ? 13.657 -0.158 -6.416 1.00 96.75 377 GLY A CA 1
ATOM 2929 C C . GLY A 1 377 ? 15.176 -0.310 -6.264 1.00 96.75 377 GLY A C 1
ATOM 2930 O O . GLY A 1 377 ? 15.678 -0.500 -5.161 1.00 96.75 377 GLY A O 1
ATOM 2931 N N . HIS A 1 378 ? 15.911 -0.220 -7.376 1.00 96.69 378 HIS A N 1
ATOM 2932 C CA . HIS A 1 378 ? 17.381 -0.173 -7.459 1.00 96.69 378 HIS A CA 1
ATOM 2933 C C . HIS A 1 378 ? 18.154 -1.435 -7.020 1.00 96.69 378 HIS A C 1
ATOM 2935 O O . HIS A 1 378 ? 18.809 -2.077 -7.836 1.00 96.69 378 HIS A O 1
ATOM 2941 N N . THR A 1 379 ? 18.078 -1.844 -5.750 1.00 96.00 379 THR A N 1
ATOM 2942 C CA . THR A 1 379 ? 18.903 -2.940 -5.183 1.00 96.00 379 THR A CA 1
ATOM 2943 C C . THR A 1 379 ? 18.546 -4.340 -5.685 1.00 96.00 379 THR A C 1
ATOM 2945 O O . THR A 1 379 ? 19.285 -5.294 -5.461 1.00 96.00 379 THR A O 1
ATOM 2948 N N . GLN A 1 380 ? 17.409 -4.457 -6.372 1.00 95.75 380 GLN A N 1
ATOM 2949 C CA . GLN A 1 380 ? 16.845 -5.690 -6.920 1.00 95.75 380 GLN A CA 1
ATOM 2950 C C . GLN A 1 380 ? 16.620 -6.814 -5.887 1.00 95.75 380 GLN A C 1
ATOM 2952 O O . GLN A 1 380 ? 16.607 -7.996 -6.237 1.00 95.75 380 GLN A O 1
ATOM 2957 N N . THR A 1 381 ? 16.408 -6.462 -4.615 1.00 96.12 381 THR A N 1
ATOM 2958 C CA . THR A 1 381 ? 16.139 -7.425 -3.537 1.00 96.12 381 THR A CA 1
ATOM 2959 C C . THR A 1 381 ? 14.684 -7.908 -3.579 1.00 96.12 381 THR A C 1
ATOM 2961 O O . THR A 1 381 ? 13.769 -7.134 -3.849 1.00 96.12 381 THR A O 1
ATOM 2964 N N . LEU A 1 382 ? 14.433 -9.191 -3.303 1.00 96.75 382 LEU A N 1
ATOM 2965 C CA . LEU A 1 382 ? 13.074 -9.701 -3.088 1.00 96.75 382 LEU A CA 1
ATOM 2966 C C . LEU A 1 382 ? 12.717 -9.550 -1.601 1.00 96.75 382 LEU A C 1
ATOM 2968 O O . LEU A 1 382 ? 13.155 -10.353 -0.778 1.00 96.75 382 LEU A O 1
ATOM 2972 N N . THR A 1 383 ? 11.955 -8.510 -1.251 1.00 96.31 383 THR A N 1
ATOM 2973 C CA . THR A 1 383 ? 11.800 -8.069 0.147 1.00 96.31 383 THR A CA 1
ATOM 2974 C C . THR A 1 383 ? 10.359 -7.721 0.495 1.00 96.31 383 THR A C 1
ATOM 2976 O O . THR A 1 383 ? 9.694 -6.993 -0.237 1.00 96.31 383 THR A O 1
ATOM 2979 N N . TYR A 1 384 ? 9.905 -8.182 1.663 1.00 97.62 384 TYR A N 1
ATOM 2980 C CA . TYR A 1 384 ? 8.702 -7.705 2.347 1.00 97.62 384 TYR A CA 1
ATOM 2981 C C . TYR A 1 384 ? 9.019 -7.519 3.834 1.00 97.62 384 TYR A C 1
ATOM 2983 O O . TYR A 1 384 ? 9.169 -8.493 4.574 1.00 97.62 384 TYR A O 1
ATOM 2991 N N . LYS A 1 385 ? 9.150 -6.264 4.271 1.00 91.56 385 LYS A N 1
ATOM 2992 C CA . LYS A 1 385 ? 9.364 -5.897 5.677 1.00 91.56 385 LYS A CA 1
ATOM 2993 C C . LYS A 1 385 ? 8.067 -5.310 6.229 1.00 91.56 385 LYS A C 1
ATOM 2995 O O . LYS A 1 385 ? 7.580 -4.290 5.741 1.00 91.56 385 LYS A O 1
ATOM 3000 N N . ARG A 1 386 ? 7.503 -5.971 7.243 1.00 87.56 386 ARG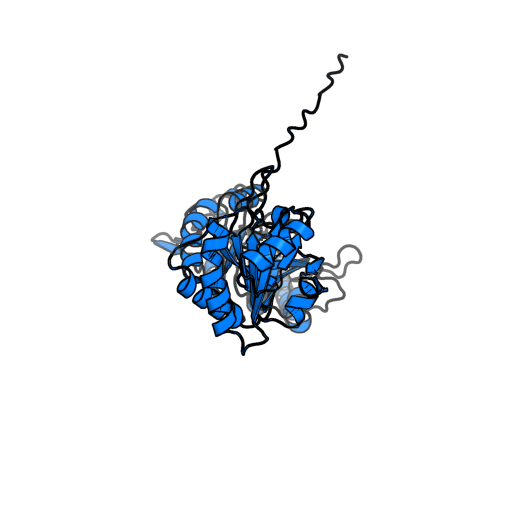 A N 1
ATOM 3001 C CA . ARG A 1 386 ? 6.345 -5.464 7.995 1.00 87.56 386 ARG A CA 1
ATOM 3002 C C . ARG A 1 386 ? 6.768 -4.282 8.866 1.00 87.56 386 ARG A C 1
ATOM 3004 O O . ARG A 1 386 ? 7.873 -4.275 9.399 1.00 87.56 386 ARG A O 1
ATOM 3011 N N . GLY A 1 387 ? 5.870 -3.321 9.036 1.00 83.94 387 GLY A N 1
ATOM 3012 C CA . GLY A 1 387 ? 6.116 -2.113 9.812 1.00 83.94 387 GLY A CA 1
ATOM 3013 C C . GLY A 1 387 ? 5.116 -1.023 9.453 1.00 83.94 387 GLY A C 1
ATOM 3014 O O . GLY A 1 387 ? 4.140 -1.277 8.750 1.00 83.94 387 GLY A O 1
ATOM 3015 N N . ASN A 1 388 ? 5.380 0.185 9.936 1.00 85.50 388 ASN A N 1
ATOM 3016 C CA . ASN A 1 388 ? 4.713 1.396 9.481 1.00 85.50 388 ASN A CA 1
ATOM 3017 C C . ASN A 1 388 ? 5.794 2.465 9.215 1.00 85.50 388 ASN A C 1
ATOM 3019 O O . ASN A 1 388 ? 6.260 3.082 10.180 1.00 85.50 388 ASN A O 1
ATOM 3023 N N . PRO A 1 389 ? 6.257 2.618 7.958 1.00 97.19 389 PRO A N 1
ATOM 3024 C CA . PRO A 1 389 ? 5.706 2.013 6.739 1.00 97.19 389 PRO A CA 1
ATOM 3025 C C . PRO A 1 389 ? 6.047 0.525 6.545 1.00 97.19 389 PRO A C 1
ATOM 3027 O O . PRO A 1 389 ? 7.036 0.013 7.074 1.00 97.19 389 PRO A O 1
ATOM 3030 N N . VAL A 1 390 ? 5.247 -0.159 5.725 1.00 97.19 390 VAL A N 1
ATOM 3031 C CA . VAL A 1 390 ? 5.609 -1.441 5.095 1.00 97.19 390 VAL A CA 1
ATOM 3032 C C . VAL A 1 390 ? 6.600 -1.178 3.960 1.00 97.19 390 VAL A C 1
ATOM 3034 O O . VAL A 1 390 ? 6.422 -0.220 3.217 1.00 97.19 390 VAL A O 1
ATOM 3037 N N . ILE A 1 391 ? 7.613 -2.028 3.776 1.00 98.69 391 ILE A N 1
ATOM 3038 C CA . ILE A 1 391 ? 8.575 -1.906 2.665 1.00 98.69 391 ILE A CA 1
ATOM 3039 C C . ILE A 1 391 ? 8.492 -3.148 1.782 1.00 98.69 391 ILE A C 1
ATOM 3041 O O . ILE A 1 391 ? 8.606 -4.272 2.284 1.00 98.69 391 ILE A O 1
ATOM 3045 N N . VAL A 1 392 ? 8.330 -2.950 0.474 1.00 98.75 392 VAL A N 1
ATOM 3046 C CA . VAL A 1 392 ? 8.242 -4.034 -0.510 1.00 98.75 392 VAL A CA 1
ATOM 3047 C C . VAL A 1 392 ? 9.133 -3.819 -1.731 1.00 98.75 392 VAL A C 1
ATOM 3049 O O . VAL A 1 392 ? 9.288 -2.696 -2.202 1.00 98.75 392 VAL A O 1
ATOM 3052 N N . GLN A 1 393 ? 9.689 -4.909 -2.265 1.00 98.62 393 GLN A N 1
ATOM 3053 C CA . GLN A 1 393 ? 10.471 -4.932 -3.506 1.00 98.62 393 GLN A CA 1
ATOM 3054 C C . GLN A 1 393 ? 10.381 -6.309 -4.177 1.00 98.62 393 GLN A C 1
ATOM 3056 O O . GLN A 1 393 ? 10.376 -7.335 -3.497 1.00 98.62 393 GLN A O 1
ATOM 3061 N N . ALA A 1 394 ? 10.258 -6.336 -5.503 1.00 97.62 394 ALA A N 1
ATOM 3062 C CA . ALA A 1 394 ? 9.934 -7.509 -6.318 1.00 97.62 394 ALA A CA 1
ATOM 3063 C C . ALA A 1 394 ? 11.155 -8.110 -7.049 1.00 97.62 394 ALA A C 1
ATOM 3065 O O . ALA A 1 394 ? 11.018 -8.693 -8.125 1.00 97.62 394 ALA A O 1
ATOM 3066 N N . GLY A 1 395 ? 12.352 -8.015 -6.463 1.00 95.38 395 GLY A N 1
ATOM 3067 C CA . GLY A 1 395 ? 13.531 -8.714 -6.975 1.00 95.38 395 GLY A CA 1
ATOM 3068 C C . GLY A 1 395 ? 14.118 -8.122 -8.263 1.00 95.38 395 GLY A C 1
ATOM 3069 O O . GLY A 1 395 ? 14.035 -6.919 -8.506 1.00 95.38 395 GLY A O 1
ATOM 3070 N N . ALA A 1 396 ? 14.745 -8.985 -9.068 1.00 90.56 396 ALA A N 1
ATOM 3071 C CA . ALA A 1 396 ? 15.555 -8.629 -10.235 1.00 90.56 396 ALA A CA 1
ATOM 3072 C C . ALA A 1 396 ? 14.987 -9.153 -11.562 1.00 90.56 396 ALA A C 1
ATOM 3074 O O . ALA A 1 396 ? 14.251 -10.145 -11.596 1.00 90.56 396 ALA A O 1
ATOM 3075 N N . GLY A 1 397 ? 15.399 -8.524 -12.670 1.00 85.31 397 GLY A N 1
ATOM 3076 C CA . GLY A 1 397 ? 15.212 -9.015 -14.044 1.00 85.31 397 GLY A CA 1
ATOM 3077 C C . GLY A 1 397 ? 13.754 -9.193 -14.463 1.00 85.31 397 GLY A C 1
ATOM 3078 O O . GLY A 1 397 ? 13.444 -9.995 -15.342 1.00 85.31 397 GLY A O 1
ATOM 3079 N N . GLY A 1 398 ? 12.839 -8.517 -13.771 1.00 88.69 398 GLY A N 1
ATOM 3080 C CA . GLY A 1 398 ? 11.410 -8.659 -13.990 1.00 88.69 398 GLY A CA 1
ATOM 3081 C C . GLY A 1 398 ? 10.850 -10.057 -13.724 1.00 88.69 398 GLY A C 1
ATOM 3082 O O . GLY A 1 398 ? 9.789 -10.375 -14.260 1.00 88.69 398 GLY A O 1
ATOM 3083 N N . ARG A 1 399 ? 11.545 -10.869 -12.919 1.00 94.12 399 ARG A N 1
ATOM 3084 C CA . ARG A 1 399 ? 11.214 -12.275 -12.634 1.00 94.12 399 ARG A CA 1
ATOM 3085 C C . ARG A 1 399 ? 9.987 -12.465 -11.753 1.00 94.12 399 ARG A C 1
ATOM 3087 O O . ARG A 1 399 ? 9.360 -13.516 -11.831 1.00 94.12 399 ARG A O 1
ATOM 3094 N N . TYR A 1 400 ? 9.648 -11.470 -10.939 1.00 96.25 400 TYR A N 1
ATOM 3095 C CA . TYR A 1 400 ? 8.519 -11.527 -10.020 1.00 96.25 400 TYR A CA 1
ATOM 3096 C C . TYR A 1 400 ? 7.565 -10.356 -10.235 1.00 96.25 400 TYR A C 1
ATOM 3098 O O . TYR A 1 400 ? 7.960 -9.261 -10.645 1.00 96.25 400 TYR A O 1
ATOM 3106 N N . VAL A 1 401 ? 6.302 -10.593 -9.903 1.00 98.25 401 VAL A N 1
ATOM 3107 C CA . VAL A 1 401 ? 5.324 -9.550 -9.597 1.00 98.25 401 VAL A CA 1
ATOM 3108 C C . VAL A 1 401 ? 5.003 -9.656 -8.114 1.00 98.25 401 VAL A C 1
ATOM 3110 O O . VAL A 1 401 ? 4.696 -10.740 -7.618 1.00 98.25 401 VAL A O 1
ATOM 3113 N N . GLY A 1 402 ? 5.092 -8.544 -7.396 1.00 98.25 402 GLY A N 1
ATOM 3114 C CA . GLY A 1 402 ? 4.601 -8.472 -6.030 1.00 98.25 402 GLY A CA 1
ATOM 3115 C C . GLY A 1 402 ? 3.117 -8.120 -6.003 1.00 98.25 402 GLY A C 1
ATOM 3116 O O . GLY A 1 402 ? 2.669 -7.271 -6.770 1.00 98.25 402 GLY A O 1
ATOM 3117 N N . GLU A 1 403 ? 2.361 -8.760 -5.121 1.00 98.44 403 GLU A N 1
ATOM 3118 C CA . GLU A 1 403 ? 0.980 -8.408 -4.795 1.00 98.44 403 GLU A CA 1
ATOM 3119 C C . GLU A 1 403 ? 0.913 -8.012 -3.327 1.00 98.44 403 GLU A C 1
ATOM 3121 O O . GLU A 1 403 ? 1.045 -8.858 -2.439 1.00 98.44 403 GLU A O 1
ATOM 3126 N N . LEU A 1 404 ? 0.670 -6.729 -3.084 1.00 98.44 404 LEU A N 1
ATOM 3127 C CA . LEU A 1 404 ? 0.371 -6.210 -1.764 1.00 98.44 404 LEU A CA 1
ATOM 3128 C C . LEU A 1 404 ? -1.147 -6.090 -1.626 1.00 98.44 404 LEU A C 1
ATOM 3130 O O . LEU A 1 404 ? -1.789 -5.267 -2.281 1.00 98.44 404 LEU A O 1
ATOM 3134 N N . THR A 1 405 ? -1.727 -6.919 -0.769 1.00 97.69 405 THR A N 1
ATOM 3135 C CA . THR A 1 405 ? -3.132 -6.829 -0.381 1.00 97.69 405 THR A CA 1
ATOM 3136 C C . THR A 1 405 ? -3.253 -5.917 0.830 1.00 97.69 405 THR A C 1
ATOM 3138 O O . THR A 1 405 ? -2.713 -6.211 1.895 1.00 97.69 405 THR A O 1
ATOM 3141 N N . MET A 1 406 ? -3.978 -4.817 0.665 1.00 96.50 406 MET A N 1
ATOM 3142 C CA . MET A 1 406 ? -4.290 -3.845 1.704 1.00 96.50 406 MET A CA 1
ATOM 3143 C C . MET A 1 406 ? -5.747 -4.022 2.133 1.00 96.50 406 MET A C 1
ATOM 3145 O O . MET A 1 406 ? -6.663 -3.823 1.335 1.00 96.50 406 MET A O 1
ATOM 3149 N N . ARG A 1 407 ? -5.978 -4.399 3.389 1.00 93.25 407 ARG A N 1
ATOM 3150 C CA . ARG A 1 407 ? -7.315 -4.513 3.985 1.00 93.25 407 ARG A CA 1
ATOM 3151 C C . ARG A 1 407 ? -7.559 -3.317 4.886 1.00 93.25 407 ARG A C 1
ATOM 3153 O O . ARG A 1 407 ? -6.832 -3.136 5.859 1.00 93.25 407 ARG A O 1
ATOM 3160 N N . VAL A 1 408 ? -8.555 -2.505 4.550 1.00 87.38 408 VAL A N 1
ATOM 3161 C CA . VAL A 1 408 ? -8.925 -1.303 5.300 1.00 87.38 408 VAL A CA 1
ATOM 3162 C C . VAL A 1 408 ? -10.198 -1.562 6.089 1.00 87.38 408 VAL A C 1
ATOM 3164 O O . VAL A 1 408 ? -11.240 -1.845 5.499 1.00 87.38 408 VAL A O 1
ATOM 3167 N N . SER A 1 409 ? -10.126 -1.409 7.409 1.00 80.75 409 SER A N 1
ATOM 3168 C CA . SER A 1 409 ? -11.282 -1.443 8.306 1.00 80.75 409 SER A CA 1
ATOM 3169 C C . SER A 1 409 ? -11.136 -0.377 9.387 1.00 80.75 409 SER A C 1
ATOM 3171 O O . SER A 1 409 ? -10.061 -0.204 9.962 1.00 80.75 409 SER A O 1
ATOM 3173 N N . SER A 1 410 ? -12.206 0.385 9.629 1.00 72.00 410 SER A N 1
ATOM 3174 C CA . SER A 1 410 ? -12.252 1.443 10.653 1.00 72.00 410 SER A CA 1
ATOM 3175 C C . SER A 1 410 ? -11.074 2.435 10.580 1.00 72.00 410 SER A C 1
ATOM 3177 O O . SER A 1 410 ? -10.511 2.826 11.597 1.00 72.00 410 SER A O 1
ATOM 3179 N N . GLY A 1 411 ? -10.657 2.809 9.363 1.00 69.75 411 GLY A N 1
ATOM 3180 C CA . GLY A 1 411 ? -9.536 3.733 9.121 1.00 69.75 411 GLY A CA 1
ATOM 3181 C C . GLY A 1 411 ? -8.134 3.135 9.315 1.00 69.75 411 GLY A C 1
ATOM 3182 O O . GLY A 1 411 ? -7.140 3.809 9.054 1.00 69.75 411 GLY A O 1
ATOM 3183 N N . THR A 1 412 ? -8.025 1.866 9.711 1.00 77.94 412 THR A N 1
ATOM 3184 C CA . THR A 1 412 ? -6.748 1.152 9.852 1.00 77.94 412 THR A CA 1
ATOM 3185 C C . THR A 1 412 ? -6.524 0.223 8.665 1.00 77.94 412 THR A C 1
ATOM 3187 O O . THR A 1 412 ? -7.459 -0.429 8.202 1.00 77.94 412 THR A O 1
ATOM 3190 N N . ALA A 1 413 ? -5.282 0.147 8.181 1.00 87.94 413 ALA A N 1
ATOM 3191 C CA . ALA A 1 413 ? -4.888 -0.761 7.111 1.00 87.94 413 ALA A CA 1
ATOM 3192 C C . ALA A 1 413 ? -3.987 -1.887 7.631 1.00 87.94 413 ALA A C 1
ATOM 3194 O O . ALA A 1 413 ? -3.024 -1.639 8.357 1.00 87.94 413 ALA A O 1
ATOM 3195 N N . VAL A 1 414 ? -4.277 -3.116 7.208 1.00 88.75 414 VAL A N 1
ATOM 3196 C CA . VAL A 1 414 ? -3.407 -4.288 7.368 1.00 88.75 414 VAL A CA 1
ATOM 3197 C C . VAL A 1 414 ? -2.905 -4.710 5.993 1.00 88.75 414 VAL A C 1
ATOM 3199 O O . VAL A 1 414 ? -3.663 -4.709 5.023 1.00 88.75 414 VAL A O 1
ATOM 3202 N N . TYR A 1 415 ? -1.627 -5.078 5.912 1.00 93.88 415 TYR A N 1
ATOM 3203 C CA . TYR A 1 415 ? -0.959 -5.401 4.654 1.00 93.88 415 TYR A CA 1
ATOM 3204 C C . TYR A 1 415 ? -0.435 -6.832 4.645 1.00 93.88 415 TYR A C 1
ATOM 3206 O O . TYR A 1 415 ? 0.326 -7.227 5.531 1.00 93.88 415 TYR A O 1
ATOM 3214 N N . GLU A 1 416 ? -0.753 -7.570 3.590 1.00 94.06 416 GLU A N 1
ATOM 3215 C CA . GLU A 1 416 ? -0.224 -8.904 3.311 1.00 94.06 416 GLU A CA 1
ATOM 3216 C C . GLU A 1 416 ? 0.427 -8.916 1.934 1.00 94.06 416 GLU A C 1
ATOM 3218 O O . GLU A 1 416 ? -0.122 -8.360 0.987 1.00 94.06 416 GLU A O 1
ATOM 3223 N N . ASN A 1 417 ? 1.591 -9.553 1.814 1.00 97.44 417 ASN A N 1
ATOM 3224 C CA . ASN A 1 417 ? 2.337 -9.581 0.564 1.00 97.44 417 ASN A CA 1
ATOM 3225 C C . ASN A 1 417 ? 2.506 -11.000 0.023 1.00 97.44 417 ASN A C 1
ATOM 3227 O O . ASN A 1 417 ? 2.798 -11.926 0.785 1.00 97.44 417 ASN A O 1
ATOM 3231 N N . LYS A 1 418 ? 2.408 -11.146 -1.299 1.00 97.69 418 LYS A N 1
ATOM 3232 C CA . LYS A 1 418 ? 2.748 -12.368 -2.035 1.00 97.69 418 LYS A CA 1
ATOM 3233 C C . LYS A 1 418 ? 3.667 -12.042 -3.206 1.00 97.69 418 LYS A C 1
ATOM 3235 O O . LYS A 1 418 ? 3.501 -11.025 -3.870 1.00 97.69 418 LYS A O 1
ATOM 3240 N N . PHE A 1 419 ? 4.617 -12.931 -3.478 1.00 97.50 419 PHE A N 1
ATOM 3241 C CA . PHE A 1 419 ? 5.467 -12.854 -4.661 1.00 97.50 419 PHE A CA 1
ATOM 3242 C C . PHE A 1 419 ? 5.046 -13.914 -5.667 1.00 97.50 419 PHE A C 1
ATOM 3244 O O . PHE A 1 419 ? 5.034 -15.102 -5.350 1.00 97.50 419 PHE A O 1
ATOM 3251 N N . PHE A 1 420 ? 4.734 -13.476 -6.880 1.00 96.12 420 PHE A N 1
ATOM 3252 C CA . PHE A 1 420 ? 4.391 -14.343 -7.994 1.00 96.12 420 PHE A CA 1
ATOM 3253 C C . PHE A 1 420 ? 5.593 -14.456 -8.931 1.00 96.12 420 PHE A C 1
ATOM 3255 O O . PHE A 1 420 ? 5.902 -13.479 -9.622 1.00 96.12 420 PHE A O 1
ATOM 3262 N N . PRO A 1 421 ? 6.301 -15.600 -8.958 1.00 95.06 421 PRO A N 1
ATOM 3263 C CA . PRO A 1 421 ? 7.311 -15.842 -9.976 1.00 95.06 421 PRO A CA 1
ATOM 3264 C C . PRO A 1 421 ? 6.638 -15.946 -11.345 1.00 95.06 421 PRO A C 1
ATOM 3266 O O . PRO A 1 421 ? 5.633 -16.637 -11.506 1.00 95.06 421 PRO A O 1
ATOM 3269 N N . LEU A 1 422 ? 7.203 -15.277 -12.344 1.00 94.38 422 LEU A N 1
ATOM 3270 C CA . LEU A 1 422 ? 6.741 -15.382 -13.722 1.00 94.38 422 LEU A CA 1
ATOM 3271 C C . LEU A 1 422 ? 7.412 -16.583 -14.389 1.00 94.38 422 LEU A C 1
ATOM 3273 O O . LEU A 1 422 ? 8.429 -16.413 -15.053 1.00 94.38 422 LEU A O 1
ATOM 3277 N N . THR A 1 423 ? 6.887 -17.784 -14.148 1.00 92.19 423 THR A N 1
ATOM 3278 C CA . THR A 1 423 ? 7.438 -19.052 -14.658 1.00 92.19 423 THR A CA 1
ATOM 3279 C C . THR A 1 423 ? 6.958 -19.370 -16.074 1.00 92.19 423 THR A C 1
ATOM 3281 O O . THR A 1 423 ? 6.092 -18.691 -16.633 1.00 92.19 423 THR A O 1
ATOM 3284 N N . GLN A 1 424 ? 7.487 -20.457 -16.642 1.00 90.81 424 GLN A N 1
ATOM 3285 C CA . GLN A 1 424 ? 7.045 -21.002 -17.926 1.00 90.81 424 GLN A CA 1
ATOM 3286 C C . GLN A 1 424 ? 5.566 -21.406 -17.985 1.00 90.81 424 GLN A C 1
ATOM 3288 O O . GLN A 1 424 ? 5.016 -21.446 -19.080 1.00 90.81 424 GLN A O 1
ATOM 3293 N N . ASP A 1 425 ? 4.923 -21.638 -16.836 1.00 90.50 425 ASP A N 1
ATOM 3294 C CA . ASP A 1 425 ? 3.500 -22.003 -16.749 1.00 90.50 425 ASP A CA 1
ATOM 3295 C C . ASP A 1 425 ? 2.569 -20.826 -17.082 1.00 90.50 425 ASP A C 1
ATOM 3297 O O . ASP A 1 425 ? 1.365 -20.998 -17.262 1.00 90.50 425 ASP A O 1
ATOM 3301 N N . ILE A 1 426 ? 3.123 -19.613 -17.152 1.00 93.00 426 ILE A N 1
ATOM 3302 C CA . ILE A 1 426 ? 2.430 -18.434 -17.652 1.00 93.00 426 ILE A CA 1
ATOM 3303 C C . I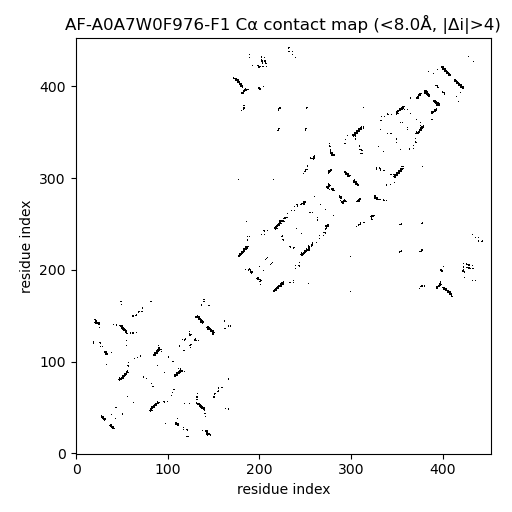LE A 1 426 ? 2.748 -18.291 -19.136 1.00 93.00 426 ILE A C 1
ATOM 3305 O O . ILE A 1 426 ? 3.895 -18.022 -19.518 1.00 93.00 426 ILE A O 1
ATOM 3309 N N . ASP A 1 427 ? 1.706 -18.405 -19.957 1.00 93.50 427 ASP A N 1
ATOM 3310 C CA . ASP A 1 427 ? 1.792 -18.174 -21.394 1.00 93.50 427 ASP A CA 1
ATOM 3311 C C . ASP A 1 427 ? 2.384 -16.794 -21.700 1.00 93.50 427 ASP A C 1
ATOM 3313 O O . ASP A 1 427 ? 2.069 -15.783 -21.061 1.00 93.50 427 ASP A O 1
ATOM 3317 N N . LYS A 1 428 ? 3.223 -16.723 -22.730 1.00 94.56 428 LYS A N 1
ATOM 3318 C CA . LYS A 1 428 ? 3.743 -15.453 -23.242 1.00 94.56 428 LYS A CA 1
ATOM 3319 C C . LYS A 1 428 ? 2.640 -14.730 -24.023 1.00 94.56 428 LYS A C 1
ATOM 3321 O O . LYS A 1 428 ? 1.944 -15.340 -24.833 1.00 94.56 428 LYS A O 1
ATOM 3326 N N . ASP A 1 429 ? 2.474 -13.430 -23.790 1.00 96.81 429 ASP A N 1
ATOM 3327 C CA . ASP A 1 429 ? 1.474 -12.635 -24.506 1.00 96.81 429 ASP A CA 1
ATOM 3328 C C . ASP A 1 429 ? 1.790 -12.563 -26.009 1.00 96.81 429 ASP A C 1
ATOM 3330 O O . ASP A 1 429 ? 2.896 -12.190 -26.402 1.00 96.81 429 ASP A O 1
ATOM 3334 N N . ALA A 1 430 ? 0.809 -12.886 -26.857 1.00 96.88 430 ALA A N 1
ATOM 3335 C CA . ALA A 1 430 ? 1.003 -12.977 -28.305 1.00 96.88 430 ALA A CA 1
ATOM 3336 C C . ALA A 1 430 ? 1.374 -11.631 -28.953 1.00 96.88 430 ALA A C 1
ATOM 3338 O O . ALA A 1 430 ? 2.198 -11.584 -29.868 1.00 96.88 430 ALA A O 1
ATOM 3339 N N . TRP A 1 431 ? 0.799 -10.522 -28.475 1.00 97.56 431 TRP A N 1
ATOM 3340 C CA . TRP A 1 431 ? 1.161 -9.192 -28.968 1.00 97.56 431 TRP A CA 1
ATOM 3341 C C . TRP A 1 431 ? 2.580 -8.821 -28.527 1.00 97.56 431 TRP A C 1
ATOM 3343 O O . TRP A 1 431 ? 3.361 -8.321 -29.336 1.00 97.56 431 TRP A O 1
ATOM 3353 N N . GLY A 1 432 ? 2.929 -9.112 -27.272 1.00 97.00 432 GLY A N 1
ATOM 3354 C CA . GLY A 1 432 ? 4.268 -8.899 -26.732 1.00 97.00 432 GLY A CA 1
ATOM 3355 C C . GLY A 1 432 ? 5.337 -9.700 -27.479 1.00 97.00 432 GLY A C 1
ATOM 3356 O O . GLY A 1 432 ? 6.396 -9.156 -27.782 1.00 97.00 432 GLY A O 1
ATOM 3357 N N . LEU A 1 433 ? 5.045 -10.951 -27.844 1.00 96.81 433 LEU A N 1
ATOM 3358 C CA . LEU A 1 433 ? 5.919 -11.782 -28.677 1.00 96.81 433 LEU A CA 1
ATOM 3359 C C . LEU A 1 433 ? 6.121 -11.188 -30.071 1.00 96.81 433 LEU A C 1
ATOM 3361 O O . LEU A 1 433 ? 7.258 -10.994 -30.491 1.00 96.81 433 LEU A O 1
ATOM 3365 N N . SER A 1 434 ? 5.037 -10.813 -30.757 1.00 97.88 434 SER A N 1
ATOM 3366 C CA . SER A 1 434 ? 5.132 -10.167 -32.074 1.00 97.88 434 SER A CA 1
ATOM 3367 C C . SER A 1 434 ? 5.947 -8.868 -32.021 1.00 97.88 434 SER A C 1
ATOM 3369 O O . SER A 1 434 ? 6.676 -8.526 -32.954 1.00 97.88 434 SER A O 1
ATOM 3371 N N . LEU A 1 435 ? 5.851 -8.130 -30.914 1.00 97.56 435 LEU A N 1
ATOM 3372 C CA . LEU A 1 435 ? 6.650 -6.935 -30.689 1.00 97.56 435 LEU A CA 1
ATOM 3373 C C . LEU A 1 435 ? 8.135 -7.273 -30.455 1.00 97.56 435 LEU A C 1
ATOM 3375 O O . LEU A 1 435 ? 9.001 -6.593 -31.007 1.00 97.56 435 LEU A O 1
ATOM 3379 N N . ASN A 1 436 ? 8.431 -8.337 -29.704 1.00 96.75 436 ASN A N 1
ATOM 3380 C CA . ASN A 1 436 ? 9.796 -8.824 -29.493 1.00 96.75 436 ASN A CA 1
ATOM 3381 C C . ASN A 1 436 ? 10.449 -9.300 -30.804 1.00 96.75 436 ASN A C 1
ATOM 3383 O O . ASN A 1 436 ? 11.608 -8.995 -31.066 1.00 96.75 436 ASN A O 1
ATOM 3387 N N . GLU A 1 437 ? 9.703 -9.978 -31.676 1.00 97.25 437 GLU A N 1
ATOM 3388 C CA . GLU A 1 437 ? 10.191 -10.388 -33.000 1.00 97.25 437 GLU A CA 1
ATOM 3389 C C . GLU A 1 437 ? 10.609 -9.184 -33.854 1.00 97.25 437 GLU A C 1
ATOM 3391 O O . GLU A 1 437 ? 11.679 -9.193 -34.469 1.00 97.25 437 GLU A O 1
ATOM 3396 N N . LYS A 1 438 ? 9.805 -8.111 -33.855 1.00 97.94 438 LYS A N 1
ATOM 3397 C CA . LYS A 1 438 ? 10.142 -6.856 -34.552 1.00 97.94 438 LYS A CA 1
ATOM 3398 C C . LYS A 1 438 ? 11.425 -6.238 -34.003 1.00 97.94 438 LYS A C 1
ATOM 3400 O O . LYS A 1 438 ? 12.300 -5.877 -34.792 1.00 97.94 438 LYS A O 1
ATOM 3405 N N . TYR A 1 439 ? 11.560 -6.194 -32.676 1.00 97.19 439 TYR A N 1
ATOM 3406 C CA . TYR A 1 439 ? 12.792 -5.777 -32.009 1.00 97.19 439 TYR A CA 1
ATOM 3407 C C . TYR A 1 439 ? 14.001 -6.584 -32.500 1.00 97.19 439 TYR A C 1
ATOM 3409 O O . TYR A 1 439 ? 14.993 -5.996 -32.932 1.00 97.19 439 TYR A O 1
ATOM 3417 N N . LEU A 1 440 ? 13.924 -7.917 -32.478 1.00 96.38 440 LEU A N 1
ATOM 3418 C CA . LEU A 1 440 ? 15.037 -8.787 -32.866 1.00 96.38 440 LEU A CA 1
ATOM 3419 C C . LEU A 1 440 ? 15.439 -8.594 -34.336 1.00 96.38 440 LEU A C 1
ATOM 3421 O O . LEU A 1 440 ? 16.632 -8.560 -34.649 1.00 96.38 440 LEU A O 1
ATOM 3425 N N . ILE A 1 441 ? 14.465 -8.417 -35.234 1.00 97.50 441 ILE A N 1
ATOM 3426 C CA . ILE A 1 441 ? 14.714 -8.135 -36.656 1.00 97.50 441 ILE A CA 1
ATOM 3427 C C . ILE A 1 441 ? 15.439 -6.795 -36.831 1.00 97.50 441 ILE A C 1
ATOM 3429 O O . ILE A 1 441 ? 16.424 -6.717 -37.571 1.00 97.50 441 ILE A O 1
ATOM 3433 N N . GLU A 1 442 ? 14.964 -5.736 -36.178 1.00 97.25 442 GLU A N 1
ATOM 3434 C CA . GLU A 1 442 ? 15.575 -4.406 -36.261 1.00 97.25 442 GLU A CA 1
ATOM 3435 C C . GLU A 1 442 ? 16.982 -4.394 -35.655 1.00 97.25 442 GLU A C 1
ATOM 3437 O O . GLU A 1 442 ? 17.926 -3.879 -36.261 1.00 97.25 442 GLU A O 1
ATOM 3442 N N . TYR A 1 443 ? 17.144 -5.042 -34.503 1.00 94.88 443 TYR A N 1
ATOM 3443 C CA . TYR A 1 443 ? 18.431 -5.188 -33.843 1.00 94.88 443 TYR A CA 1
ATOM 3444 C C . TYR A 1 443 ? 19.438 -5.921 -34.739 1.00 94.88 443 TYR A C 1
ATOM 3446 O O . TYR A 1 443 ? 20.538 -5.411 -34.958 1.00 94.88 443 TYR A O 1
ATOM 3454 N N . LYS A 1 444 ? 19.056 -7.049 -35.355 1.00 95.38 444 LYS A N 1
ATOM 3455 C CA . LYS A 1 444 ? 19.920 -7.779 -36.298 1.00 95.38 444 LYS A CA 1
ATOM 3456 C C . LYS A 1 444 ? 20.360 -6.910 -37.483 1.00 95.38 444 LYS A C 1
ATOM 3458 O O . LYS A 1 444 ? 21.550 -6.864 -37.790 1.00 95.38 444 LYS A O 1
ATOM 3463 N N . LYS A 1 445 ? 19.438 -6.161 -38.101 1.00 95.06 445 LYS A N 1
ATOM 3464 C CA . LYS A 1 445 ? 19.764 -5.217 -39.190 1.00 95.06 445 LYS A CA 1
ATOM 3465 C C . LYS A 1 445 ? 20.764 -4.147 -38.742 1.00 95.06 445 LYS A C 1
ATOM 3467 O O . LYS A 1 44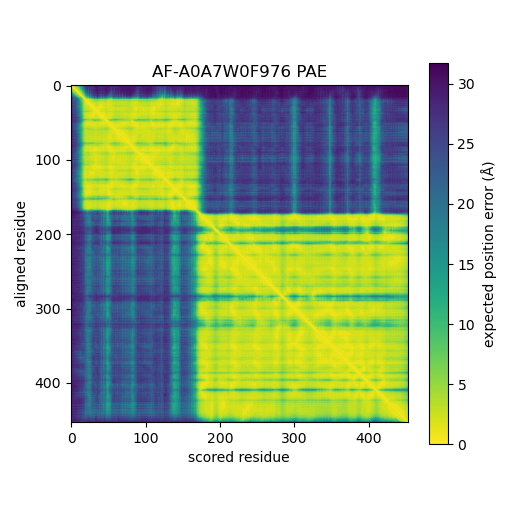5 ? 21.650 -3.771 -39.508 1.00 95.06 445 LYS A O 1
ATOM 3472 N N . SER A 1 446 ? 20.638 -3.662 -37.506 1.00 93.50 446 SER A N 1
ATOM 3473 C CA . SER A 1 446 ? 21.573 -2.683 -36.940 1.00 93.50 446 SER A CA 1
ATOM 3474 C C . SER A 1 446 ? 22.991 -3.253 -36.785 1.00 93.50 446 SER A C 1
ATOM 3476 O O . SER A 1 446 ? 23.958 -2.570 -37.126 1.00 93.50 446 SER A O 1
ATOM 3478 N N . LEU A 1 447 ? 23.120 -4.522 -36.374 1.00 90.75 447 LEU A N 1
ATOM 3479 C CA . LEU A 1 447 ? 24.407 -5.213 -36.246 1.00 90.75 447 LEU A CA 1
ATOM 3480 C C . LEU A 1 447 ? 25.066 -5.461 -37.607 1.00 90.75 447 LEU A C 1
ATOM 3482 O O . LEU A 1 447 ? 26.257 -5.208 -37.765 1.00 90.75 447 LEU A O 1
ATOM 3486 N N . GLU A 1 448 ? 24.296 -5.893 -38.606 1.00 91.88 448 GLU A N 1
ATOM 3487 C CA . GLU A 1 448 ? 24.795 -6.083 -39.976 1.00 91.88 448 GLU A CA 1
ATOM 3488 C C . GLU A 1 448 ? 25.296 -4.767 -40.589 1.00 91.88 448 GLU A C 1
ATOM 3490 O O . GLU A 1 448 ? 26.288 -4.757 -41.315 1.00 91.88 448 GLU A O 1
ATOM 3495 N N . LYS A 1 449 ? 24.635 -3.640 -40.290 1.00 89.31 449 LYS A N 1
ATOM 3496 C CA . LYS A 1 449 ? 25.096 -2.308 -40.709 1.00 89.31 449 LYS A CA 1
ATOM 3497 C C . LYS A 1 449 ? 26.383 -1.904 -39.989 1.00 89.31 449 LYS A C 1
ATOM 3499 O O . LYS A 1 449 ? 27.253 -1.316 -40.619 1.00 89.31 449 LYS A O 1
ATOM 3504 N N . PHE A 1 450 ? 26.502 -2.215 -38.699 1.00 85.31 450 PHE A N 1
ATOM 3505 C CA . PHE A 1 450 ? 27.709 -1.934 -37.923 1.00 85.31 450 PHE A CA 1
ATOM 3506 C C . PHE A 1 450 ? 28.914 -2.743 -38.414 1.00 85.31 450 PHE A C 1
ATOM 3508 O O . PHE A 1 450 ? 30.001 -2.203 -38.476 1.00 85.31 450 PHE A O 1
ATOM 3515 N N . GLN A 1 451 ? 28.726 -4.003 -38.816 1.00 83.50 451 GLN A N 1
ATOM 3516 C CA . GLN A 1 451 ? 29.807 -4.851 -39.341 1.00 83.50 451 GLN A CA 1
ATOM 3517 C C . GLN A 1 451 ? 30.296 -4.456 -40.745 1.00 83.50 451 GLN A C 1
ATOM 3519 O O . GLN A 1 451 ? 31.363 -4.895 -41.163 1.00 83.50 451 GLN A O 1
ATOM 3524 N N . LYS A 1 452 ? 29.496 -3.693 -41.499 1.00 79.94 452 LYS A N 1
ATOM 3525 C CA . LYS A 1 452 ? 29.832 -3.234 -42.858 1.00 79.94 452 LYS A CA 1
ATOM 3526 C C . LYS A 1 452 ? 30.561 -1.887 -42.889 1.00 79.94 452 LYS A C 1
ATOM 3528 O O . LYS A 1 452 ? 31.065 -1.525 -43.949 1.00 79.94 452 LYS A O 1
ATOM 3533 N N . ASN A 1 453 ? 30.571 -1.165 -41.772 1.00 64.94 453 ASN A N 1
ATOM 3534 C CA . ASN A 1 453 ? 31.255 0.116 -41.590 1.00 64.94 453 ASN A CA 1
ATOM 3535 C C . ASN A 1 453 ? 32.473 -0.080 -40.691 1.00 64.94 453 ASN A C 1
ATOM 3537 O O . ASN A 1 453 ? 33.398 0.750 -40.804 1.00 64.94 453 ASN A O 1
#

Foldseek 3Di:
DDDDDDDDDPPPDPPPPDAADFQDFQDWDWFAKPVRDIDTPVVLLVFAFKEKEWEDELPDPQVLLCQVLQVVLCVVCVVPSNYAYEYEYAQDDPVSVVVSCVVSVRPHIYTYNNVRPSCVVNVCDDPPDGQDGWMFMAGSVRGGNDIDRTHDNPCNVVVNVSRVVRNPPDFQPWDKAKEKEAAALQLQQAADQDPVAQFFHLLLLLLCDPPPDDGLAYEYLENQYHLAQDLLSVLLSLVSVLSSPHPEYEYELSCLNNHPVSSVVSCVVGDDQYFEQFKWFDDPPDIDDDHHQWDWDQGPNFIEIEHEYYAPVRCPPPDVRSCVRIGGRDGPLVSLQVVQVVSVVPGLAYEYSYEDDPVVVVVSQVPRPRHQEYEYYPVQDQDWDDDRNTYGHQGYSRQWMKMWIWIDGPSDTDIDIDIDGSGPVRDGHPVSVVSVVVSVVVVVVVVVVVVVD

Solvent-accessible surface area (backbone atoms only — not comparable to full-atom values): 24162 Å² total; per-residue (Å²): 138,85,84,81,83,82,80,82,81,80,79,78,71,78,81,75,76,73,79,61,58,64,74,38,67,62,78,84,51,76,35,48,32,76,80,76,49,74,49,33,50,69,66,49,41,75,61,24,32,21,40,35,42,36,33,34,52,89,83,38,67,52,32,65,69,37,46,64,41,54,52,52,49,48,60,73,40,68,87,41,76,36,53,46,64,33,37,33,38,53,52,54,60,67,68,62,47,54,52,40,34,63,76,71,63,61,81,59,50,35,32,55,33,52,84,27,58,64,40,38,72,57,50,33,32,56,91,94,44,75,58,62,21,32,36,38,34,24,26,47,85,40,33,21,74,40,71,44,85,46,64,56,98,74,41,46,67,58,53,49,51,53,48,54,49,28,56,64,59,67,82,61,69,69,44,76,45,36,32,35,34,34,17,27,23,45,45,36,50,71,48,58,83,43,96,89,62,30,45,15,10,51,19,28,49,47,31,38,58,74,75,72,49,88,57,79,40,31,40,34,17,17,21,51,29,28,82,51,68,46,66,71,60,38,62,55,43,50,58,51,53,44,71,62,59,50,67,33,32,24,66,30,63,28,49,27,50,66,24,43,66,54,43,52,51,53,57,74,77,41,80,65,49,38,21,19,52,22,43,28,42,36,62,100,87,53,71,42,70,42,56,38,50,54,50,75,48,74,55,96,89,43,35,36,22,40,30,12,31,42,36,76,71,69,49,71,88,53,62,71,72,46,46,48,45,54,41,73,77,43,56,46,59,58,37,47,63,63,46,40,64,60,40,57,77,74,20,84,41,31,37,40,25,39,21,31,53,68,68,58,52,53,47,39,45,72,70,48,78,73,44,51,34,35,38,38,17,78,69,39,50,76,43,78,46,87,64,81,30,26,40,37,28,26,18,46,51,31,23,29,40,26,38,42,38,36,39,35,41,84,94,42,75,48,79,48,79,48,78,43,72,35,40,70,90,49,60,65,25,68,68,46,48,58,50,49,53,53,48,53,53,53,51,50,54,52,50,58,53,57,75,74,106

Secondary structure (DSSP, 8-state):
-PPP-------------PPP-TTSBPPP-EEEBTTS-EEEHHHHHTT-SEEEEEEE-TT-HHHHHHHHHHHHHHHHHTT-TTEEEEEEEES--HHHHHHHHHHHT--S-EEEETT-HHHHHTTSEETTEE--SEEEEEETTSBEEEEEES--TTHHHHHHHHHHHHHT------EEEEEEEE---TT--S----TT-----HHHHHHIIIII---SEEEE-S--S-SS--HHHHHHHHHHHHHHT-SEE---SGGGTT-HHHHHHHHHHS---BB-SSEEEE-SS-EEESSBSEEEEEETTEEEEEEEEE-GGGGTTS-GGGGTTEEE-S-HHHHHHHHHHHHHTT-SEEEEEEES-HHHHHHHHHH-TT--EEEE-SS--EEEE-SSSEEEEE-STT-EEEEEEEEEETTEEEEEEEEEE--TTSPPPHHHHHHHHHHHHHHHHHHHHHHH-

Nearest PDB structures (foldseek):
  4uwq-assembly2_D  TM=8.341E-01  e=3.231E-17  Thermus thermophilus HB27
  2wdc-assembly1_A  TM=8.243E-01  e=2.402E-17  Thermus thermophilus HB27
  3zu0-assembly1_B  TM=7.854E-01  e=1.340E-16  Haemophilus influenzae Rd KW20
  3fkf-assembly1_D  TM=8.464E-01  e=1.011E-08  Bacteroides fragilis NCTC 9343
  3fw2-assembly2_D  TM=8.163E-01  e=9.525E-09  Bacteroides thetaiotaomicron

pLDDT: mean 90.8, std 12.68, range [31.98, 98.94]

Radius of gyration: 30.55 Å; Cα contacts (8 Å, |Δi|>4): 931; chains: 1; bounding box: 83×53×93 Å